Protein AF-A0A2D4QRC3-F1 (afdb_monomer_lite)

Structure (mmCIF, N/CA/C/O backbone):
data_AF-A0A2D4QRC3-F1
#
_entry.id   AF-A0A2D4QRC3-F1
#
loop_
_atom_site.group_PDB
_atom_site.id
_atom_site.type_symbol
_atom_site.label_atom_id
_atom_site.label_alt_id
_atom_site.label_comp_id
_atom_site.label_asym_id
_atom_site.label_entity_id
_atom_site.label_seq_id
_atom_site.pdbx_PDB_ins_code
_atom_site.Cartn_x
_atom_site.Cartn_y
_atom_site.Cartn_z
_atom_site.occupancy
_atom_site.B_iso_or_equiv
_atom_site.auth_seq_id
_atom_site.auth_comp_id
_atom_site.auth_asym_id
_atom_site.auth_atom_id
_atom_site.pdbx_PDB_model_num
ATOM 1 N N . THR A 1 1 ? -24.408 -11.557 38.560 1.00 82.06 1 THR A N 1
ATOM 2 C CA . THR A 1 1 ? -23.493 -11.572 39.735 1.00 82.06 1 THR A CA 1
ATOM 3 C C . THR A 1 1 ? -24.307 -11.398 41.009 1.00 82.06 1 THR A C 1
ATOM 5 O O . THR A 1 1 ? -25.454 -10.997 40.903 1.00 82.06 1 THR A O 1
ATOM 8 N N . LEU A 1 2 ? -23.762 -11.658 42.211 1.00 90.31 2 LEU A N 1
ATOM 9 C CA . LEU A 1 2 ? -24.516 -11.451 43.468 1.00 90.31 2 LEU A CA 1
ATOM 10 C C . LEU A 1 2 ? -25.067 -10.020 43.606 1.00 90.31 2 LEU A C 1
ATOM 12 O O . LEU A 1 2 ? -26.189 -9.840 44.062 1.00 90.31 2 LEU A O 1
ATOM 16 N N . ALA A 1 3 ? -24.301 -9.019 43.158 1.00 89.50 3 ALA A N 1
ATOM 17 C CA . ALA A 1 3 ? -24.746 -7.628 43.133 1.00 89.50 3 ALA A CA 1
ATOM 18 C C . ALA A 1 3 ? -25.965 -7.424 42.215 1.00 89.50 3 ALA A C 1
ATOM 20 O O . ALA A 1 3 ? -26.923 -6.781 42.623 1.00 89.50 3 ALA A O 1
ATOM 21 N N . GLN A 1 4 ? -25.960 -8.020 41.016 1.00 88.00 4 GLN A N 1
ATOM 22 C CA . GLN A 1 4 ? -27.102 -7.956 40.095 1.00 88.00 4 GLN A CA 1
ATOM 23 C C . GLN A 1 4 ? -28.341 -8.657 40.666 1.00 88.00 4 GLN A C 1
ATOM 25 O O . GLN A 1 4 ? -29.421 -8.077 40.650 1.00 88.00 4 GLN A O 1
ATOM 30 N N . ASN A 1 5 ? -28.184 -9.848 41.249 1.00 91.75 5 ASN A N 1
ATOM 31 C CA . ASN A 1 5 ? -29.305 -10.566 41.862 1.00 91.75 5 ASN A CA 1
ATOM 32 C C . ASN A 1 5 ? -29.944 -9.736 42.993 1.00 91.75 5 ASN A C 1
ATOM 34 O O . ASN A 1 5 ? -31.160 -9.622 43.071 1.00 91.75 5 ASN A O 1
ATOM 38 N N . ALA A 1 6 ? -29.130 -9.089 43.835 1.00 92.12 6 ALA A N 1
ATOM 39 C CA . ALA A 1 6 ? -29.637 -8.211 44.888 1.00 92.12 6 ALA A CA 1
ATOM 40 C C . ALA A 1 6 ? -30.373 -6.979 44.326 1.00 92.12 6 ALA A C 1
ATOM 42 O O . ALA A 1 6 ? -31.399 -6.578 44.876 1.00 92.12 6 ALA A O 1
ATOM 43 N N . THR A 1 7 ? -29.900 -6.393 43.220 1.00 92.12 7 THR A N 1
ATOM 44 C CA . THR A 1 7 ? -30.638 -5.306 42.552 1.00 92.12 7 THR A CA 1
ATOM 45 C C . THR A 1 7 ? -31.946 -5.773 41.918 1.00 92.12 7 THR A C 1
ATOM 47 O O . THR A 1 7 ? -32.926 -5.035 41.951 1.00 92.12 7 THR A O 1
ATOM 50 N N . GLU A 1 8 ? -32.010 -7.005 41.402 1.00 91.19 8 GLU A N 1
ATOM 51 C CA . GLU A 1 8 ? -33.255 -7.606 40.895 1.00 91.19 8 GLU A CA 1
ATOM 52 C C . GLU A 1 8 ? -34.289 -7.809 42.016 1.00 91.19 8 GLU A C 1
ATOM 54 O O . GLU A 1 8 ? -35.492 -7.710 41.780 1.00 91.19 8 GLU A O 1
ATOM 59 N N . GLU A 1 9 ? -33.827 -8.004 43.252 1.00 93.81 9 GLU A N 1
ATOM 60 C CA . GLU A 1 9 ? -34.652 -8.035 44.466 1.00 93.81 9 GLU A CA 1
ATOM 61 C C . GLU A 1 9 ? -34.968 -6.629 45.029 1.00 93.81 9 GLU A C 1
ATOM 63 O O . GLU A 1 9 ? -35.600 -6.501 46.079 1.00 93.81 9 GLU A O 1
ATOM 68 N N . GLY A 1 10 ? -34.567 -5.557 44.333 1.00 92.31 10 GLY A N 1
ATOM 69 C CA . GLY A 1 10 ? -34.860 -4.164 44.688 1.00 92.31 10 GLY A CA 1
ATOM 70 C C . GLY A 1 10 ? -33.887 -3.527 45.686 1.00 92.31 10 GLY A C 1
ATOM 71 O O . GLY A 1 10 ? -34.174 -2.450 46.214 1.00 92.31 10 GLY A O 1
ATOM 72 N N . ALA A 1 11 ? -32.749 -4.164 45.972 1.00 93.44 11 ALA A N 1
ATOM 73 C CA . ALA A 1 11 ? -31.734 -3.602 46.857 1.00 93.44 11 ALA A CA 1
ATOM 74 C C . ALA A 1 11 ? -30.843 -2.574 46.139 1.00 93.44 11 ALA A C 1
ATOM 76 O O . ALA A 1 11 ? -30.505 -2.729 44.969 1.00 93.44 11 ALA A O 1
ATOM 77 N N . ILE A 1 12 ? -30.380 -1.565 46.883 1.00 94.38 12 ILE A N 1
ATOM 78 C CA . ILE A 1 12 ? -29.281 -0.687 46.461 1.00 94.38 12 ILE A CA 1
ATOM 79 C C . ILE A 1 12 ? -27.981 -1.292 46.985 1.00 94.38 12 ILE A C 1
ATOM 81 O O . ILE A 1 12 ? -27.823 -1.497 48.192 1.00 94.38 12 ILE A O 1
ATOM 85 N N . VAL A 1 13 ? -27.041 -1.573 46.090 1.00 96.50 13 VAL A N 1
ATOM 86 C CA . VAL A 1 13 ? -25.821 -2.319 46.405 1.00 96.50 13 VAL A CA 1
ATOM 87 C C . VAL A 1 13 ? -24.617 -1.384 46.454 1.00 96.50 13 VAL A C 1
ATOM 89 O O . VAL A 1 13 ? -24.397 -0.560 45.569 1.00 96.50 13 VAL A O 1
ATOM 92 N N . THR A 1 14 ? -23.792 -1.544 47.489 1.00 96.94 14 THR A N 1
ATOM 93 C CA . THR A 1 14 ? -22.448 -0.954 47.547 1.00 96.94 14 THR A CA 1
ATOM 94 C C . THR A 1 14 ? -21.409 -2.067 47.558 1.00 96.94 14 THR A C 1
ATOM 96 O O . THR A 1 14 ? -21.344 -2.853 48.501 1.00 96.94 14 THR A O 1
ATOM 99 N N . ILE A 1 15 ? -20.590 -2.130 46.513 1.00 96.62 15 ILE A N 1
ATOM 100 C CA . ILE A 1 15 ? -19.453 -3.046 46.414 1.00 96.62 15 ILE A CA 1
ATOM 101 C C . ILE A 1 15 ? -18.271 -2.414 47.148 1.00 96.62 15 ILE A C 1
ATOM 103 O O . ILE A 1 15 ? -17.801 -1.351 46.758 1.00 96.62 15 ILE A O 1
ATOM 107 N N . PHE A 1 16 ? -17.777 -3.056 48.202 1.00 96.19 16 PHE A N 1
ATOM 108 C CA . PHE A 1 16 ? -16.643 -2.558 48.980 1.00 96.19 16 PHE A CA 1
ATOM 109 C C . PHE A 1 16 ? -15.345 -3.203 48.480 1.00 96.19 16 PHE A C 1
ATOM 111 O O . PHE A 1 16 ? -15.048 -4.345 48.827 1.00 96.19 16 PHE A O 1
ATOM 118 N N . SER A 1 17 ? -14.603 -2.514 47.612 1.00 94.19 17 SER A N 1
ATOM 119 C CA . SER A 1 17 ? -13.386 -3.042 46.982 1.00 94.19 17 SER A CA 1
ATOM 120 C C . SER A 1 17 ? -12.561 -1.923 46.350 1.00 94.19 17 SER A C 1
ATOM 122 O O . SER A 1 17 ? -13.106 -0.894 45.973 1.00 94.19 17 SER A O 1
ATOM 124 N N . SER A 1 18 ? -11.255 -2.128 46.190 1.00 90.56 18 SER A N 1
ATOM 125 C CA . SER A 1 18 ? -10.376 -1.281 45.365 1.00 90.56 18 SER A CA 1
ATOM 126 C C . SER A 1 18 ? -10.106 -1.872 43.974 1.00 90.56 18 SER A C 1
ATOM 128 O O . SER A 1 18 ? -9.388 -1.269 43.176 1.00 90.56 18 SER A O 1
ATOM 130 N N . ASP A 1 19 ? -10.649 -3.057 43.688 1.00 90.12 19 ASP A N 1
ATOM 131 C CA . ASP A 1 19 ? -10.479 -3.764 42.421 1.00 90.12 19 ASP A CA 1
ATOM 132 C C . ASP A 1 19 ? -11.225 -3.047 41.289 1.00 90.12 19 ASP A C 1
ATOM 134 O O . ASP A 1 19 ? -12.453 -2.926 41.290 1.00 90.12 19 ASP A O 1
ATOM 1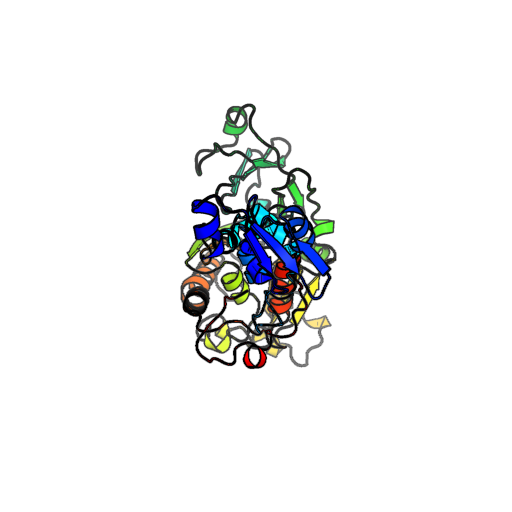38 N N . LYS A 1 20 ? -10.463 -2.555 40.311 1.00 88.56 20 LYS A N 1
ATOM 139 C CA . LYS A 1 20 ? -11.005 -1.776 39.198 1.00 88.56 20 LYS A CA 1
ATOM 140 C C . LYS A 1 20 ? -11.875 -2.607 38.259 1.00 88.56 20 LYS A C 1
ATOM 142 O O . LYS A 1 20 ? -12.683 -2.001 37.561 1.00 88.56 20 LYS A O 1
ATOM 147 N N . ASP A 1 21 ? -11.751 -3.926 38.249 1.00 88.88 21 ASP A N 1
ATOM 148 C CA . ASP A 1 21 ? -12.518 -4.779 37.343 1.00 88.88 21 ASP A CA 1
ATOM 149 C C . ASP A 1 21 ? -13.980 -4.831 37.764 1.00 88.88 21 ASP A C 1
ATOM 151 O O . ASP A 1 21 ? -14.879 -4.899 36.927 1.00 88.88 21 ASP A O 1
ATOM 155 N N . LEU A 1 22 ? -14.254 -4.658 39.059 1.00 93.25 22 LEU A N 1
ATOM 156 C CA . LEU A 1 22 ? -15.615 -4.549 39.581 1.00 93.25 22 LEU A CA 1
ATOM 157 C C . LEU A 1 22 ? -16.316 -3.254 39.149 1.00 93.25 22 LEU A C 1
ATOM 159 O O . LEU A 1 22 ? -17.540 -3.162 39.263 1.00 93.25 22 LEU A O 1
ATOM 163 N N . MET A 1 23 ? -15.589 -2.279 38.588 1.00 94.62 23 MET A N 1
ATOM 164 C CA . MET A 1 23 ? -16.190 -1.063 38.030 1.00 94.62 23 MET A CA 1
ATOM 165 C C . MET A 1 23 ? -17.125 -1.363 36.851 1.00 94.62 23 MET A C 1
ATOM 167 O O . MET A 1 23 ? -18.023 -0.567 36.594 1.00 94.62 23 MET A O 1
ATOM 171 N N . GLN A 1 24 ? -16.980 -2.516 36.184 1.00 93.81 24 GLN A N 1
ATOM 172 C CA . GLN A 1 24 ? -17.910 -2.966 35.139 1.00 93.81 24 GLN A CA 1
ATOM 173 C C . GLN A 1 24 ? -19.326 -3.262 35.669 1.00 93.81 24 GLN A C 1
ATOM 175 O O . GLN A 1 24 ? -20.292 -3.250 34.912 1.00 93.81 24 GLN A O 1
ATOM 180 N N . LEU A 1 25 ? -19.457 -3.533 36.975 1.00 94.44 25 LEU A N 1
ATOM 181 C CA . LEU A 1 25 ? -20.734 -3.837 37.629 1.00 94.44 25 LEU A CA 1
ATOM 182 C C . LEU A 1 25 ? -21.471 -2.583 38.109 1.00 94.44 25 LEU A C 1
ATOM 184 O O . LEU A 1 25 ? -22.623 -2.682 38.532 1.00 94.44 25 LEU A O 1
ATOM 188 N N . VAL A 1 26 ? -20.816 -1.418 38.079 1.00 95.94 26 VAL A N 1
ATOM 189 C CA . VAL A 1 26 ? -21.421 -0.149 38.490 1.00 95.94 26 VAL A CA 1
ATOM 190 C C . VAL A 1 26 ? -22.614 0.157 37.588 1.00 95.94 26 VAL A C 1
ATOM 192 O O . VAL A 1 26 ? -22.542 0.064 36.365 1.00 95.94 26 VAL A O 1
ATOM 195 N N . SER A 1 27 ? -23.726 0.538 38.200 1.00 94.25 27 SER A N 1
ATOM 196 C CA . SER A 1 27 ? -24.966 0.887 37.512 1.00 94.25 27 SER A CA 1
ATOM 197 C C . SER A 1 27 ? -25.709 1.958 38.314 1.00 94.25 27 SER A C 1
ATOM 199 O O . SER A 1 27 ? -25.132 2.583 39.202 1.00 94.25 27 SER A O 1
ATOM 201 N N . HIS A 1 28 ? -26.979 2.213 37.998 1.00 92.56 28 HIS A N 1
ATOM 202 C CA . HIS A 1 28 ? -27.791 3.146 38.779 1.00 92.56 28 HIS A CA 1
ATOM 203 C C . HIS A 1 28 ? -27.936 2.689 40.244 1.00 92.56 28 HIS A C 1
ATOM 205 O O . HIS A 1 28 ? -27.783 3.499 41.159 1.00 92.56 28 HIS A O 1
ATOM 211 N N . ASP A 1 29 ? -28.151 1.386 40.458 1.00 94.88 29 ASP A N 1
ATOM 212 C CA . ASP A 1 29 ? -28.428 0.800 41.777 1.00 94.88 29 ASP A CA 1
ATOM 213 C C . ASP A 1 29 ? -27.199 0.129 42.412 1.00 94.88 29 ASP A C 1
ATOM 215 O O . ASP A 1 29 ? -27.264 -0.350 43.545 1.00 94.88 29 ASP A O 1
ATOM 219 N N . ILE A 1 30 ? -26.062 0.112 41.707 1.00 96.44 30 ILE A N 1
ATOM 220 C CA . ILE A 1 30 ? -24.798 -0.465 42.178 1.00 96.44 30 ILE A CA 1
ATOM 221 C C . ILE A 1 30 ? -23.720 0.615 42.163 1.00 96.44 30 ILE A C 1
ATOM 223 O O . ILE A 1 30 ? -23.312 1.077 41.098 1.00 96.44 30 ILE A O 1
ATOM 227 N N . LYS A 1 31 ? -23.198 0.964 43.340 1.00 95.88 31 LYS A N 1
ATOM 228 C CA . LYS A 1 31 ? -22.000 1.804 43.486 1.00 95.88 31 LYS A CA 1
ATOM 229 C C . LYS A 1 31 ? -20.845 0.994 44.046 1.00 95.88 31 LYS A C 1
ATOM 231 O O . LYS A 1 31 ? -21.047 -0.021 44.708 1.00 95.88 31 LYS A O 1
ATOM 236 N N . MET A 1 32 ? -19.628 1.461 43.819 1.00 97.31 32 MET A N 1
ATOM 237 C CA . MET A 1 32 ? -18.431 0.874 44.409 1.00 97.31 32 MET A CA 1
ATOM 238 C C . MET A 1 32 ? -17.803 1.859 45.397 1.00 97.31 32 MET A C 1
ATOM 240 O O . MET A 1 32 ? -17.803 3.064 45.164 1.00 97.31 32 MET A O 1
ATOM 244 N N . TYR A 1 33 ? -17.293 1.363 46.517 1.00 97.31 33 TYR A N 1
ATOM 245 C CA . TYR A 1 33 ? -16.528 2.129 47.490 1.00 97.31 33 TYR A CA 1
ATOM 246 C C . TYR A 1 33 ? -15.105 1.586 47.539 1.00 97.31 33 TYR A C 1
ATOM 248 O O . TYR A 1 33 ? -14.913 0.422 47.891 1.00 97.31 33 TYR A O 1
ATOM 256 N N . ASP A 1 34 ? -14.133 2.432 47.200 1.00 96.12 34 ASP A N 1
ATOM 257 C CA . ASP A 1 34 ? -12.706 2.123 47.287 1.00 96.12 34 ASP A CA 1
ATOM 258 C C . ASP A 1 34 ? -12.197 2.506 48.686 1.00 96.12 34 ASP A C 1
ATOM 260 O O . ASP A 1 34 ? -12.033 3.700 48.965 1.00 96.12 34 ASP A O 1
ATOM 264 N N . PRO A 1 35 ? -11.936 1.534 49.582 1.00 94.19 35 PRO A N 1
ATOM 265 C CA . PRO A 1 35 ? -11.507 1.827 50.946 1.00 94.19 35 PRO A CA 1
ATOM 266 C C . PRO A 1 35 ? -10.071 2.332 51.044 1.00 94.19 35 PRO A C 1
ATOM 268 O O . PRO A 1 35 ? -9.713 2.922 52.059 1.00 94.19 35 PRO A O 1
ATOM 271 N N . ILE A 1 36 ? -9.248 2.113 50.014 1.00 93.44 36 ILE A N 1
ATOM 272 C CA . ILE A 1 36 ? -7.858 2.578 49.986 1.00 93.44 36 ILE A CA 1
ATOM 273 C C . ILE A 1 36 ? -7.837 4.073 49.682 1.00 93.44 36 ILE A C 1
ATOM 275 O O . ILE A 1 36 ? -7.104 4.835 50.310 1.00 93.44 36 ILE A O 1
ATOM 279 N N . ARG A 1 37 ? -8.655 4.502 48.717 1.00 91.81 37 ARG A N 1
ATOM 280 C CA . ARG A 1 37 ? -8.758 5.912 48.310 1.00 91.81 37 ARG A CA 1
ATOM 281 C C . ARG A 1 37 ? -9.823 6.688 49.074 1.00 91.81 37 ARG A C 1
ATOM 283 O O . ARG A 1 37 ? -9.841 7.912 48.983 1.00 91.81 37 ARG A O 1
ATOM 290 N N . ASN A 1 38 ? -10.674 5.994 49.827 1.00 95.12 38 ASN A N 1
ATOM 291 C CA . ASN A 1 38 ? -11.775 6.559 50.601 1.00 95.12 38 ASN A CA 1
ATOM 292 C C . ASN A 1 38 ? -12.752 7.362 49.716 1.00 95.12 38 ASN A C 1
ATOM 294 O O . ASN A 1 38 ? -13.122 8.492 50.045 1.00 95.12 38 ASN A O 1
ATOM 298 N N . ILE A 1 39 ? -13.131 6.788 48.566 1.00 95.69 39 ILE A N 1
ATOM 299 C CA . ILE A 1 39 ? -14.025 7.409 47.574 1.00 95.69 39 ILE A CA 1
ATOM 300 C C . ILE A 1 39 ? -15.145 6.461 47.138 1.00 95.69 39 ILE A C 1
ATOM 302 O O .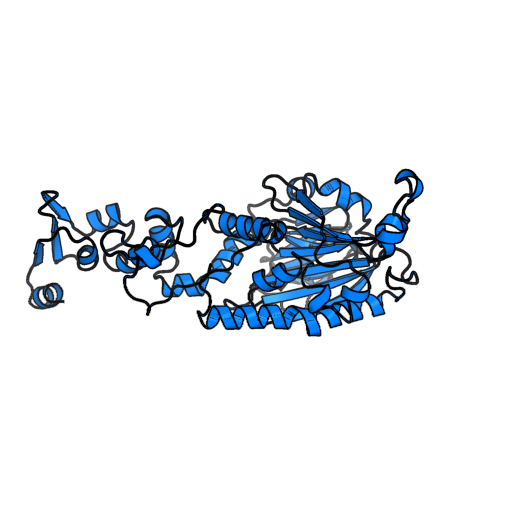 ILE A 1 39 ? -14.949 5.251 47.030 1.00 95.69 39 ILE A O 1
ATOM 306 N N . PHE A 1 40 ? -16.302 7.039 46.811 1.00 96.44 40 PHE A N 1
ATOM 307 C CA . PHE A 1 40 ? -17.344 6.352 46.051 1.00 96.44 40 PHE A CA 1
ATOM 308 C C . PHE A 1 40 ? -17.088 6.485 44.549 1.00 96.44 40 PHE A C 1
ATOM 310 O O . PHE A 1 40 ? -16.646 7.527 44.063 1.00 96.44 40 PHE A O 1
ATOM 317 N N . ILE A 1 41 ? -17.390 5.415 43.829 1.00 97.19 41 ILE A N 1
ATOM 318 C CA . ILE A 1 41 ? -17.240 5.267 42.390 1.00 97.19 41 ILE A CA 1
ATOM 319 C C . ILE A 1 41 ? -18.621 4.923 41.838 1.00 97.19 41 ILE A C 1
ATOM 321 O O . ILE A 1 41 ? -19.164 3.842 42.075 1.00 97.19 41 ILE A O 1
ATOM 325 N N . ASP A 1 42 ? -19.195 5.891 41.139 1.00 96.25 42 ASP A N 1
ATOM 326 C CA . ASP A 1 42 ? -20.418 5.778 40.358 1.00 96.25 42 ASP A CA 1
ATOM 327 C C . ASP A 1 42 ? -20.095 5.827 38.855 1.00 96.25 42 ASP A C 1
ATOM 329 O O . ASP A 1 42 ? -18.930 5.836 38.449 1.00 96.25 42 ASP A O 1
ATOM 333 N N . ILE A 1 43 ? -21.131 5.830 38.014 1.00 96.50 43 ILE A N 1
ATOM 334 C CA . ILE A 1 43 ? -20.995 5.808 36.551 1.00 96.50 43 ILE A CA 1
ATOM 335 C C . ILE A 1 43 ? -20.113 6.960 36.043 1.00 96.50 43 ILE A C 1
ATOM 337 O O . ILE A 1 43 ? -19.308 6.758 35.132 1.00 96.50 43 ILE A O 1
ATOM 341 N N . ASP A 1 44 ? -20.226 8.153 36.627 1.00 96.62 44 ASP A N 1
ATOM 342 C CA . ASP A 1 44 ? -19.455 9.317 36.188 1.00 96.62 44 ASP A CA 1
ATOM 343 C C . ASP A 1 44 ? -17.975 9.166 36.540 1.00 96.62 44 ASP A C 1
ATOM 345 O O . ASP A 1 44 ? -17.111 9.461 35.710 1.00 96.62 44 ASP A O 1
ATOM 349 N N . LYS A 1 45 ? -17.658 8.597 37.709 1.00 96.12 45 LYS A N 1
ATOM 350 C CA . LYS A 1 45 ? -16.274 8.234 38.044 1.00 96.12 45 LYS A CA 1
ATOM 351 C C . LYS A 1 45 ? -15.706 7.121 37.170 1.00 96.12 45 LYS A C 1
ATOM 353 O O . LYS A 1 45 ? -14.514 7.159 36.855 1.00 96.12 45 LYS A O 1
ATOM 358 N N . VAL A 1 46 ? -16.528 6.171 36.723 1.00 95.88 46 VAL A N 1
ATOM 359 C CA . VAL A 1 46 ? -16.103 5.177 35.722 1.00 95.88 46 VAL A CA 1
ATOM 360 C C . VAL A 1 46 ? -15.762 5.862 34.395 1.00 95.88 46 VAL A C 1
ATOM 362 O O . VAL A 1 46 ? -14.687 5.613 33.845 1.00 95.88 46 VAL A O 1
ATOM 365 N N . ARG A 1 47 ? -16.606 6.788 33.924 1.00 94.88 47 ARG A N 1
ATOM 366 C CA . ARG A 1 47 ? -16.359 7.567 32.696 1.00 94.88 47 ARG A CA 1
ATOM 367 C C . ARG A 1 47 ? -15.117 8.442 32.786 1.00 94.88 47 ARG A C 1
ATOM 369 O O . ARG A 1 47 ? -14.350 8.488 31.833 1.00 94.88 47 ARG A O 1
ATOM 376 N N . GLU A 1 48 ? -14.891 9.103 33.916 1.00 94.38 48 GLU A N 1
ATOM 377 C CA . GLU A 1 48 ? -13.685 9.910 34.145 1.00 94.38 48 GLU A CA 1
ATOM 378 C C . GLU A 1 48 ? -12.416 9.054 34.038 1.00 94.38 48 GLU A C 1
ATOM 380 O O . GLU A 1 48 ? -11.425 9.472 33.441 1.00 94.38 48 GLU A O 1
ATOM 385 N N . LYS A 1 49 ? -12.458 7.833 34.584 1.00 93.12 49 LYS A N 1
ATOM 386 C CA . LYS A 1 49 ? -11.305 6.933 34.622 1.00 93.12 49 LYS A CA 1
ATOM 387 C C . LYS A 1 49 ? -11.039 6.227 33.295 1.00 93.12 49 LYS A C 1
ATOM 389 O O . LYS A 1 49 ? -9.882 6.136 32.898 1.00 93.12 49 LYS A O 1
ATOM 394 N N . PHE A 1 50 ? -12.072 5.692 32.645 1.00 92.62 50 PHE A N 1
ATOM 395 C CA . PHE A 1 50 ? -11.930 4.830 31.464 1.00 92.62 50 PHE A CA 1
ATOM 396 C C . PHE A 1 50 ? -12.380 5.482 30.154 1.00 92.62 50 PHE A C 1
ATOM 398 O O . PHE A 1 50 ? -12.165 4.911 29.092 1.00 92.62 50 PHE A O 1
ATOM 405 N N . GLY A 1 51 ? -13.008 6.657 30.194 1.00 92.06 51 GLY A N 1
ATOM 406 C CA . GLY A 1 51 ? -13.569 7.323 29.013 1.00 92.06 51 GLY A CA 1
ATOM 407 C C . GLY A 1 51 ? -14.817 6.651 28.431 1.00 92.06 51 GLY A C 1
ATOM 408 O O . GLY A 1 51 ? -15.293 7.082 27.385 1.00 92.06 51 GLY A O 1
ATOM 409 N N . VAL A 1 52 ? -15.348 5.611 29.081 1.00 92.75 52 VAL A N 1
ATOM 410 C CA . VAL A 1 52 ? -16.510 4.827 28.635 1.00 92.75 52 VAL A CA 1
ATOM 411 C C . VAL A 1 52 ? -17.444 4.513 29.806 1.00 92.75 52 VAL A C 1
ATOM 413 O O . VAL A 1 52 ? -17.110 4.750 30.966 1.00 92.75 52 VAL A O 1
ATOM 416 N N . THR A 1 53 ? -18.638 4.004 29.513 1.00 94.94 53 THR A N 1
ATOM 417 C CA . THR A 1 53 ? -19.593 3.516 30.517 1.00 94.94 53 THR A CA 1
ATOM 418 C C . THR A 1 53 ? -19.171 2.158 31.111 1.00 94.94 53 THR A C 1
ATOM 420 O O . THR A 1 53 ? -18.362 1.459 30.498 1.00 94.94 53 THR A O 1
ATOM 423 N N . PRO A 1 54 ? -19.703 1.764 32.290 1.00 95.12 54 PRO A N 1
ATOM 424 C CA . PRO A 1 54 ? -19.382 0.492 32.954 1.00 95.12 54 PRO A CA 1
ATOM 425 C C . PRO A 1 54 ? -19.455 -0.752 32.058 1.00 95.12 54 PRO A C 1
ATOM 427 O O . PRO A 1 54 ? -18.552 -1.583 32.094 1.00 95.12 54 PRO A O 1
ATOM 430 N N . ASP A 1 55 ? -20.452 -0.834 31.175 1.00 92.75 55 ASP A N 1
ATOM 431 C CA . ASP A 1 55 ? -20.657 -1.948 30.237 1.00 92.75 55 ASP A CA 1
ATOM 432 C C . ASP A 1 55 ? -19.541 -2.104 29.186 1.00 92.75 55 ASP A C 1
ATOM 434 O O . ASP A 1 55 ? -19.485 -3.119 28.497 1.00 92.75 55 ASP A O 1
ATOM 438 N N . LYS A 1 56 ? -18.650 -1.113 29.068 1.00 93.19 56 LYS A N 1
ATOM 439 C CA . LYS A 1 56 ? -17.520 -1.071 28.126 1.00 93.19 56 LYS A CA 1
ATOM 440 C C . LYS A 1 56 ? -16.154 -1.082 28.797 1.00 93.19 56 LYS A C 1
ATOM 442 O O . LYS A 1 56 ? -15.135 -1.004 28.112 1.00 93.19 56 LYS A O 1
ATOM 447 N N . VAL A 1 57 ? -16.108 -1.178 30.126 1.00 93.25 57 VAL A N 1
ATOM 448 C CA . VAL A 1 57 ? -14.842 -1.210 30.873 1.00 93.25 57 VAL A CA 1
ATOM 449 C C . VAL A 1 57 ? -13.995 -2.405 30.445 1.00 93.25 57 VAL A C 1
ATOM 451 O O . VAL A 1 57 ? -12.804 -2.227 30.207 1.00 93.25 57 VAL A O 1
ATOM 454 N N . ILE A 1 58 ? -14.611 -3.577 30.257 1.00 90.94 58 ILE A N 1
ATOM 455 C CA . ILE A 1 58 ? -13.902 -4.797 29.852 1.00 90.94 58 ILE A CA 1
ATOM 456 C C . ILE A 1 58 ? -13.269 -4.670 28.462 1.00 90.94 58 ILE A C 1
ATOM 458 O O . ILE A 1 58 ? -12.116 -5.043 28.279 1.00 90.94 58 ILE A O 1
ATOM 462 N N . ASP A 1 59 ? -13.971 -4.053 27.510 1.00 88.44 59 ASP A N 1
ATOM 463 C CA . ASP A 1 59 ? -13.459 -3.798 26.163 1.00 88.44 59 ASP A CA 1
ATOM 464 C C . ASP A 1 59 ? -12.245 -2.852 26.189 1.00 88.44 59 ASP A C 1
ATOM 466 O O . ASP A 1 59 ? -11.251 -3.061 25.495 1.00 88.44 59 ASP A O 1
ATOM 470 N N . VAL A 1 60 ? -12.298 -1.801 27.015 1.00 90.00 60 VAL A N 1
ATOM 471 C CA . VAL A 1 60 ? -11.173 -0.868 27.183 1.00 90.00 60 VAL A CA 1
ATOM 472 C C . VAL A 1 60 ? -9.999 -1.550 27.882 1.00 90.00 60 VAL A C 1
ATOM 474 O O . VAL A 1 60 ? -8.856 -1.367 27.464 1.00 90.00 60 VAL A O 1
ATOM 477 N N . GLN A 1 61 ? -10.265 -2.345 28.918 1.00 89.06 61 GLN A N 1
ATOM 478 C CA . GLN A 1 61 ? -9.248 -3.112 29.639 1.00 89.06 61 GLN A CA 1
ATOM 479 C C . GLN A 1 61 ? -8.565 -4.147 28.746 1.00 89.06 61 GLN A C 1
ATOM 481 O O . GLN A 1 61 ? -7.343 -4.251 28.786 1.00 89.06 61 GLN A O 1
ATOM 486 N N . ALA A 1 62 ? -9.313 -4.828 27.878 1.00 84.06 62 ALA A N 1
ATOM 487 C CA . ALA A 1 62 ? -8.763 -5.766 26.904 1.00 84.06 62 ALA A CA 1
ATOM 488 C C . ALA A 1 62 ? -7.754 -5.104 25.948 1.00 84.06 62 ALA A C 1
ATOM 490 O O . ALA A 1 62 ? -6.814 -5.753 25.499 1.00 84.06 62 ALA A O 1
ATOM 491 N N . LEU A 1 63 ? -7.913 -3.806 25.660 1.00 76.19 63 LEU A N 1
ATOM 492 C CA . LEU A 1 63 ? -6.980 -3.056 24.819 1.00 76.19 63 LEU A CA 1
ATOM 493 C C . LEU A 1 63 ? -5.776 -2.498 25.581 1.00 76.19 63 LEU A C 1
ATOM 495 O O . LEU A 1 63 ? -4.685 -2.469 25.026 1.00 76.19 63 LEU A O 1
ATOM 499 N N . ILE A 1 64 ? -5.944 -2.030 26.819 1.00 84.88 64 ILE A N 1
ATOM 500 C CA . ILE A 1 64 ? -4.846 -1.398 27.582 1.00 84.88 64 ILE A CA 1
ATOM 501 C C . ILE A 1 64 ? -4.065 -2.385 28.461 1.00 84.88 64 ILE A C 1
ATOM 503 O O . ILE A 1 64 ? -2.974 -2.051 28.924 1.00 84.88 64 ILE A O 1
ATOM 507 N N . GLY A 1 65 ? -4.618 -3.575 28.701 1.00 81.94 65 GLY A N 1
ATOM 508 C CA . GLY A 1 65 ? -4.089 -4.578 29.620 1.00 81.94 65 GLY A CA 1
ATOM 509 C C . GLY A 1 65 ? -4.316 -4.267 31.103 1.00 81.94 65 GLY A C 1
ATOM 510 O O . GLY A 1 65 ? -4.852 -3.229 31.505 1.00 81.94 65 GLY A O 1
ATOM 511 N N . ASP A 1 66 ? -3.843 -5.175 31.946 1.00 81.06 66 ASP A N 1
ATOM 512 C CA . ASP A 1 66 ? -3.747 -5.027 33.385 1.00 81.06 66 ASP A CA 1
ATOM 513 C C . ASP A 1 66 ? -2.401 -5.496 33.946 1.00 81.06 66 ASP A C 1
ATOM 515 O O . ASP A 1 66 ? -2.143 -6.681 34.106 1.00 81.06 66 ASP A O 1
ATOM 519 N N . ARG A 1 67 ? -1.563 -4.549 34.365 1.00 73.00 67 ARG A N 1
ATOM 520 C CA . ARG A 1 67 ? -0.282 -4.867 35.001 1.00 73.00 67 ARG A CA 1
ATOM 521 C C . ARG A 1 67 ? -0.425 -5.606 36.340 1.00 73.00 67 ARG A C 1
ATOM 523 O O . ARG A 1 67 ? 0.505 -6.310 36.714 1.00 73.00 67 ARG A O 1
ATOM 530 N N . VAL A 1 68 ? -1.516 -5.407 37.087 1.00 76.50 68 VAL A N 1
ATOM 531 C CA . VAL A 1 68 ? -1.703 -6.053 38.403 1.00 76.50 68 VAL A CA 1
ATOM 532 C C . VAL A 1 68 ? -1.976 -7.543 38.226 1.00 76.50 68 VAL A C 1
ATOM 534 O O . VAL A 1 68 ? -1.329 -8.354 38.883 1.00 76.50 68 VAL A O 1
ATOM 537 N N . ASP A 1 69 ? -2.851 -7.881 37.279 1.00 74.62 69 ASP A N 1
ATOM 538 C CA . ASP A 1 69 ? -3.227 -9.261 36.946 1.00 74.62 69 ASP A CA 1
ATOM 539 C C . ASP A 1 69 ? -2.380 -9.862 35.829 1.00 74.6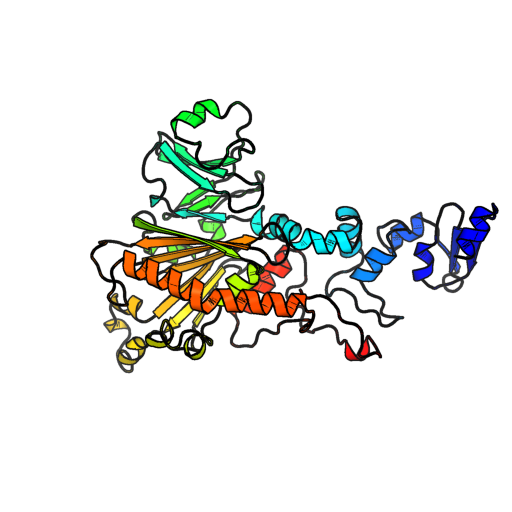2 69 ASP A C 1
ATOM 541 O O . ASP A 1 69 ? -2.719 -10.898 35.258 1.00 74.62 69 ASP A O 1
ATOM 545 N N . ASN A 1 70 ? -1.258 -9.213 35.519 1.00 73.19 70 ASN A N 1
ATOM 546 C CA . ASN A 1 70 ? -0.330 -9.653 34.492 1.00 73.19 70 ASN A CA 1
ATOM 547 C C . ASN A 1 70 ? -0.948 -9.702 33.081 1.00 73.19 70 ASN A C 1
ATOM 549 O O . ASN A 1 70 ? -0.360 -10.244 32.161 1.00 73.19 70 ASN A O 1
ATOM 553 N N . ILE A 1 71 ? -2.121 -9.112 32.860 1.00 68.94 71 ILE A N 1
ATOM 554 C CA . ILE A 1 71 ? -2.768 -9.081 31.555 1.00 68.94 71 ILE A CA 1
ATOM 555 C C . ILE A 1 71 ? -2.045 -8.051 30.671 1.00 68.94 71 ILE A C 1
ATOM 557 O O . ILE A 1 71 ? -1.993 -6.862 30.979 1.00 68.94 71 ILE A O 1
ATOM 561 N N . PRO A 1 72 ? -1.486 -8.454 29.536 1.00 52.28 72 PRO A N 1
ATOM 562 C CA . PRO A 1 72 ? -0.844 -7.539 28.600 1.00 52.28 72 PRO A CA 1
ATOM 563 C C . PRO A 1 72 ? -1.868 -6.756 27.782 1.00 52.28 72 PRO A C 1
ATOM 565 O O . PRO A 1 72 ? -2.897 -7.281 27.362 1.00 52.28 72 PRO A O 1
ATOM 568 N N . GLY A 1 73 ? -1.539 -5.493 27.524 1.00 64.62 73 GLY A N 1
ATOM 569 C CA . GLY A 1 73 ? -2.291 -4.620 26.629 1.00 64.62 73 GLY A CA 1
ATOM 570 C C . GLY A 1 73 ? -1.702 -4.566 25.227 1.00 64.62 73 GLY A C 1
ATOM 571 O O . GLY A 1 73 ? -0.590 -5.036 24.979 1.00 64.62 73 GLY A O 1
ATOM 572 N N . VAL A 1 74 ? -2.430 -3.925 24.316 1.00 57.81 74 VAL A N 1
ATOM 573 C CA . VAL A 1 74 ? -1.938 -3.567 22.985 1.00 57.81 74 VAL A CA 1
ATOM 574 C C . VAL A 1 74 ? -0.879 -2.460 23.135 1.00 57.81 74 VAL A C 1
ATOM 576 O O . VAL A 1 74 ? -1.181 -1.390 23.676 1.00 57.81 74 VAL A O 1
ATOM 579 N N . PRO A 1 75 ? 0.368 -2.670 22.671 1.00 50.06 75 PRO A N 1
ATOM 580 C CA . PRO A 1 75 ? 1.430 -1.672 22.792 1.00 50.06 75 PRO A CA 1
ATOM 581 C C . PRO A 1 75 ? 1.040 -0.313 22.191 1.00 50.06 75 PRO A C 1
ATOM 583 O O . PRO A 1 75 ? 0.448 -0.234 21.117 1.00 50.06 75 PRO A O 1
ATOM 586 N N . GLY A 1 76 ? 1.356 0.777 22.896 1.00 52.12 76 GLY A N 1
ATOM 587 C CA . GLY A 1 76 ? 1.010 2.143 22.475 1.00 52.12 76 GLY A CA 1
ATOM 588 C C . GLY A 1 76 ? -0.468 2.529 22.656 1.00 52.12 76 GLY A C 1
ATOM 589 O O . GLY A 1 76 ? -0.818 3.701 22.491 1.00 52.12 76 GLY A O 1
ATOM 590 N N . VAL A 1 77 ? -1.342 1.598 23.054 1.00 63.88 77 VAL A N 1
ATOM 591 C CA . VAL A 1 77 ? -2.765 1.872 23.285 1.00 63.88 77 VAL A CA 1
ATOM 592 C C . VAL A 1 77 ? -3.007 2.190 24.760 1.00 63.88 77 VAL A C 1
ATOM 594 O O . VAL A 1 77 ? -3.129 1.318 25.612 1.00 63.88 77 VAL A O 1
ATOM 597 N N . GLY A 1 78 ? -3.096 3.485 25.068 1.00 79.62 78 GLY A N 1
ATOM 598 C CA . GLY A 1 78 ? -3.539 3.969 26.378 1.00 79.62 78 GLY A CA 1
ATOM 599 C C . GLY A 1 78 ? -5.063 4.103 26.483 1.00 79.62 78 GLY A C 1
ATOM 600 O O . GLY A 1 78 ? -5.777 4.032 25.483 1.00 79.62 78 GLY A O 1
ATOM 601 N N . ILE A 1 79 ? -5.561 4.406 27.690 1.00 88.38 79 ILE A N 1
ATOM 602 C CA . ILE A 1 79 ? -7.002 4.553 27.999 1.00 88.38 79 ILE A CA 1
ATOM 603 C C . ILE A 1 79 ? -7.735 5.458 27.002 1.00 88.38 79 ILE A C 1
ATOM 605 O O . ILE A 1 79 ? -8.833 5.128 26.572 1.00 88.38 79 ILE A O 1
ATOM 609 N N . LYS A 1 80 ? -7.135 6.587 26.605 1.00 81.25 80 LYS A N 1
ATOM 610 C CA . LYS A 1 80 ? -7.751 7.534 25.660 1.00 81.25 80 LYS A CA 1
ATOM 611 C C . LYS A 1 80 ? -7.916 6.941 24.258 1.00 81.25 80 LYS A C 1
ATOM 613 O O . LYS A 1 80 ? -8.920 7.185 23.598 1.00 81.25 80 LYS A O 1
ATOM 618 N N . THR A 1 81 ? -6.918 6.199 23.787 1.00 74.00 81 THR A N 1
ATOM 619 C CA . THR A 1 81 ? -6.972 5.545 22.476 1.00 74.00 81 THR A CA 1
ATOM 620 C C . THR A 1 81 ? -7.979 4.402 22.519 1.00 74.00 81 THR A C 1
ATOM 622 O O . THR A 1 81 ? -8.869 4.352 21.675 1.00 74.00 81 THR A O 1
ATOM 625 N N . ALA A 1 82 ? -7.909 3.556 23.550 1.00 79.69 82 ALA A N 1
ATOM 626 C CA . ALA A 1 82 ? -8.842 2.455 23.757 1.00 79.69 82 ALA A CA 1
ATOM 627 C C . ALA A 1 82 ? -10.300 2.934 23.841 1.00 79.69 82 ALA A C 1
ATOM 629 O O . ALA A 1 82 ? -11.150 2.437 23.111 1.00 79.69 82 ALA A O 1
ATOM 630 N N . SER A 1 83 ? -10.600 3.951 24.652 1.00 87.69 83 SER A N 1
ATOM 631 C CA . SER A 1 83 ? -11.967 4.465 24.810 1.00 87.69 83 SER A CA 1
ATOM 632 C C . SER A 1 83 ? -12.542 5.059 23.526 1.00 87.69 83 SER A C 1
ATOM 634 O O . SER A 1 83 ? -13.713 4.826 23.217 1.00 87.69 83 SER A O 1
ATOM 636 N N . ASN A 1 84 ? -11.725 5.760 22.735 1.00 79.19 84 ASN A N 1
ATOM 637 C CA . ASN A 1 84 ? -12.124 6.254 21.418 1.00 79.19 84 ASN A CA 1
ATOM 638 C C . ASN A 1 84 ? -12.449 5.104 20.454 1.00 79.19 84 ASN A C 1
ATOM 640 O O . ASN A 1 84 ? -13.465 5.160 19.756 1.00 79.19 84 ASN A O 1
ATOM 644 N N . LEU A 1 85 ? -11.615 4.058 20.430 1.00 74.81 85 LEU A N 1
ATOM 645 C CA . LEU A 1 85 ? -11.833 2.879 19.591 1.00 74.81 85 LEU A CA 1
ATOM 646 C C . LEU A 1 85 ? -13.115 2.143 20.001 1.00 74.81 85 LEU A C 1
ATOM 648 O O . LEU A 1 85 ? -13.977 1.912 19.156 1.00 74.81 85 LEU A O 1
ATOM 652 N N . ILE A 1 86 ? -13.309 1.865 21.290 1.00 87.56 86 ILE A N 1
ATOM 653 C CA . ILE A 1 86 ? -14.509 1.173 21.784 1.00 87.56 86 ILE A CA 1
ATOM 654 C C . ILE A 1 86 ? -15.773 2.016 21.603 1.00 87.56 86 ILE A C 1
ATOM 656 O O . ILE A 1 86 ? -16.817 1.489 21.229 1.00 87.56 86 ILE A O 1
ATOM 660 N N . SER A 1 87 ? -15.706 3.336 21.766 1.00 84.00 87 SER A N 1
ATOM 661 C CA . SER A 1 87 ? -16.862 4.206 21.504 1.00 84.00 87 SER A CA 1
ATOM 662 C C . SER A 1 87 ? -17.289 4.168 20.030 1.00 84.00 87 SER A C 1
ATOM 664 O O . SER A 1 87 ? -18.492 4.152 19.725 1.00 84.00 87 SER A O 1
ATOM 666 N N . LYS A 1 88 ? -16.305 4.123 19.119 1.00 77.25 88 LYS A N 1
ATOM 667 C CA . LYS A 1 88 ? -16.518 4.048 17.669 1.00 77.25 88 LYS A CA 1
ATOM 668 C C . LYS A 1 88 ? -17.049 2.677 17.247 1.00 77.25 88 LYS A C 1
ATOM 670 O O . LYS A 1 88 ? -18.104 2.607 16.623 1.00 77.25 88 LYS A O 1
ATOM 675 N N . PHE A 1 89 ? -16.358 1.605 17.625 1.00 78.00 89 PHE A N 1
ATOM 676 C CA . PHE A 1 89 ? -16.629 0.245 17.146 1.00 78.00 89 PHE A CA 1
ATOM 677 C C . PHE A 1 89 ? -17.563 -0.562 18.055 1.00 78.00 89 PHE A C 1
ATOM 679 O O . PHE A 1 89 ? -18.017 -1.636 17.684 1.00 78.00 89 PHE A O 1
ATOM 686 N N . LYS A 1 90 ? -17.955 -0.008 19.203 1.00 81.50 90 LYS A N 1
ATOM 687 C CA . LYS A 1 90 ? -18.841 -0.588 20.227 1.00 81.50 90 LYS A CA 1
ATOM 688 C C . LYS A 1 90 ? -18.209 -1.662 21.106 1.00 81.50 90 LYS A C 1
ATOM 690 O O . LYS A 1 90 ? -18.550 -1.682 22.283 1.00 81.50 90 LYS A O 1
ATOM 695 N N . ASN A 1 91 ? -17.352 -2.531 20.586 1.00 82.06 91 ASN A N 1
ATOM 696 C CA . ASN A 1 91 ? -16.634 -3.558 21.353 1.00 82.06 91 ASN A CA 1
ATOM 697 C C . ASN A 1 91 ? -15.341 -3.973 20.630 1.00 82.06 91 ASN A C 1
ATOM 699 O O . ASN A 1 91 ? -15.075 -3.517 19.509 1.00 82.06 91 ASN A O 1
ATOM 703 N N . VAL A 1 92 ? -14.529 -4.806 21.283 1.00 77.25 92 VAL A N 1
ATOM 704 C CA . VAL A 1 92 ? -13.262 -5.296 20.718 1.00 77.25 92 VAL A CA 1
ATOM 705 C C . VAL A 1 92 ? -13.495 -6.184 19.495 1.00 77.25 92 VAL A C 1
ATOM 707 O O . VAL A 1 92 ? -12.750 -6.069 18.523 1.00 77.25 92 VAL A O 1
ATOM 710 N N . GLU A 1 93 ? -14.536 -7.018 19.477 1.00 73.44 93 GLU A N 1
ATOM 711 C CA . GLU A 1 93 ? -14.814 -7.904 18.338 1.00 73.44 93 GLU A CA 1
ATOM 712 C C . GLU A 1 93 ? -15.083 -7.113 17.055 1.00 73.44 93 GLU A C 1
ATOM 714 O O . GLU A 1 93 ? -14.509 -7.400 16.004 1.00 73.44 93 GLU A O 1
ATOM 719 N N . ASN A 1 94 ? -15.912 -6.074 17.141 1.00 70.56 94 ASN A N 1
ATOM 720 C CA . ASN A 1 94 ? -16.203 -5.196 16.015 1.00 70.56 94 ASN A CA 1
ATOM 721 C C . ASN A 1 94 ? -14.975 -4.381 15.607 1.00 70.56 94 ASN A C 1
ATOM 723 O O . ASN A 1 94 ? -14.781 -4.149 14.416 1.00 70.56 94 ASN A O 1
ATOM 727 N N . LEU A 1 95 ? -14.149 -3.943 16.564 1.00 71.75 95 LEU A N 1
ATOM 728 C CA . LEU A 1 95 ? -12.888 -3.261 16.269 1.00 71.75 95 LEU A CA 1
ATOM 729 C C . LEU A 1 95 ? -11.968 -4.165 15.438 1.00 71.75 95 LEU A C 1
ATOM 731 O O . LEU A 1 95 ? -11.476 -3.734 14.398 1.00 71.75 95 LEU A O 1
ATOM 735 N N . LEU A 1 96 ? -11.789 -5.421 15.857 1.00 64.44 96 LEU A N 1
ATOM 736 C CA . LEU A 1 96 ? -10.986 -6.411 15.134 1.00 64.44 96 LEU A CA 1
ATOM 737 C C . LEU A 1 96 ? -11.567 -6.714 13.747 1.00 64.44 96 LEU A C 1
ATOM 739 O O . LEU A 1 96 ? -10.822 -6.828 12.776 1.00 64.44 96 LEU A O 1
ATOM 743 N N . ALA A 1 97 ? -12.894 -6.774 13.628 1.00 64.88 97 ALA A N 1
ATOM 744 C CA . ALA A 1 97 ? -13.570 -6.937 12.342 1.00 64.88 97 ALA A CA 1
ATOM 745 C C . ALA A 1 97 ? -13.435 -5.709 11.417 1.00 64.88 97 ALA A C 1
ATOM 747 O O . ALA A 1 97 ? -13.635 -5.836 10.212 1.00 64.88 97 ALA A O 1
ATOM 748 N N . SER A 1 98 ? -13.083 -4.539 11.963 1.00 65.25 98 SER A N 1
ATOM 749 C CA . SER A 1 98 ? -13.027 -3.258 11.245 1.00 65.25 98 SER A CA 1
ATOM 750 C C . SER A 1 98 ? -11.608 -2.805 10.891 1.00 65.25 98 SER A C 1
ATOM 752 O O . SER A 1 98 ? -11.434 -1.666 10.465 1.00 65.25 98 SER A O 1
ATOM 754 N N . TYR A 1 99 ? -10.582 -3.642 11.066 1.00 66.00 99 TYR A N 1
ATOM 755 C CA . TYR A 1 99 ? -9.192 -3.234 10.821 1.00 66.00 99 TYR A CA 1
ATOM 756 C C . TYR A 1 99 ? -8.970 -2.747 9.378 1.00 66.00 99 TYR A C 1
ATOM 758 O O . TYR A 1 99 ? -8.373 -1.695 9.174 1.00 66.00 99 TYR A O 1
ATOM 766 N N . GLU A 1 100 ? -9.540 -3.434 8.380 1.00 66.50 100 GLU A N 1
ATOM 767 C CA . GLU A 1 100 ? -9.476 -2.966 6.984 1.00 66.50 100 GLU A CA 1
ATOM 768 C C . GLU A 1 100 ? -10.216 -1.635 6.781 1.00 66.50 100 GLU A C 1
ATOM 770 O O . GLU A 1 100 ? -9.784 -0.811 5.985 1.00 66.50 100 GLU A O 1
ATOM 775 N N . GLU A 1 101 ? -11.296 -1.369 7.522 1.00 67.56 101 GLU A N 1
ATOM 776 C CA . GLU A 1 101 ? -11.992 -0.074 7.470 1.00 67.56 101 GLU A CA 1
ATOM 777 C C . GLU A 1 101 ? -11.146 1.052 8.080 1.00 67.56 101 GLU A C 1
ATOM 779 O O . GLU A 1 101 ? -11.152 2.180 7.584 1.00 67.56 101 GLU A O 1
ATOM 784 N N . ILE A 1 102 ? -10.374 0.754 9.131 1.00 68.69 102 ILE A N 1
ATOM 785 C CA . ILE A 1 102 ? -9.408 1.698 9.706 1.00 68.69 102 ILE A CA 1
ATOM 786 C C . ILE A 1 102 ? -8.293 1.981 8.703 1.00 68.69 102 ILE A C 1
ATOM 788 O O . ILE A 1 102 ? -7.982 3.154 8.493 1.00 68.69 102 ILE A O 1
ATOM 792 N N . ASP A 1 103 ? -7.728 0.948 8.071 1.00 71.62 103 ASP A N 1
ATOM 793 C CA . ASP A 1 103 ? -6.724 1.104 7.016 1.00 71.62 103 ASP A CA 1
ATOM 794 C C . ASP A 1 103 ? -7.289 1.966 5.879 1.00 71.62 103 ASP A C 1
ATOM 796 O O . ASP A 1 103 ? -6.698 2.994 5.548 1.00 71.62 103 ASP A O 1
ATOM 800 N N . LYS A 1 104 ? -8.476 1.643 5.344 1.00 75.81 104 LYS A N 1
ATOM 801 C CA . LYS A 1 104 ? -9.161 2.450 4.315 1.00 75.81 104 LYS A CA 1
ATOM 802 C C . LYS A 1 104 ? -9.253 3.925 4.734 1.00 75.81 104 LYS A C 1
ATOM 804 O O . LYS A 1 104 ? -8.778 4.802 4.010 1.00 75.81 104 LYS A O 1
ATOM 809 N N . GLU A 1 105 ? -9.777 4.221 5.922 1.00 74.44 105 GLU A N 1
ATOM 810 C CA . GLU A 1 105 ? -9.961 5.602 6.397 1.00 74.44 105 GLU A CA 1
ATOM 811 C C . GLU A 1 105 ? -8.635 6.343 6.665 1.00 74.44 105 GLU A C 1
ATOM 813 O O . GLU A 1 105 ? -8.526 7.547 6.410 1.00 74.44 105 GLU A O 1
ATOM 818 N N . ARG A 1 106 ? -7.630 5.663 7.225 1.00 79.31 106 ARG A N 1
ATOM 819 C CA . ARG A 1 106 ? -6.400 6.293 7.742 1.00 79.31 106 ARG A CA 1
ATOM 820 C C . ARG A 1 106 ? -5.242 6.289 6.755 1.00 79.31 106 ARG A C 1
ATOM 822 O O . ARG A 1 106 ? -4.453 7.228 6.779 1.00 79.31 106 ARG A O 1
ATOM 829 N N . ILE A 1 107 ? -5.140 5.254 5.928 1.00 87.38 107 ILE A N 1
ATOM 830 C CA . ILE A 1 107 ? -4.035 5.028 4.992 1.00 87.38 107 ILE A CA 1
ATOM 831 C C . ILE A 1 107 ? -4.415 5.473 3.575 1.00 87.38 107 ILE A C 1
ATOM 833 O O . ILE A 1 107 ? -3.557 5.983 2.865 1.00 87.38 107 ILE A O 1
ATOM 837 N N . PHE A 1 108 ? -5.679 5.328 3.158 1.00 89.38 108 PHE A N 1
ATOM 838 C CA . PHE A 1 108 ? -6.077 5.613 1.771 1.00 89.38 108 PHE A CA 1
ATOM 839 C C . PHE A 1 108 ? -6.846 6.927 1.616 1.00 89.38 108 PHE A C 1
ATOM 841 O O . PHE A 1 108 ? -6.556 7.698 0.705 1.00 89.38 108 PHE A O 1
ATOM 848 N N . PHE A 1 109 ? -7.820 7.222 2.485 1.00 84.81 109 PHE A N 1
ATOM 849 C CA . PHE A 1 109 ? -8.761 8.321 2.217 1.00 84.81 109 PHE A CA 1
ATOM 850 C C . PHE A 1 109 ? -8.113 9.707 2.188 1.00 84.81 109 PHE A C 1
ATOM 852 O O . PHE A 1 109 ? -8.499 10.548 1.381 1.00 84.81 109 PHE A O 1
ATOM 859 N N . LYS A 1 110 ? -7.146 9.948 3.075 1.00 84.62 110 LYS A N 1
ATOM 860 C CA . LYS A 1 110 ? -6.502 11.261 3.251 1.00 84.62 110 LYS A CA 1
ATOM 861 C C . LYS A 1 110 ? -5.205 11.421 2.471 1.00 84.62 110 LYS A C 1
ATOM 863 O O . LYS A 1 110 ? -4.567 12.468 2.550 1.00 84.62 110 LYS A O 1
ATOM 868 N N . GLU A 1 111 ? -4.794 10.383 1.759 1.00 90.06 111 GLU A N 1
ATOM 869 C CA . GLU A 1 111 ? -3.518 10.358 1.064 1.00 90.06 111 GLU A CA 1
ATOM 870 C C . GLU A 1 111 ? -3.716 10.591 -0.435 1.00 90.06 111 GLU A C 1
ATOM 872 O O . GLU A 1 111 ? -4.759 10.232 -0.988 1.00 90.06 111 GLU A O 1
ATOM 877 N N . PRO A 1 112 ? -2.733 11.200 -1.117 1.00 94.62 112 PRO A N 1
ATOM 878 C CA . PRO A 1 112 ? -2.674 11.159 -2.568 1.00 94.62 112 PRO A CA 1
ATOM 879 C C . PRO A 1 112 ? -2.502 9.713 -3.047 1.00 94.62 112 PRO A C 1
ATOM 881 O O . PRO A 1 112 ? -1.557 9.033 -2.652 1.00 94.62 112 PRO A O 1
ATOM 884 N N . LEU A 1 113 ? -3.398 9.258 -3.918 1.00 95.69 113 LEU A N 1
ATOM 885 C CA . LEU A 1 113 ? -3.376 7.930 -4.525 1.00 95.69 113 LEU A CA 1
ATOM 886 C C . LEU A 1 113 ? -3.023 8.056 -6.005 1.00 95.69 113 LEU A C 1
ATOM 888 O O . LEU A 1 113 ? -3.744 8.722 -6.749 1.00 95.69 113 LEU A O 1
ATOM 892 N N . LEU A 1 114 ? -1.938 7.409 -6.434 1.00 97.00 114 LEU A N 1
ATOM 893 C CA . LEU A 1 114 ? -1.609 7.259 -7.852 1.00 97.00 114 LEU A CA 1
ATOM 894 C C . LEU A 1 114 ? -2.542 6.210 -8.461 1.00 97.00 114 LEU A C 1
ATOM 896 O O . LEU A 1 114 ? -2.477 5.041 -8.088 1.00 97.00 114 LEU A O 1
ATOM 900 N N . VAL A 1 115 ? -3.406 6.622 -9.387 1.00 95.06 115 VAL A N 1
ATOM 901 C CA . VAL A 1 115 ? -4.450 5.749 -9.962 1.00 95.06 115 VAL A CA 1
ATOM 902 C C . VAL A 1 115 ? -4.188 5.341 -11.408 1.00 95.06 115 VAL A C 1
ATOM 904 O O . VAL A 1 115 ? -4.853 4.440 -11.916 1.00 95.06 115 VAL A O 1
ATOM 907 N N . GLY A 1 116 ? -3.219 5.956 -12.078 1.00 95.12 116 GLY A N 1
ATOM 908 C CA . GLY A 1 116 ? -2.903 5.669 -13.475 1.00 95.12 116 GLY A CA 1
ATOM 909 C C . GLY A 1 116 ? -1.889 6.640 -14.056 1.00 95.12 116 GLY A C 1
ATOM 910 O O . GLY A 1 116 ? -1.393 7.540 -13.362 1.00 95.12 116 GLY A O 1
ATOM 911 N N . PHE A 1 117 ? -1.625 6.476 -15.347 1.00 96.75 117 PHE A N 1
ATOM 912 C CA . PHE A 1 117 ? -0.782 7.379 -16.122 1.00 96.75 117 PHE A CA 1
ATOM 913 C C . PHE A 1 117 ? -1.572 8.125 -17.197 1.00 96.75 117 PHE A C 1
ATOM 915 O O . PHE A 1 117 ? -2.614 7.674 -17.668 1.00 96.75 117 PHE A O 1
ATOM 922 N N . SER A 1 118 ? -1.059 9.289 -17.595 1.00 95.81 118 SER A N 1
ATOM 923 C CA . SER A 1 118 ? -1.682 10.174 -18.586 1.00 95.81 118 SER A CA 1
ATOM 924 C C . SER A 1 118 ? -1.995 9.477 -19.912 1.00 95.81 118 SER A C 1
ATOM 926 O O . SER A 1 118 ? -2.996 9.813 -20.541 1.00 95.81 118 SER A O 1
ATOM 928 N N . CYS A 1 119 ? -1.179 8.497 -20.317 1.00 94.25 119 CYS A N 1
ATOM 929 C CA . CYS A 1 119 ? -1.353 7.739 -21.557 1.00 94.25 119 CYS A CA 1
ATOM 930 C C . CYS A 1 119 ? -2.650 6.912 -21.604 1.00 94.25 119 CYS A C 1
ATOM 932 O O . CYS A 1 119 ? -3.143 6.618 -22.690 1.00 94.25 119 CYS A O 1
ATOM 934 N N . GLU A 1 120 ? -3.240 6.579 -20.452 1.00 94.00 120 GLU A N 1
ATOM 935 C CA . GLU A 1 120 ? -4.513 5.846 -20.369 1.00 94.00 120 GLU A CA 1
ATOM 936 C C . GLU A 1 120 ? -5.723 6.729 -20.689 1.00 94.00 120 GLU A C 1
ATOM 938 O O . GLU A 1 120 ? -6.805 6.227 -20.983 1.00 94.00 120 GLU A O 1
ATOM 943 N N . MET A 1 121 ? -5.540 8.049 -20.646 1.00 92.94 121 MET A N 1
ATOM 944 C CA . MET A 1 121 ? -6.515 9.030 -21.102 1.00 92.94 121 MET A CA 1
ATOM 945 C C . MET A 1 121 ? -5.802 10.044 -21.987 1.00 92.94 121 MET A C 1
ATOM 947 O O . MET A 1 121 ? -5.663 11.197 -21.598 1.00 92.94 121 MET A O 1
ATOM 951 N N . ALA A 1 122 ? -5.251 9.632 -23.125 1.00 92.75 122 ALA A N 1
ATOM 952 C CA . ALA A 1 122 ? -4.401 10.509 -23.934 1.00 92.75 122 ALA A CA 1
ATOM 953 C C . ALA A 1 122 ? -5.185 11.654 -24.603 1.00 92.75 122 ALA A C 1
ATOM 955 O O . ALA A 1 122 ? -4.646 12.744 -24.804 1.00 92.75 122 ALA A O 1
ATOM 956 N N . ASN A 1 123 ? -6.458 11.430 -24.928 1.00 93.00 123 ASN A N 1
ATOM 957 C CA . ASN A 1 123 ? -7.277 12.340 -25.721 1.00 93.00 123 ASN A CA 1
ATOM 958 C C . ASN A 1 123 ? -8.416 12.955 -24.896 1.00 93.00 123 ASN A C 1
ATOM 960 O O . ASN A 1 123 ? -8.920 12.333 -23.958 1.00 93.00 123 ASN A O 1
ATOM 964 N N . PRO A 1 124 ? -8.872 14.171 -25.246 1.00 91.62 124 PRO A N 1
ATOM 965 C CA . PRO A 1 124 ? -10.123 14.714 -24.730 1.00 91.62 124 PRO A CA 1
ATOM 966 C C . PRO A 1 124 ? -11.287 13.726 -24.883 1.00 91.62 124 PRO A C 1
ATOM 968 O O . PRO A 1 124 ? -11.532 13.211 -25.973 1.00 91.62 124 PRO A O 1
ATOM 971 N N . GLY A 1 125 ? -12.019 13.491 -23.796 1.00 83.56 125 GLY A N 1
ATOM 972 C CA . GLY A 1 125 ? -13.107 12.517 -23.713 1.00 83.56 125 GLY A CA 1
ATOM 973 C C . GLY A 1 125 ? -12.686 11.123 -23.242 1.00 83.56 125 GLY A C 1
ATOM 974 O O . GLY A 1 125 ? -13.556 10.359 -22.826 1.00 83.56 125 GLY A O 1
ATOM 975 N N . ASP A 1 126 ? -11.394 10.786 -23.242 1.00 89.12 126 ASP A N 1
ATOM 976 C CA . ASP A 1 126 ? -10.947 9.502 -22.700 1.00 89.12 126 ASP A CA 1
ATOM 977 C C . ASP A 1 126 ? -11.233 9.427 -21.192 1.00 89.12 126 ASP A C 1
ATOM 979 O O . ASP A 1 126 ? -11.143 10.422 -20.462 1.00 89.12 126 ASP A O 1
ATOM 983 N N . CYS A 1 127 ? -11.592 8.233 -20.720 1.00 88.56 127 CYS A N 1
ATOM 984 C CA . CYS A 1 127 ? -11.952 7.995 -19.330 1.00 88.56 127 CYS A CA 1
ATOM 985 C C . CYS A 1 127 ? -11.665 6.557 -18.895 1.00 88.56 127 CYS A C 1
ATOM 987 O O . CYS A 1 127 ? -11.732 5.634 -19.708 1.00 88.56 127 CYS A O 1
ATOM 989 N N . PHE A 1 128 ? -11.439 6.357 -17.598 1.00 87.44 128 PHE A N 1
ATOM 990 C CA . PHE A 1 128 ? -11.412 5.030 -16.981 1.00 87.44 128 PHE A CA 1
ATOM 991 C C . PHE A 1 128 ? -12.017 5.056 -15.576 1.00 87.44 128 PHE A C 1
ATOM 993 O O . PHE A 1 128 ? -12.137 6.106 -14.941 1.00 87.44 128 PHE A O 1
ATOM 1000 N N . MET A 1 129 ? -12.402 3.880 -15.086 1.00 82.56 129 MET A N 1
ATOM 1001 C CA . MET A 1 129 ? -12.973 3.712 -13.754 1.00 82.56 129 MET A CA 1
ATOM 1002 C C . MET A 1 129 ? -11.925 3.188 -12.774 1.00 82.56 129 MET A C 1
ATOM 1004 O O . MET A 1 129 ? -11.275 2.177 -13.026 1.00 82.56 129 MET A O 1
ATOM 1008 N N . PHE A 1 130 ? -11.815 3.849 -11.628 1.00 83.06 130 PHE A N 1
ATOM 1009 C CA . PHE A 1 130 ? -11.128 3.360 -10.441 1.00 83.06 130 PHE A CA 1
ATOM 1010 C C . PHE A 1 130 ? -12.164 2.783 -9.462 1.00 83.06 130 PHE A C 1
ATOM 1012 O O . PHE A 1 130 ? -13.052 3.512 -9.016 1.00 83.06 130 PHE A O 1
ATOM 1019 N N . GLN A 1 131 ? -12.082 1.477 -9.169 1.00 78.19 131 GLN A N 1
ATOM 1020 C CA . GLN A 1 131 ? -13.104 0.735 -8.398 1.00 78.19 131 GLN A CA 1
ATOM 1021 C C . GLN A 1 131 ? -12.515 -0.287 -7.412 1.00 78.19 131 GLN A C 1
ATOM 1023 O O . GLN A 1 131 ? -13.211 -1.187 -6.946 1.00 78.19 131 GLN A O 1
ATOM 1028 N N . ASP A 1 132 ? -11.220 -0.187 -7.116 1.00 77.75 132 ASP A N 1
ATOM 1029 C CA . ASP A 1 132 ? -10.509 -1.217 -6.349 1.00 77.75 132 ASP A CA 1
ATOM 1030 C C . ASP A 1 132 ? -10.640 -1.058 -4.831 1.00 77.75 132 ASP A C 1
ATOM 1032 O O . ASP A 1 132 ? -10.316 -1.971 -4.075 1.00 77.75 132 ASP A O 1
ATOM 1036 N N . LEU A 1 133 ? -11.147 0.090 -4.372 1.00 77.31 133 LEU A N 1
ATOM 1037 C CA . LEU A 1 133 ? -11.557 0.287 -2.987 1.00 77.31 133 LEU A CA 1
ATOM 1038 C C . LEU A 1 133 ? -13.059 0.042 -2.873 1.00 77.31 133 LEU A C 1
ATOM 1040 O O . LEU A 1 133 ? -13.863 0.674 -3.554 1.00 77.31 133 LEU A O 1
ATOM 1044 N N . GLU A 1 134 ? -13.434 -0.886 -1.996 1.00 72.44 134 GLU A N 1
ATOM 1045 C CA . GLU A 1 134 ? -14.820 -1.322 -1.836 1.00 72.44 134 GLU A CA 1
ATOM 1046 C C . GLU A 1 134 ? -15.796 -0.143 -1.665 1.00 72.44 134 GLU A C 1
ATOM 1048 O O . GLU A 1 134 ? -15.610 0.711 -0.800 1.00 72.44 134 GLU A O 1
ATOM 1053 N N . ASN A 1 135 ? -16.865 -0.138 -2.470 1.00 67.56 135 ASN A N 1
ATOM 1054 C CA . ASN A 1 135 ? -17.909 0.896 -2.512 1.00 67.56 135 ASN A CA 1
ATOM 1055 C C . ASN A 1 135 ? -17.430 2.295 -2.947 1.00 67.56 135 ASN A C 1
ATOM 1057 O O . ASN A 1 135 ? -18.171 3.269 -2.790 1.00 67.56 135 ASN A O 1
ATOM 1061 N N . ILE A 1 136 ? -16.230 2.411 -3.519 1.00 76.25 136 ILE A N 1
ATOM 1062 C CA . ILE A 1 136 ? -15.689 3.665 -4.042 1.00 76.25 136 ILE A CA 1
ATOM 1063 C C . ILE A 1 136 ? -15.493 3.530 -5.547 1.00 76.25 136 ILE A C 1
ATOM 1065 O O . ILE A 1 136 ? -14.569 2.873 -6.011 1.00 76.25 136 ILE A O 1
ATOM 1069 N N . ASN A 1 137 ? -16.352 4.209 -6.303 1.00 76.25 137 ASN A N 1
ATOM 1070 C CA . ASN A 1 137 ? -16.261 4.294 -7.754 1.00 76.25 137 ASN A CA 1
ATOM 1071 C C . ASN A 1 137 ? -15.868 5.720 -8.144 1.00 76.25 137 ASN A C 1
ATOM 1073 O O . ASN A 1 137 ? -16.659 6.656 -7.981 1.00 76.25 137 ASN A O 1
ATOM 1077 N N . VAL A 1 138 ? -14.649 5.883 -8.656 1.00 83.69 138 VAL A N 1
ATOM 1078 C CA . VAL A 1 138 ? -14.153 7.161 -9.175 1.00 83.69 138 VAL A CA 1
ATOM 1079 C C . VAL A 1 138 ? -13.994 7.056 -10.682 1.00 83.69 138 VAL A C 1
ATOM 1081 O O . VAL A 1 138 ? -13.244 6.222 -11.181 1.00 83.69 138 VAL A O 1
ATOM 1084 N N . LEU A 1 139 ? -14.687 7.922 -11.408 1.00 85.81 139 LEU A N 1
ATOM 1085 C CA . LEU A 1 139 ? -14.481 8.120 -12.833 1.00 85.81 139 LEU A CA 1
ATOM 1086 C C . LEU A 1 139 ? -13.348 9.125 -13.028 1.00 85.81 139 LEU A C 1
ATOM 1088 O O . LEU A 1 139 ? -13.467 10.287 -12.629 1.00 85.81 139 LEU A O 1
ATOM 1092 N N . MET A 1 140 ? -12.274 8.678 -13.665 1.00 91.06 140 MET A N 1
ATOM 1093 C CA . MET A 1 140 ? -11.242 9.549 -14.209 1.00 91.06 140 MET A CA 1
ATOM 1094 C C . MET A 1 140 ? -11.630 9.919 -15.635 1.00 91.06 140 MET A C 1
ATOM 1096 O O . MET A 1 140 ? -11.998 9.039 -16.412 1.00 91.06 140 MET A O 1
ATOM 1100 N N . ILE A 1 141 ? -11.573 11.204 -15.982 1.00 90.19 141 ILE A N 1
ATOM 1101 C CA . ILE A 1 141 ? -11.921 11.679 -17.327 1.00 90.19 141 ILE A CA 1
ATOM 1102 C C . ILE A 1 141 ? -11.070 12.871 -17.748 1.00 90.19 141 ILE A C 1
ATOM 1104 O O . ILE A 1 141 ? -10.761 13.738 -16.927 1.00 90.19 141 ILE A O 1
ATOM 1108 N N . ARG A 1 142 ? -10.735 12.949 -19.038 1.00 91.56 142 ARG A N 1
ATOM 1109 C CA . ARG A 1 142 ? -10.157 14.146 -19.653 1.00 91.56 142 ARG A CA 1
ATOM 1110 C C . ARG A 1 142 ? -11.244 14.986 -20.316 1.00 91.56 142 ARG A C 1
ATOM 1112 O O . ARG A 1 142 ? -11.982 14.492 -21.165 1.00 91.56 142 ARG A O 1
ATOM 1119 N N . ASP A 1 143 ? -11.350 16.256 -19.945 1.00 87.75 143 ASP A N 1
ATOM 1120 C CA . ASP A 1 143 ? -12.324 17.169 -20.548 1.00 87.75 143 ASP A CA 1
ATOM 1121 C C . ASP A 1 143 ? -11.918 17.633 -21.961 1.00 87.75 143 ASP A C 1
ATOM 1123 O O . ASP A 1 143 ? -10.852 17.294 -22.480 1.00 87.75 143 ASP A O 1
ATOM 1127 N N . SER A 1 144 ? -12.784 18.431 -22.592 1.00 87.19 144 SER A N 1
ATOM 1128 C CA . SER A 1 144 ? -12.556 18.998 -23.927 1.00 87.19 144 SER A CA 1
ATOM 1129 C C . SER A 1 144 ? -11.364 19.957 -24.013 1.00 87.19 144 SER A C 1
ATOM 1131 O O . SER A 1 144 ? -10.870 20.201 -25.111 1.00 87.19 144 SER A O 1
ATOM 1133 N N . GLU A 1 145 ? -10.918 20.517 -22.886 1.00 90.50 145 GLU A N 1
ATOM 1134 C CA . GLU A 1 145 ? -9.741 21.391 -22.796 1.00 90.50 145 GLU A CA 1
ATOM 1135 C C . GLU A 1 145 ? -8.454 20.596 -22.519 1.00 90.50 145 GLU A C 1
ATOM 1137 O O . GLU A 1 145 ? -7.365 21.166 -22.459 1.00 90.50 145 GLU A O 1
ATOM 1142 N N . GLY A 1 146 ? -8.560 19.272 -22.381 1.00 88.94 146 GLY A N 1
ATOM 1143 C CA . GLY A 1 146 ? -7.438 18.385 -22.119 1.00 88.94 146 GLY A CA 1
ATOM 1144 C C . GLY A 1 146 ? -7.088 18.247 -20.638 1.00 88.94 146 GLY A C 1
ATOM 1145 O O . GLY A 1 146 ? -6.042 17.680 -20.331 1.00 88.94 146 GLY A O 1
ATOM 1146 N N . LYS A 1 147 ? -7.921 18.721 -19.708 1.00 93.69 147 LYS A N 1
ATOM 1147 C CA . LYS A 1 147 ? -7.672 18.635 -18.262 1.00 93.69 147 LYS A CA 1
ATOM 1148 C C . LYS A 1 147 ? -8.287 17.369 -17.661 1.00 93.69 147 LYS A C 1
ATOM 1150 O O . LYS A 1 147 ? -9.436 17.036 -17.941 1.00 93.69 147 LYS A O 1
ATOM 1155 N N . ALA A 1 148 ? -7.529 16.680 -16.806 1.00 94.12 148 ALA A N 1
ATOM 1156 C CA . ALA A 1 148 ? -8.013 15.522 -16.058 1.00 94.12 148 ALA A CA 1
ATOM 1157 C C . ALA A 1 148 ? -8.905 15.926 -14.867 1.00 94.12 148 ALA A C 1
ATOM 1159 O O . ALA A 1 148 ? -8.596 16.873 -14.136 1.00 94.12 148 ALA A O 1
ATOM 1160 N N . HIS A 1 149 ? -9.975 15.164 -14.642 1.00 91.81 149 HIS A N 1
ATOM 1161 C CA . HIS A 1 149 ? -10.901 15.293 -13.516 1.00 91.81 149 HIS A CA 1
ATOM 1162 C C . HIS A 1 149 ? -11.149 13.935 -12.862 1.00 91.81 149 HIS A C 1
ATOM 1164 O O . HIS A 1 149 ? -11.172 12.910 -13.542 1.00 91.81 149 HIS A O 1
ATOM 1170 N N . ALA A 1 150 ? -11.388 13.951 -11.550 1.00 91.38 150 ALA A N 1
ATOM 1171 C CA . ALA A 1 150 ? -11.792 12.791 -10.765 1.00 91.38 150 ALA A CA 1
ATOM 1172 C C . ALA A 1 150 ? -13.198 13.008 -10.197 1.00 91.38 150 ALA A C 1
ATOM 1174 O O . ALA A 1 150 ? -13.444 13.975 -9.469 1.00 91.38 150 ALA A O 1
ATOM 1175 N N . LEU A 1 151 ? -14.125 12.116 -10.531 1.00 85.50 151 LEU A N 1
ATOM 1176 C CA . LEU A 1 151 ? -15.539 12.241 -10.197 1.00 85.50 151 LEU A CA 1
ATOM 1177 C C . LEU A 1 151 ? -15.988 11.029 -9.381 1.00 85.50 151 LEU A C 1
ATOM 1179 O O . LEU A 1 151 ? -16.002 9.907 -9.879 1.00 85.50 151 LEU A O 1
ATOM 1183 N N . LEU A 1 152 ? -16.377 11.249 -8.128 1.00 78.06 152 LEU A N 1
ATOM 1184 C CA . LEU A 1 152 ? -16.975 10.223 -7.281 1.00 78.06 152 LEU A CA 1
ATOM 1185 C C . LEU A 1 152 ? -18.465 10.101 -7.614 1.00 78.06 152 LEU A C 1
ATOM 1187 O O . LEU A 1 152 ? -19.213 11.078 -7.490 1.00 78.06 152 LEU A O 1
ATOM 1191 N N . ASN A 1 153 ? -18.903 8.901 -7.999 1.00 64.81 153 ASN A N 1
ATOM 1192 C CA . ASN A 1 153 ? -20.318 8.615 -8.216 1.00 64.81 153 ASN A CA 1
ATOM 1193 C C . ASN A 1 153 ? -20.694 7.224 -7.684 1.00 64.81 153 ASN A C 1
ATOM 1195 O O . ASN A 1 153 ? -20.285 6.204 -8.231 1.00 64.81 153 ASN A O 1
ATOM 1199 N N . SER A 1 154 ? -21.536 7.183 -6.649 1.00 55.28 154 SER A N 1
ATOM 1200 C CA . SER A 1 154 ? -22.044 5.940 -6.052 1.00 55.28 154 SER A CA 1
ATOM 1201 C C . SER A 1 154 ? -23.041 5.178 -6.934 1.00 55.28 154 SER A C 1
ATOM 1203 O O . SER A 1 154 ? -23.408 4.059 -6.593 1.00 55.28 154 SER A O 1
ATOM 1205 N N . SER A 1 155 ? -23.494 5.773 -8.043 1.00 52.53 155 SER A N 1
ATOM 1206 C CA . SER A 1 155 ? -24.507 5.202 -8.944 1.00 52.53 155 SER A CA 1
ATOM 1207 C C . SER A 1 155 ? -23.968 4.697 -10.289 1.00 52.53 155 SER A C 1
ATOM 1209 O O . SER A 1 155 ? -24.740 4.153 -11.072 1.00 52.53 155 SER A O 1
ATOM 1211 N N . LEU A 1 156 ? -22.664 4.839 -10.564 1.00 55.41 156 LEU A N 1
ATOM 1212 C CA . LEU A 1 156 ? -22.040 4.284 -11.772 1.00 55.41 156 LEU A CA 1
ATOM 1213 C C . LEU A 1 156 ? -21.552 2.854 -11.514 1.00 55.41 156 LEU A C 1
ATOM 1215 O O . LEU A 1 156 ? -20.757 2.626 -10.601 1.00 55.41 156 LEU A O 1
ATOM 1219 N N . GLU A 1 157 ? -22.008 1.907 -12.335 1.00 51.62 157 GLU A N 1
ATOM 1220 C CA . GLU A 1 157 ? -21.476 0.541 -12.396 1.00 51.62 157 GLU A CA 1
ATOM 1221 C C . GLU A 1 157 ? -20.340 0.433 -13.430 1.00 51.62 157 GLU A C 1
ATOM 1223 O O . GLU A 1 157 ? -20.259 1.209 -14.389 1.00 51.62 157 GLU A O 1
ATOM 1228 N N . ALA A 1 158 ? -19.451 -0.547 -13.233 1.00 45.03 158 ALA A N 1
ATOM 1229 C CA . ALA A 1 158 ? -18.357 -0.841 -14.157 1.00 45.03 158 ALA A CA 1
ATOM 1230 C C . ALA A 1 158 ? -18.904 -1.122 -15.572 1.00 45.03 158 ALA A C 1
ATOM 1232 O O . ALA A 1 158 ? -19.749 -1.998 -15.747 1.00 45.03 158 ALA A O 1
ATOM 1233 N N . GLY A 1 159 ? -18.416 -0.400 -16.587 1.00 48.22 159 GLY A N 1
ATOM 1234 C CA . GLY A 1 159 ? -18.736 -0.669 -17.998 1.00 48.22 159 GLY A CA 1
ATOM 1235 C C . GLY A 1 159 ? -19.884 0.139 -18.623 1.00 48.22 159 GLY A C 1
ATOM 1236 O O . GLY A 1 159 ? -20.238 -0.137 -19.767 1.00 48.22 159 GLY A O 1
ATOM 1237 N N . GLN A 1 160 ? -20.449 1.140 -17.934 1.00 49.44 160 GLN A N 1
ATOM 1238 C CA . GLN A 1 160 ? -21.524 2.000 -18.472 1.00 49.44 160 GLN A CA 1
ATOM 1239 C C . GLN A 1 160 ? -21.119 3.453 -18.777 1.00 49.44 160 GLN A C 1
ATOM 1241 O O . GLN A 1 160 ? -21.991 4.272 -19.057 1.00 49.44 160 GLN A O 1
ATOM 1246 N N . VAL A 1 161 ? -19.830 3.799 -18.720 1.00 53.25 161 VAL A N 1
ATOM 1247 C CA . VAL A 1 161 ? -19.399 5.203 -18.784 1.00 53.25 161 VAL A CA 1
ATOM 1248 C C . VAL A 1 161 ? -18.600 5.491 -20.050 1.00 53.25 161 VAL A C 1
ATOM 1250 O O . VAL A 1 161 ? -17.543 4.913 -20.278 1.00 53.25 161 VAL A O 1
ATOM 1253 N N . SER A 1 162 ? -19.114 6.412 -20.857 1.00 54.69 162 SER A N 1
ATOM 1254 C CA . SER A 1 162 ? -18.440 7.075 -21.973 1.00 54.69 162 SER A CA 1
ATOM 1255 C C . SER A 1 162 ? -18.368 8.586 -21.722 1.00 54.69 162 SER A C 1
ATOM 1257 O O . SER A 1 162 ? -19.117 9.123 -20.904 1.00 54.69 162 SER A O 1
ATOM 1259 N N . ALA A 1 163 ? -17.530 9.312 -22.471 1.00 50.62 163 ALA A N 1
ATOM 1260 C CA . ALA A 1 163 ? -17.447 10.779 -22.416 1.00 50.62 163 ALA A CA 1
ATOM 1261 C C . ALA A 1 163 ? -18.818 11.483 -22.516 1.00 50.62 163 ALA A C 1
ATOM 1263 O O . ALA A 1 163 ? -19.047 12.526 -21.903 1.00 50.62 163 ALA A O 1
ATOM 1264 N N . GLY A 1 164 ? -19.752 10.896 -23.277 1.00 51.19 164 GLY A N 1
ATOM 1265 C CA . GLY A 1 164 ? -21.113 11.409 -23.456 1.00 51.19 164 GLY A CA 1
ATOM 1266 C C . GLY A 1 164 ? -22.023 11.243 -22.233 1.00 51.19 164 GLY A C 1
ATOM 1267 O O . GLY A 1 164 ? -23.078 11.879 -22.170 1.00 51.19 164 GLY A O 1
ATOM 1268 N N . ASP A 1 165 ? -21.626 10.432 -21.252 1.00 52.56 165 ASP A N 1
ATOM 1269 C CA . ASP A 1 165 ? -22.387 10.174 -20.027 1.00 52.56 165 ASP A CA 1
ATOM 1270 C C . ASP A 1 165 ? -22.100 11.195 -18.919 1.00 52.56 165 ASP A C 1
ATOM 1272 O O . ASP A 1 165 ? -22.864 11.273 -17.959 1.00 52.56 165 ASP A O 1
ATOM 1276 N N . LEU A 1 166 ? -21.098 12.071 -19.080 1.00 52.41 166 LEU A N 1
ATOM 1277 C CA . LEU A 1 166 ? -20.887 13.215 -18.179 1.00 52.41 166 LEU A CA 1
ATOM 1278 C C . LEU A 1 166 ? -22.135 14.099 -18.054 1.00 52.41 166 LEU A C 1
ATOM 1280 O O . LEU A 1 166 ? -22.468 14.544 -16.959 1.00 52.41 166 LEU A O 1
ATOM 1284 N N . ASN A 1 167 ? -22.875 14.276 -19.152 1.00 50.03 167 ASN A N 1
ATOM 1285 C CA . ASN A 1 167 ? -24.140 15.016 -19.163 1.00 50.03 167 ASN A CA 1
ATOM 1286 C C . ASN A 1 167 ? -25.304 14.235 -18.523 1.00 50.03 167 ASN A C 1
ATOM 1288 O O . ASN A 1 167 ? -26.331 14.825 -18.196 1.00 50.03 167 ASN A O 1
ATOM 1292 N N . LYS A 1 168 ? -25.170 12.910 -18.361 1.00 46.50 168 LYS A N 1
ATOM 1293 C CA . LYS A 1 168 ? -26.182 12.030 -17.749 1.00 46.50 168 LYS A CA 1
ATOM 1294 C C . LYS A 1 168 ? -25.966 11.820 -16.255 1.00 46.50 168 LYS A C 1
ATOM 1296 O O . LYS A 1 168 ? -26.890 11.393 -15.570 1.00 46.50 168 LYS A O 1
ATOM 1301 N N . CYS A 1 169 ? -24.777 12.128 -15.745 1.00 50.84 169 CYS A N 1
ATOM 1302 C CA . CYS A 1 169 ? -24.413 11.879 -14.356 1.00 50.84 169 CYS A CA 1
ATOM 1303 C C . CYS A 1 169 ? -25.136 12.787 -13.324 1.00 50.84 169 CYS A C 1
ATOM 1305 O O . CYS A 1 169 ? -24.957 12.596 -12.123 1.00 50.84 169 CYS A O 1
ATOM 1307 N N . GLY A 1 170 ? -26.031 13.685 -13.759 1.00 49.56 170 GLY A N 1
ATOM 1308 C CA . GLY A 1 170 ? -27.004 14.376 -12.900 1.00 49.56 170 GLY A CA 1
ATOM 1309 C C . GLY A 1 170 ? -26.399 15.324 -11.851 1.00 49.56 170 GLY A C 1
ATOM 1310 O O . GLY A 1 170 ? -25.198 15.567 -11.817 1.00 49.56 170 GLY A O 1
ATOM 1311 N N . GLU A 1 171 ? -27.242 15.867 -10.967 1.00 51.66 171 GLU A N 1
ATOM 1312 C CA . GLU A 1 171 ? -26.856 16.851 -9.931 1.00 51.66 171 GLU A CA 1
ATOM 1313 C C . GLU A 1 171 ? -26.014 16.269 -8.768 1.00 51.66 171 GLU A C 1
ATOM 1315 O O . GLU A 1 171 ? -25.599 17.010 -7.881 1.00 51.66 171 GLU A O 1
ATOM 1320 N N . ASN A 1 172 ? -25.730 14.958 -8.757 1.00 56.16 172 ASN A N 1
ATOM 1321 C CA . ASN A 1 172 ? -25.090 14.256 -7.630 1.00 56.16 172 ASN A CA 1
ATOM 1322 C C . ASN A 1 172 ? -23.601 13.909 -7.836 1.00 56.16 172 ASN A C 1
ATOM 1324 O O . ASN A 1 172 ? -23.024 13.208 -7.000 1.00 56.16 172 ASN A O 1
ATOM 1328 N N . ILE A 1 173 ? -22.962 14.383 -8.910 1.00 67.81 173 ILE A N 1
ATOM 1329 C CA . ILE A 1 173 ? -21.527 14.158 -9.145 1.00 67.81 173 ILE A CA 1
ATOM 1330 C C . ILE A 1 173 ? -20.701 14.942 -8.135 1.00 67.81 173 ILE A C 1
ATOM 1332 O O . ILE A 1 173 ? -20.857 16.153 -7.976 1.00 67.81 173 ILE A O 1
ATOM 1336 N N . GLN A 1 174 ? -19.768 14.259 -7.482 1.00 75.94 174 GLN A N 1
ATOM 1337 C CA . GLN A 1 174 ? -18.883 14.881 -6.511 1.00 75.94 174 GLN A CA 1
ATOM 1338 C C . GLN A 1 174 ? -17.463 14.936 -7.072 1.00 75.94 174 GLN A C 1
ATOM 1340 O O . GLN A 1 174 ? -16.841 13.901 -7.290 1.00 75.94 174 GLN A O 1
ATOM 1345 N N . HIS A 1 175 ? -16.931 16.141 -7.274 1.00 85.62 175 HIS A N 1
ATOM 1346 C CA . HIS A 1 175 ? -15.534 16.309 -7.667 1.00 85.62 175 HIS A CA 1
ATOM 1347 C C . HIS A 1 175 ? -14.607 15.929 -6.511 1.00 85.62 175 HIS A C 1
ATOM 1349 O O . HIS A 1 175 ? -14.794 16.384 -5.375 1.00 85.62 175 HIS A O 1
ATOM 1355 N N . LEU A 1 176 ? -13.606 15.110 -6.818 1.00 90.00 176 LEU A N 1
ATOM 1356 C CA . LEU A 1 176 ? -12.497 14.813 -5.927 1.00 90.00 176 LEU A CA 1
ATOM 1357 C C . LEU A 1 176 ? -11.281 15.674 -6.295 1.00 90.00 176 LEU A C 1
ATOM 1359 O O . LEU A 1 176 ? -11.081 15.986 -7.472 1.00 90.00 176 LEU A O 1
ATOM 1363 N N . PRO A 1 177 ? -10.447 16.047 -5.313 1.00 95.19 177 PRO A N 1
ATOM 1364 C CA . PRO A 1 177 ? -9.134 16.613 -5.579 1.00 95.19 177 PRO A CA 1
ATOM 1365 C C . PRO A 1 177 ? -8.317 15.672 -6.471 1.00 95.19 177 PRO A C 1
ATOM 1367 O O . PRO A 1 177 ? -8.151 14.495 -6.148 1.00 95.19 177 PRO A O 1
ATOM 1370 N N . CYS A 1 178 ? -7.783 16.191 -7.575 1.00 96.56 178 CYS A N 1
ATOM 1371 C CA . CYS A 1 178 ? -6.889 15.458 -8.462 1.00 96.56 178 CYS A CA 1
ATOM 1372 C C . CYS A 1 178 ? -5.809 16.369 -9.050 1.00 96.56 178 CYS A C 1
ATOM 1374 O O . CYS A 1 178 ? -6.009 17.577 -9.193 1.00 96.56 178 CYS A O 1
ATOM 1376 N N . GLU A 1 179 ? -4.671 15.785 -9.415 1.00 97.88 179 GLU A N 1
ATOM 1377 C CA . GLU A 1 179 ? -3.614 16.460 -10.167 1.00 97.88 179 GLU A CA 1
ATOM 1378 C C . GLU A 1 179 ? -3.020 15.497 -11.195 1.00 97.88 179 GLU A C 1
ATOM 1380 O O . GLU A 1 179 ? -2.822 14.313 -10.922 1.00 97.88 179 GLU A O 1
ATOM 1385 N N . GLU A 1 180 ? -2.722 16.030 -12.375 1.00 97.56 180 GLU A N 1
ATOM 1386 C CA . GLU A 1 180 ? -1.962 15.353 -13.414 1.00 97.56 180 GLU A CA 1
ATOM 1387 C C . GLU A 1 180 ? -0.599 16.030 -13.554 1.00 97.56 180 GLU A C 1
ATOM 1389 O O . GLU A 1 180 ? -0.523 17.236 -13.809 1.00 97.56 180 GLU A O 1
ATOM 1394 N N . LYS A 1 181 ? 0.487 15.271 -13.383 1.00 96.44 181 LYS A N 1
ATOM 1395 C CA . LYS A 1 181 ? 1.844 15.811 -13.527 1.00 96.44 181 LYS A CA 1
ATOM 1396 C C . LYS A 1 181 ? 2.874 14.726 -13.802 1.00 96.44 181 LYS A C 1
ATOM 1398 O O . LYS A 1 181 ? 2.814 13.654 -13.215 1.00 96.44 181 LYS A O 1
ATOM 1403 N N . TYR A 1 182 ? 3.853 15.024 -14.659 1.00 95.62 182 TYR A N 1
ATOM 1404 C CA . TYR A 1 182 ? 4.928 14.093 -15.048 1.00 95.62 182 TYR A CA 1
ATOM 1405 C C . TYR A 1 182 ? 4.409 12.747 -15.582 1.00 95.62 182 TYR A C 1
ATOM 1407 O O . TYR A 1 182 ? 5.029 11.713 -15.360 1.00 95.62 182 TYR A O 1
ATOM 1415 N N . GLY A 1 183 ? 3.246 12.757 -16.240 1.00 95.56 183 GLY A N 1
ATOM 1416 C CA . GLY A 1 183 ? 2.580 11.548 -16.718 1.00 95.56 183 GLY A CA 1
ATOM 1417 C C . GLY A 1 183 ? 1.809 10.766 -15.656 1.00 95.56 183 GLY A C 1
ATOM 1418 O O . GLY A 1 183 ? 1.274 9.718 -15.982 1.00 95.56 183 GLY A O 1
ATOM 1419 N N . MET A 1 184 ? 1.751 11.232 -14.404 1.00 97.25 184 MET A N 1
ATOM 1420 C CA . MET A 1 184 ? 1.057 10.575 -13.293 1.00 97.25 184 MET A CA 1
ATOM 1421 C C . MET A 1 184 ? -0.284 11.236 -12.989 1.00 97.25 184 MET A C 1
ATOM 1423 O O . MET A 1 184 ? -0.369 12.464 -12.937 1.00 97.25 184 MET A O 1
ATOM 1427 N N . LEU A 1 185 ? -1.296 10.416 -12.707 1.00 97.25 185 LEU A N 1
ATOM 1428 C CA . LEU A 1 185 ? -2.632 10.843 -12.298 1.00 97.25 185 LEU A CA 1
ATOM 1429 C C . LEU A 1 185 ? -2.853 10.514 -10.820 1.00 97.25 185 LEU A C 1
ATOM 1431 O O . LEU A 1 185 ? -2.964 9.344 -10.450 1.00 97.25 185 LEU A O 1
ATOM 1435 N N . TYR A 1 186 ? -2.935 11.546 -9.982 1.00 97.62 186 TYR A N 1
ATOM 1436 C CA . TYR A 1 186 ? -3.219 11.402 -8.555 1.00 97.62 186 TYR A CA 1
ATOM 1437 C C . TYR A 1 186 ? -4.618 11.894 -8.200 1.00 97.62 186 TYR A C 1
ATOM 1439 O O . TYR A 1 186 ? -5.068 12.920 -8.714 1.00 97.62 186 TYR A O 1
ATOM 1447 N N . ILE A 1 187 ? -5.256 11.214 -7.248 1.00 95.44 187 ILE A N 1
ATOM 1448 C CA . ILE A 1 187 ? -6.508 11.645 -6.609 1.00 95.44 187 ILE A CA 1
ATOM 1449 C C . ILE A 1 187 ? -6.371 11.678 -5.086 1.00 95.44 187 ILE A C 1
ATOM 1451 O O . ILE A 1 187 ? -5.451 11.084 -4.530 1.00 95.44 187 ILE A O 1
ATOM 1455 N N . CYS A 1 188 ? -7.310 12.325 -4.400 1.00 92.88 188 CYS A N 1
ATOM 1456 C CA . CYS A 1 188 ? -7.538 12.134 -2.969 1.00 92.88 188 CYS A CA 1
ATOM 1457 C C . CYS A 1 188 ? -9.030 11.912 -2.712 1.00 92.88 188 CYS A C 1
ATOM 1459 O O . CYS A 1 188 ? -9.869 12.613 -3.278 1.00 92.88 188 CYS A O 1
ATOM 1461 N N . LEU A 1 189 ? -9.372 10.932 -1.875 1.00 86.94 189 LEU A N 1
ATOM 1462 C CA . LEU A 1 189 ? -10.774 10.600 -1.591 1.00 86.94 189 LEU A CA 1
ATOM 1463 C C . LEU A 1 189 ? -11.397 11.569 -0.576 1.00 86.94 189 LEU A C 1
ATOM 1465 O O . LEU A 1 189 ? -12.604 11.813 -0.605 1.00 86.94 189 LEU A O 1
ATOM 1469 N N . ASP A 1 190 ? -10.582 12.155 0.301 1.00 83.75 190 ASP A N 1
ATOM 1470 C CA . ASP A 1 190 ? -10.987 13.246 1.176 1.00 83.75 190 ASP A CA 1
ATOM 1471 C C . ASP A 1 190 ? -11.048 14.566 0.400 1.00 83.75 190 ASP A C 1
ATOM 1473 O O . ASP A 1 190 ? -10.036 15.170 0.048 1.00 83.75 190 ASP A O 1
ATOM 1477 N N . LYS A 1 191 ? -12.265 15.064 0.191 1.00 81.69 191 LYS A N 1
ATOM 1478 C CA . LYS A 1 191 ? -12.517 16.321 -0.524 1.00 81.69 191 LYS A CA 1
ATOM 1479 C C . LYS A 1 191 ? -11.936 17.557 0.148 1.00 81.69 191 LYS A C 1
ATOM 1481 O O . LYS A 1 191 ? -11.770 18.577 -0.514 1.00 81.69 191 LYS A O 1
ATOM 1486 N N . ALA A 1 192 ? -11.717 17.503 1.460 1.00 83.62 192 ALA A N 1
ATOM 1487 C CA . ALA A 1 192 ? -11.116 18.612 2.189 1.00 83.62 192 ALA A CA 1
ATOM 1488 C C . ALA A 1 192 ? -9.592 18.663 1.998 1.00 83.62 192 ALA A C 1
ATOM 1490 O O . ALA A 1 192 ? -8.968 19.685 2.291 1.00 83.62 192 ALA A O 1
ATOM 1491 N N . SER A 1 193 ? -8.997 17.572 1.513 1.00 86.00 193 SER A N 1
ATOM 1492 C CA . SER A 1 193 ? -7.569 17.465 1.258 1.00 86.00 193 SER A CA 1
ATOM 1493 C C . SER A 1 193 ? -7.202 18.025 -0.120 1.00 86.00 193 SER A C 1
ATOM 1495 O O . SER A 1 193 ? -8.038 18.193 -1.003 1.00 86.00 193 SER A O 1
ATOM 1497 N N . ALA A 1 194 ? -5.925 18.354 -0.308 1.00 89.25 194 ALA A N 1
ATOM 1498 C CA . ALA A 1 194 ? -5.391 18.827 -1.582 1.00 89.25 194 ALA A CA 1
ATOM 1499 C C . ALA A 1 194 ? -4.389 17.813 -2.134 1.00 89.25 194 ALA A C 1
ATOM 1501 O O . ALA A 1 194 ? -3.565 17.285 -1.385 1.00 89.25 194 ALA A O 1
ATOM 1502 N N . VAL A 1 195 ? -4.412 17.602 -3.449 1.00 94.38 195 VAL A N 1
ATOM 1503 C CA . VAL A 1 195 ? -3.380 16.834 -4.152 1.00 94.38 195 VAL A CA 1
ATOM 1504 C C . VAL A 1 195 ? -2.318 17.804 -4.658 1.00 94.38 195 VAL A C 1
ATOM 1506 O O . VAL A 1 195 ? -2.632 18.796 -5.312 1.00 94.38 195 VAL A O 1
ATOM 1509 N N . ASN A 1 196 ? -1.064 17.535 -4.298 1.00 95.44 196 ASN A N 1
ATOM 1510 C CA . ASN A 1 196 ? 0.101 18.228 -4.832 1.00 95.44 196 ASN A CA 1
ATOM 1511 C C . ASN A 1 196 ? 1.244 17.218 -5.014 1.00 95.44 196 ASN A C 1
ATOM 1513 O O . ASN A 1 196 ? 1.863 16.804 -4.031 1.00 95.44 196 ASN A O 1
ATOM 1517 N N . ILE A 1 197 ? 1.511 16.818 -6.254 1.00 95.44 197 ILE A N 1
ATOM 1518 C CA . ILE A 1 197 ? 2.451 15.764 -6.641 1.00 95.44 197 ILE A CA 1
ATOM 1519 C C . ILE A 1 197 ? 3.883 16.141 -6.256 1.00 95.44 197 ILE A C 1
ATOM 1521 O O . ILE A 1 197 ? 4.590 15.308 -5.697 1.00 95.44 197 ILE A O 1
ATOM 1525 N N . ASP A 1 198 ? 4.306 17.392 -6.467 1.00 95.12 198 ASP A N 1
ATOM 1526 C CA . ASP A 1 198 ? 5.660 17.833 -6.087 1.00 95.12 198 ASP A CA 1
ATOM 1527 C C . ASP A 1 198 ? 5.875 17.757 -4.571 1.00 95.12 198 ASP A C 1
ATOM 1529 O O . ASP A 1 198 ? 6.935 17.340 -4.107 1.00 95.12 198 ASP A O 1
ATOM 1533 N N . LYS A 1 199 ? 4.871 18.158 -3.783 1.00 93.94 199 LYS A N 1
ATOM 1534 C CA . LYS A 1 199 ? 4.919 18.087 -2.319 1.00 93.94 199 LYS A CA 1
ATOM 1535 C C . LYS A 1 199 ? 4.863 16.642 -1.829 1.00 93.94 199 LYS A C 1
ATOM 1537 O O . LYS A 1 199 ? 5.554 16.318 -0.869 1.00 93.94 199 LYS A O 1
ATOM 1542 N N . HIS A 1 200 ? 4.036 15.808 -2.457 1.00 93.88 200 HIS A N 1
ATOM 1543 C CA . HIS A 1 200 ? 3.877 14.403 -2.098 1.00 93.88 200 HIS A CA 1
ATOM 1544 C C . HIS A 1 200 ? 5.162 13.614 -2.377 1.00 93.88 200 HIS A C 1
ATOM 1546 O O . HIS A 1 200 ? 5.720 13.018 -1.463 1.00 93.88 200 HIS A O 1
ATOM 1552 N N . LEU A 1 201 ? 5.688 13.692 -3.604 1.00 93.38 201 LEU A N 1
ATOM 1553 C CA . LEU A 1 201 ? 6.907 12.986 -4.003 1.00 93.38 201 LEU A CA 1
ATOM 1554 C C . LEU A 1 201 ? 8.183 13.638 -3.455 1.00 93.38 201 LEU A C 1
ATOM 1556 O O . LEU A 1 201 ? 9.195 12.959 -3.292 1.00 93.38 201 LEU A O 1
ATOM 1560 N N . ALA A 1 202 ? 8.162 14.940 -3.158 1.00 92.81 202 ALA A N 1
ATOM 1561 C CA . ALA A 1 202 ? 9.277 15.683 -2.574 1.00 92.81 202 ALA A CA 1
ATOM 1562 C C . ALA A 1 202 ? 10.599 15.471 -3.344 1.00 92.81 202 ALA A C 1
ATOM 1564 O O . ALA A 1 202 ? 10.670 15.735 -4.546 1.00 92.81 202 ALA A O 1
ATOM 1565 N N . ASP A 1 203 ? 11.651 14.985 -2.682 1.00 94.25 203 ASP A N 1
ATOM 1566 C CA . ASP A 1 203 ? 12.970 14.707 -3.262 1.00 94.25 203 ASP A CA 1
ATOM 1567 C C . ASP A 1 203 ? 13.000 13.485 -4.200 1.00 94.25 203 ASP A C 1
ATOM 1569 O O . ASP A 1 203 ? 14.019 13.226 -4.847 1.00 94.25 203 ASP A O 1
ATOM 1573 N N . LEU A 1 204 ? 11.879 12.774 -4.347 1.00 92.50 204 LEU A N 1
ATOM 1574 C CA . LEU A 1 204 ? 11.681 11.762 -5.382 1.00 92.50 204 LEU A CA 1
ATOM 1575 C C . LEU A 1 204 ? 11.266 12.375 -6.733 1.00 92.50 204 LEU A C 1
ATOM 1577 O O . LEU A 1 204 ? 11.493 11.772 -7.780 1.00 92.50 204 LEU A O 1
ATOM 1581 N N . THR A 1 205 ? 10.733 13.602 -6.734 1.00 93.12 205 THR A N 1
ATOM 1582 C CA . THR A 1 205 ? 10.227 14.293 -7.934 1.00 93.12 205 THR A CA 1
ATOM 1583 C C . THR A 1 205 ? 11.220 14.334 -9.106 1.00 93.12 205 THR A C 1
ATOM 1585 O O . THR A 1 205 ? 10.816 14.011 -10.225 1.00 93.12 205 THR A O 1
ATOM 1588 N N . PRO A 1 206 ? 12.511 14.697 -8.924 1.00 90.94 206 PRO A N 1
ATOM 1589 C CA . PRO A 1 206 ? 13.452 14.763 -10.045 1.00 90.94 206 PRO A CA 1
ATOM 1590 C C . PRO A 1 206 ? 13.639 13.416 -10.752 1.00 90.94 206 PRO A C 1
ATOM 1592 O O . PRO A 1 206 ? 13.833 13.390 -11.962 1.00 90.94 206 PRO A O 1
ATOM 1595 N N . TRP A 1 207 ? 13.522 12.307 -10.014 1.00 87.00 207 TRP A N 1
ATOM 1596 C CA . TRP A 1 207 ? 13.635 10.958 -10.566 1.00 87.00 207 TRP A CA 1
ATOM 1597 C C . TRP A 1 207 ? 12.436 10.587 -11.430 1.00 87.00 207 TRP A C 1
ATOM 1599 O O . TRP A 1 207 ? 12.605 9.868 -12.400 1.00 87.00 207 TRP A O 1
ATOM 1609 N N . PHE A 1 208 ? 11.241 11.092 -11.124 1.00 89.88 208 PHE A N 1
ATOM 1610 C CA . PHE A 1 208 ? 10.052 10.827 -11.937 1.00 89.88 208 PHE A CA 1
ATOM 1611 C C . PHE A 1 208 ? 9.968 11.686 -13.196 1.00 89.88 208 PHE A C 1
ATOM 1613 O O . PHE A 1 208 ? 9.447 11.229 -14.210 1.00 89.88 208 PHE A O 1
ATOM 1620 N N . LYS A 1 209 ? 10.550 12.890 -13.175 1.00 89.69 209 LYS A N 1
ATOM 1621 C CA . LYS A 1 209 ? 10.616 13.771 -14.353 1.00 89.69 209 LYS A CA 1
ATOM 1622 C C . LYS A 1 209 ? 11.351 13.153 -15.543 1.00 89.69 209 LYS A C 1
ATOM 1624 O O . LYS A 1 209 ? 11.005 13.462 -16.669 1.00 89.69 209 LYS A O 1
ATOM 1629 N N . GLN A 1 210 ? 12.362 12.326 -15.287 1.00 86.88 210 GLN A N 1
ATOM 1630 C CA . GLN A 1 210 ? 13.225 11.727 -16.316 1.00 86.88 210 GLN A CA 1
ATOM 1631 C C . GLN A 1 210 ? 12.675 10.422 -16.913 1.00 86.88 210 GLN A C 1
ATOM 1633 O O . GLN A 1 210 ? 13.314 9.834 -17.782 1.00 86.88 210 GLN A O 1
ATOM 1638 N N . TRP A 1 211 ? 11.554 9.907 -16.397 1.00 87.81 211 TRP A N 1
ATOM 1639 C CA . TRP A 1 211 ? 11.003 8.633 -16.861 1.00 87.81 211 TRP A CA 1
ATOM 1640 C C . TRP A 1 211 ? 9.997 8.785 -18.005 1.00 87.81 211 TRP A C 1
ATOM 1642 O O . TRP A 1 211 ? 9.610 7.771 -18.580 1.00 87.81 211 TRP A O 1
ATOM 1652 N N . ASP A 1 212 ? 9.617 10.014 -18.367 1.00 88.75 212 ASP A N 1
ATOM 1653 C CA . ASP A 1 212 ? 8.726 10.312 -19.499 1.00 88.75 212 ASP A CA 1
ATOM 1654 C C . ASP A 1 212 ? 7.430 9.479 -19.471 1.00 88.75 212 ASP A C 1
ATOM 1656 O O . ASP A 1 212 ? 6.979 8.945 -20.481 1.00 88.75 212 ASP A O 1
ATOM 1660 N N . LEU A 1 213 ? 6.826 9.327 -18.282 1.00 93.44 213 LEU A N 1
ATOM 1661 C CA . LEU A 1 213 ? 5.687 8.420 -18.070 1.00 93.44 213 LEU A CA 1
ATOM 1662 C C . LEU A 1 213 ? 4.461 8.774 -18.927 1.00 93.44 213 LEU A C 1
ATOM 1664 O O . LEU A 1 213 ? 3.646 7.902 -19.221 1.00 93.44 213 LEU A O 1
ATOM 1668 N N . ALA A 1 214 ? 4.346 10.037 -19.346 1.00 92.06 214 ALA A N 1
ATOM 1669 C CA . ALA A 1 214 ? 3.264 10.511 -20.203 1.00 92.06 214 ALA A CA 1
ATOM 1670 C C . ALA A 1 214 ? 3.293 9.875 -21.603 1.00 92.06 214 ALA A C 1
ATOM 1672 O O . ALA A 1 214 ? 2.233 9.678 -22.190 1.00 92.06 214 ALA A O 1
ATOM 1673 N N . ASP A 1 215 ? 4.481 9.514 -22.097 1.00 90.69 215 ASP A N 1
ATOM 1674 C CA . ASP A 1 215 ? 4.704 9.001 -23.455 1.00 90.69 215 ASP A CA 1
ATOM 1675 C C . ASP A 1 215 ? 4.769 7.463 -23.502 1.00 90.69 215 ASP A C 1
ATOM 1677 O O . ASP A 1 215 ? 5.228 6.863 -24.477 1.00 90.69 215 ASP A O 1
ATOM 1681 N N . THR A 1 216 ? 4.345 6.802 -22.424 1.00 94.25 216 THR A N 1
ATOM 1682 C CA . THR A 1 216 ? 4.311 5.340 -22.348 1.00 94.25 216 THR A CA 1
ATOM 1683 C C . THR A 1 216 ? 3.110 4.748 -23.077 1.00 94.25 216 THR A C 1
ATOM 1685 O O . THR A 1 216 ? 2.104 5.414 -23.307 1.00 94.25 216 THR A O 1
ATOM 1688 N N . GLN A 1 217 ? 3.199 3.465 -23.421 1.00 93.81 217 GLN A N 1
ATOM 1689 C CA . GLN A 1 217 ? 2.111 2.710 -24.043 1.00 93.81 217 GLN A CA 1
ATOM 1690 C C . GLN A 1 217 ? 1.647 1.601 -23.101 1.00 93.81 217 GLN A C 1
ATOM 1692 O O . GLN A 1 217 ? 2.462 0.770 -22.705 1.00 93.81 217 GLN A O 1
ATOM 1697 N N . LEU A 1 218 ? 0.358 1.568 -22.749 1.00 95.06 218 LEU A N 1
ATOM 1698 C CA . LEU A 1 218 ? -0.215 0.473 -21.961 1.00 95.06 218 LEU A CA 1
ATOM 1699 C C . LEU A 1 218 ? -0.169 -0.832 -22.771 1.00 95.06 218 LEU A C 1
ATOM 1701 O O . LEU A 1 218 ? -0.712 -0.907 -23.871 1.00 95.06 218 LEU A O 1
ATOM 1705 N N . ILE A 1 219 ? 0.465 -1.858 -22.210 1.00 96.00 219 ILE A N 1
ATOM 1706 C CA . ILE A 1 219 ? 0.619 -3.180 -22.832 1.00 96.00 219 ILE A CA 1
ATOM 1707 C C . ILE A 1 219 ? -0.490 -4.129 -22.404 1.00 96.00 219 ILE A C 1
ATOM 1709 O O . ILE A 1 219 ? -1.026 -4.879 -23.220 1.00 96.00 219 ILE A O 1
ATOM 1713 N N . GLY A 1 220 ? -0.829 -4.109 -21.120 1.00 95.19 220 GLY A N 1
ATOM 1714 C CA . GLY A 1 220 ? -1.809 -5.018 -20.559 1.00 95.19 220 GLY A CA 1
ATOM 1715 C C . GLY A 1 220 ? -2.102 -4.716 -19.102 1.00 95.19 220 GLY A C 1
ATOM 1716 O O . GLY A 1 220 ? -1.325 -4.054 -18.411 1.00 95.19 220 GLY A O 1
ATOM 1717 N N . GLU A 1 221 ? -3.238 -5.239 -18.658 1.00 96.50 221 GLU A N 1
ATOM 1718 C CA . GLU A 1 221 ? -3.679 -5.209 -17.274 1.00 96.50 221 GLU A CA 1
ATOM 1719 C C . GLU A 1 221 ? -3.957 -6.635 -16.791 1.00 96.50 221 GLU A C 1
ATOM 1721 O O . GLU A 1 221 ? -4.498 -7.464 -17.528 1.00 96.50 221 GLU A O 1
ATOM 1726 N N . HIS A 1 222 ? -3.607 -6.907 -15.538 1.00 96.88 222 HIS A N 1
ATOM 1727 C CA . HIS A 1 222 ? -3.997 -8.110 -14.822 1.00 96.88 222 HIS A CA 1
ATOM 1728 C C . HIS A 1 222 ? -4.469 -7.747 -13.411 1.00 96.88 222 HIS A C 1
ATOM 1730 O O . HIS A 1 222 ? -3.919 -6.846 -12.775 1.00 96.88 222 HIS A O 1
ATOM 1736 N N . VAL A 1 223 ? -5.487 -8.449 -12.912 1.00 95.38 223 VAL A N 1
ATOM 1737 C CA . VAL A 1 223 ? -6.047 -8.221 -11.576 1.00 95.38 223 VAL A CA 1
ATOM 1738 C C . VAL A 1 223 ? -6.050 -9.533 -10.806 1.00 95.38 223 VAL A C 1
ATOM 1740 O O . VAL A 1 223 ? -6.658 -10.509 -11.246 1.00 95.38 223 VAL A O 1
ATOM 1743 N N . TRP A 1 224 ? -5.409 -9.537 -9.640 1.00 94.75 224 TRP A N 1
ATOM 1744 C CA . TRP A 1 224 ? -5.472 -10.638 -8.683 1.00 94.75 224 TRP A CA 1
ATOM 1745 C C . TRP A 1 224 ? -6.440 -10.292 -7.550 1.00 94.75 224 TRP A C 1
ATOM 1747 O O . TRP A 1 224 ? -6.296 -9.247 -6.924 1.00 94.75 224 TRP A O 1
ATOM 1757 N N . ASP A 1 225 ? -7.391 -11.184 -7.263 1.00 93.19 225 ASP A N 1
ATOM 1758 C CA . ASP A 1 225 ? -8.254 -11.160 -6.070 1.00 93.19 225 ASP A CA 1
ATOM 1759 C C . ASP A 1 225 ? -7.876 -12.356 -5.189 1.00 93.19 225 ASP A C 1
ATOM 1761 O O . ASP A 1 225 ? -8.066 -13.518 -5.569 1.00 93.19 225 ASP A O 1
ATOM 1765 N N . LEU A 1 226 ? -7.256 -12.080 -4.040 1.00 91.06 226 LEU A N 1
ATOM 1766 C CA . LEU A 1 226 ? -6.543 -13.087 -3.261 1.00 91.06 226 LEU A CA 1
ATOM 1767 C C . LEU A 1 226 ? -6.911 -13.081 -1.785 1.00 91.06 226 LEU A C 1
ATOM 1769 O O . LEU A 1 226 ? -7.174 -12.055 -1.164 1.00 91.06 226 LEU A O 1
ATOM 1773 N N . LYS A 1 227 ? -6.824 -14.272 -1.184 1.00 92.19 227 LYS A N 1
ATOM 1774 C CA . LYS A 1 227 ? -6.994 -14.502 0.258 1.00 92.19 227 LYS A CA 1
ATOM 1775 C C . LYS A 1 227 ? -5.676 -14.293 1.014 1.00 92.19 227 LYS A C 1
ATOM 1777 O O . LYS A 1 227 ? -5.134 -15.224 1.611 1.00 92.19 227 LYS A O 1
ATOM 1782 N N . SER A 1 228 ? -5.155 -13.072 0.931 1.00 92.38 228 SER A N 1
ATOM 1783 C CA . SER A 1 228 ? -4.037 -12.564 1.734 1.00 92.38 228 SER A CA 1
ATOM 1784 C C . SER A 1 228 ? -4.263 -11.092 2.072 1.00 92.38 228 SER A C 1
ATOM 1786 O O . SER A 1 228 ? -4.878 -10.388 1.276 1.00 92.38 228 SER A O 1
ATOM 1788 N N . ASN A 1 229 ? -3.749 -10.599 3.203 1.00 92.19 229 ASN A N 1
ATOM 1789 C CA . ASN A 1 229 ? -3.722 -9.161 3.474 1.00 92.19 229 ASN A CA 1
ATOM 1790 C C . ASN A 1 229 ? -2.855 -8.438 2.426 1.00 92.19 229 ASN A C 1
ATOM 1792 O O . ASN A 1 229 ? -1.789 -8.937 2.056 1.00 92.19 229 ASN A O 1
ATOM 1796 N N . TRP A 1 230 ? -3.287 -7.255 1.987 1.00 93.75 230 TRP A N 1
ATOM 1797 C CA . TRP A 1 230 ? -2.592 -6.443 0.981 1.00 93.75 230 TRP A CA 1
ATOM 1798 C C . TRP A 1 230 ? -1.173 -6.047 1.413 1.00 93.75 230 TRP A C 1
ATOM 1800 O O . TRP A 1 230 ? -0.273 -5.985 0.580 1.00 93.75 230 TRP A O 1
ATOM 1810 N N . LYS A 1 231 ? -0.940 -5.860 2.721 1.00 93.31 231 LYS A N 1
ATOM 1811 C CA . LYS A 1 231 ? 0.390 -5.558 3.273 1.00 93.31 231 LYS A CA 1
ATOM 1812 C C . LYS A 1 231 ? 1.368 -6.718 3.067 1.00 93.31 231 LYS A C 1
ATOM 1814 O O . LYS A 1 231 ? 2.501 -6.484 2.679 1.00 93.31 231 LYS A O 1
ATOM 1819 N N . LEU A 1 232 ? 0.910 -7.966 3.215 1.00 93.00 232 LEU A N 1
ATOM 1820 C CA . LEU A 1 232 ? 1.738 -9.155 2.961 1.00 93.00 232 LEU A CA 1
ATOM 1821 C C . LEU A 1 232 ? 2.068 -9.337 1.477 1.00 93.00 232 LEU A C 1
ATOM 1823 O O . LEU A 1 232 ? 3.087 -9.928 1.142 1.00 93.00 232 LEU A O 1
ATOM 1827 N N . ALA A 1 233 ? 1.190 -8.876 0.586 1.00 93.62 233 ALA A N 1
ATOM 1828 C CA . ALA A 1 233 ? 1.469 -8.860 -0.844 1.00 93.62 233 ALA A CA 1
ATOM 1829 C C . ALA A 1 233 ? 2.413 -7.708 -1.227 1.00 93.62 233 ALA A C 1
ATOM 1831 O O . ALA A 1 233 ? 3.215 -7.868 -2.135 1.00 93.62 233 ALA A O 1
ATOM 1832 N N . LEU A 1 234 ? 2.370 -6.571 -0.522 1.00 94.62 234 LEU A N 1
ATOM 1833 C CA . LEU A 1 234 ? 3.380 -5.518 -0.661 1.00 94.62 234 LEU A CA 1
ATOM 1834 C C . LEU A 1 234 ? 4.758 -5.971 -0.166 1.00 94.62 234 LEU A C 1
ATOM 1836 O O . LEU A 1 234 ? 5.762 -5.616 -0.780 1.00 94.62 234 LEU A O 1
ATOM 1840 N N . ASP A 1 235 ? 4.803 -6.762 0.910 1.00 94.19 235 ASP A N 1
ATOM 1841 C CA . ASP A 1 235 ? 6.052 -7.241 1.508 1.00 94.19 235 ASP A CA 1
ATOM 1842 C C . ASP A 1 235 ? 6.955 -7.956 0.491 1.00 94.19 235 ASP A C 1
ATOM 1844 O O . ASP A 1 235 ? 8.173 -7.781 0.538 1.00 94.19 235 ASP A O 1
ATOM 1848 N N . THR A 1 236 ? 6.375 -8.684 -0.472 1.00 91.19 236 THR A N 1
ATOM 1849 C CA . THR A 1 236 ? 7.130 -9.434 -1.494 1.00 91.19 236 THR A CA 1
ATOM 1850 C C . THR A 1 236 ? 7.923 -8.530 -2.443 1.00 91.19 236 THR A C 1
ATOM 1852 O O . THR A 1 236 ? 8.881 -8.979 -3.058 1.00 91.19 236 THR A O 1
ATOM 1855 N N . PHE A 1 237 ? 7.587 -7.238 -2.537 1.00 92.31 237 PHE A N 1
ATOM 1856 C CA . PHE A 1 237 ? 8.340 -6.259 -3.332 1.00 92.31 237 PHE A CA 1
ATOM 1857 C C . PHE A 1 237 ? 9.433 -5.540 -2.528 1.00 92.31 237 PHE A C 1
ATOM 1859 O O . PHE A 1 237 ? 10.192 -4.740 -3.084 1.00 92.31 237 PHE A O 1
ATOM 1866 N N . CYS A 1 238 ? 9.493 -5.765 -1.214 1.00 92.19 238 CYS A N 1
ATOM 1867 C CA . CYS A 1 238 ? 10.328 -5.005 -0.293 1.00 92.19 238 CYS A CA 1
ATOM 1868 C C . CYS A 1 238 ? 11.598 -5.749 0.142 1.00 92.19 238 CYS A C 1
ATOM 1870 O O . CYS A 1 238 ? 12.288 -5.273 1.040 1.00 92.19 238 CYS A O 1
ATOM 1872 N N . GLU A 1 239 ? 11.961 -6.868 -0.470 1.00 92.06 239 GLU A N 1
ATOM 1873 C CA . GLU A 1 239 ? 13.261 -7.515 -0.281 1.00 92.06 239 GLU A CA 1
ATOM 1874 C C . GLU A 1 239 ? 13.621 -8.381 -1.495 1.00 92.06 239 GLU A C 1
ATOM 1876 O O . GLU A 1 239 ? 12.795 -8.592 -2.374 1.00 92.06 239 GLU A O 1
ATOM 1881 N N . GLY A 1 240 ? 14.887 -8.797 -1.585 1.00 89.38 240 GLY A N 1
ATOM 1882 C CA . GLY A 1 240 ? 15.387 -9.604 -2.704 1.00 89.38 240 GLY A CA 1
ATOM 1883 C C . GLY A 1 240 ? 16.215 -10.806 -2.264 1.00 89.38 240 GLY A C 1
ATOM 1884 O O . GLY A 1 240 ? 17.003 -11.332 -3.048 1.00 89.38 240 GLY A O 1
ATOM 1885 N N . TYR A 1 241 ? 16.124 -11.229 -0.998 1.00 89.25 241 TYR A N 1
ATOM 1886 C CA . TYR A 1 241 ? 16.844 -12.427 -0.550 1.00 89.25 241 TYR A CA 1
ATOM 1887 C C . TYR A 1 241 ? 16.133 -13.708 -0.990 1.00 89.25 241 TYR A C 1
ATOM 1889 O O . TYR A 1 241 ? 16.787 -14.744 -1.114 1.00 89.25 241 TYR A O 1
ATOM 1897 N N . HIS A 1 242 ? 14.822 -13.659 -1.251 1.00 90.62 242 HIS A N 1
ATOM 1898 C CA . HIS A 1 242 ? 14.091 -14.819 -1.758 1.00 90.62 242 HIS A CA 1
ATOM 1899 C C . HIS A 1 242 ? 14.374 -15.109 -3.238 1.00 90.62 242 HIS A C 1
ATOM 1901 O O . HIS A 1 242 ? 14.079 -16.217 -3.677 1.00 90.62 242 HIS A O 1
ATOM 1907 N N . PHE A 1 243 ? 14.969 -14.178 -3.996 1.00 90.88 243 PHE A N 1
ATOM 1908 C CA . PHE A 1 243 ? 15.170 -14.320 -5.445 1.00 90.88 243 PHE A CA 1
ATOM 1909 C C . PHE A 1 243 ? 15.920 -15.609 -5.813 1.00 90.88 243 PHE A C 1
ATOM 1911 O O . PHE A 1 243 ? 15.478 -16.351 -6.684 1.00 90.88 243 PHE A O 1
ATOM 1918 N N . ASP A 1 244 ? 16.993 -15.942 -5.091 1.00 88.06 244 ASP A N 1
ATOM 1919 C CA . ASP A 1 244 ? 17.816 -17.125 -5.389 1.00 88.06 244 ASP A CA 1
ATOM 1920 C C . ASP A 1 244 ? 17.129 -18.461 -5.040 1.00 88.06 244 ASP A C 1
ATOM 1922 O O . ASP A 1 244 ? 17.584 -19.525 -5.461 1.00 88.06 244 ASP A O 1
ATOM 1926 N N . ILE A 1 245 ? 16.065 -18.432 -4.230 1.00 89.75 245 ILE A N 1
ATOM 1927 C CA . ILE A 1 245 ? 15.408 -19.633 -3.692 1.00 89.75 245 ILE A CA 1
ATOM 1928 C C . ILE A 1 245 ? 14.019 -19.811 -4.303 1.00 89.75 245 ILE A C 1
ATOM 1930 O O . ILE A 1 245 ? 13.712 -20.876 -4.838 1.00 89.75 245 ILE A O 1
ATOM 1934 N N . LEU A 1 246 ? 13.177 -18.784 -4.188 1.00 90.31 246 LEU A N 1
ATOM 1935 C CA . LEU A 1 246 ? 11.793 -18.782 -4.648 1.00 90.31 246 LEU A CA 1
ATOM 1936 C C . LEU A 1 246 ? 11.715 -18.587 -6.165 1.00 90.31 246 LEU A C 1
ATOM 1938 O O . LEU A 1 246 ? 10.995 -19.325 -6.827 1.00 90.31 246 LEU A O 1
ATOM 1942 N N . HIS A 1 247 ? 12.528 -17.675 -6.704 1.00 90.31 247 HIS A N 1
ATOM 1943 C CA . HIS A 1 247 ? 12.585 -17.341 -8.131 1.00 90.31 247 HIS A CA 1
ATOM 1944 C C . HIS A 1 247 ? 13.774 -17.976 -8.851 1.00 90.31 247 HIS A C 1
ATOM 1946 O O . HIS A 1 247 ? 14.304 -17.426 -9.818 1.00 90.31 247 HIS A O 1
ATOM 1952 N N . LYS A 1 248 ? 14.240 -19.129 -8.364 1.00 89.50 248 LYS A N 1
ATOM 1953 C CA . LYS A 1 248 ? 15.474 -19.770 -8.838 1.00 89.50 248 LYS A CA 1
ATOM 1954 C C . LYS A 1 248 ? 15.501 -20.053 -10.350 1.00 89.50 248 LYS A C 1
ATOM 1956 O O . LYS A 1 248 ? 16.583 -20.084 -10.913 1.00 89.50 248 LYS A O 1
ATOM 1961 N N . ASP A 1 249 ? 14.332 -20.256 -10.967 1.00 88.06 249 ASP A N 1
ATOM 1962 C CA . ASP A 1 249 ? 14.163 -20.593 -12.389 1.00 88.06 249 ASP A CA 1
ATOM 1963 C C . ASP A 1 249 ? 13.560 -19.402 -13.181 1.00 88.06 249 ASP A C 1
ATOM 1965 O O . ASP A 1 249 ? 13.004 -19.580 -14.267 1.00 88.06 249 ASP A O 1
ATOM 1969 N N . SER A 1 250 ? 13.586 -18.193 -12.602 1.00 89.62 250 SER A N 1
ATOM 1970 C CA . SER A 1 250 ? 12.976 -16.975 -13.151 1.00 89.62 250 SER A CA 1
ATOM 1971 C C . SER A 1 250 ? 13.818 -15.728 -12.811 1.00 89.62 250 SER A C 1
ATOM 1973 O O . SER A 1 250 ? 14.813 -15.452 -13.478 1.00 89.62 250 SER A O 1
ATOM 1975 N N . VAL A 1 251 ? 13.471 -14.960 -11.772 1.00 86.88 251 VAL A N 1
ATOM 1976 C CA . VAL A 1 251 ? 14.168 -13.732 -11.350 1.00 86.88 251 VAL A CA 1
ATOM 1977 C C . VAL A 1 251 ? 15.608 -14.000 -10.912 1.00 86.88 251 VAL A C 1
ATOM 1979 O O . VAL A 1 251 ? 16.520 -13.236 -11.241 1.00 86.88 251 VAL A O 1
ATOM 1982 N N . GLY A 1 252 ? 15.839 -15.120 -10.232 1.00 87.62 252 GLY A N 1
ATOM 1983 C CA . GLY A 1 252 ? 17.160 -15.563 -9.789 1.00 87.62 252 GLY A CA 1
ATOM 1984 C C . GLY A 1 252 ? 18.127 -15.888 -10.935 1.00 87.62 252 GLY A C 1
ATOM 1985 O O . GLY A 1 252 ? 19.344 -15.900 -10.726 1.00 87.62 252 GLY A O 1
ATOM 1986 N N . ASP A 1 253 ? 17.646 -16.086 -12.168 1.00 88.00 253 ASP A N 1
ATOM 1987 C CA . ASP A 1 253 ? 18.523 -16.335 -13.319 1.00 88.00 253 ASP A CA 1
ATOM 1988 C C . ASP A 1 253 ? 19.310 -15.096 -13.743 1.00 88.00 253 ASP A C 1
ATOM 1990 O O . ASP A 1 253 ? 20.432 -15.228 -14.241 1.00 88.00 253 ASP A O 1
ATOM 1994 N N . PHE A 1 254 ? 18.801 -13.897 -13.467 1.00 86.19 254 PHE A N 1
ATOM 1995 C CA . PHE A 1 254 ? 19.426 -12.645 -13.893 1.00 86.19 254 PHE A CA 1
ATOM 1996 C C . PHE A 1 254 ? 19.691 -11.659 -12.757 1.00 86.19 254 PHE A C 1
ATOM 1998 O O . PHE A 1 254 ? 20.568 -10.812 -12.915 1.00 86.19 254 PHE A O 1
ATOM 2005 N N . SER A 1 255 ? 18.989 -11.750 -11.628 1.00 89.75 255 SER A N 1
ATOM 2006 C CA . SER A 1 255 ? 19.225 -10.898 -10.461 1.00 89.75 255 SER A CA 1
ATOM 2007 C C . SER A 1 255 ? 20.314 -11.489 -9.560 1.00 89.75 255 SER A C 1
ATOM 2009 O O . SER A 1 255 ? 20.572 -12.694 -9.575 1.00 89.75 255 SER A O 1
ATOM 2011 N N . LEU A 1 256 ? 20.999 -10.642 -8.796 1.00 89.75 256 LEU A N 1
ATOM 2012 C CA . LEU A 1 256 ? 21.875 -11.058 -7.703 1.00 89.75 256 LEU A CA 1
ATOM 2013 C C . LEU A 1 256 ? 21.079 -10.964 -6.397 1.00 89.75 256 LEU A C 1
ATOM 2015 O O . LEU A 1 256 ? 20.845 -9.865 -5.887 1.00 89.75 256 LEU A O 1
ATOM 2019 N N . GLY A 1 257 ? 20.670 -12.114 -5.858 1.00 87.94 257 GLY A N 1
ATOM 2020 C CA . GLY A 1 257 ? 19.898 -12.178 -4.625 1.00 87.94 257 GLY A CA 1
ATOM 2021 C C . GLY A 1 257 ? 20.660 -11.684 -3.393 1.00 87.94 257 GLY A C 1
ATOM 2022 O O . GLY A 1 257 ? 21.890 -11.594 -3.356 1.00 87.94 257 GLY A O 1
ATOM 2023 N N . ASN A 1 258 ? 19.894 -11.348 -2.352 1.00 88.69 258 ASN A N 1
ATOM 2024 C CA . ASN A 1 258 ? 20.390 -10.951 -1.028 1.00 88.69 258 ASN A CA 1
ATOM 2025 C C . ASN A 1 258 ? 21.349 -9.735 -1.024 1.00 88.69 258 ASN A C 1
ATOM 2027 O O . ASN A 1 258 ? 22.114 -9.530 -0.080 1.00 88.69 258 ASN A O 1
ATOM 2031 N N . ILE A 1 259 ? 21.303 -8.909 -2.072 1.00 89.75 259 ILE A N 1
ATOM 2032 C CA . ILE A 1 259 ? 22.045 -7.653 -2.187 1.00 89.75 259 ILE A CA 1
ATOM 2033 C C . ILE A 1 259 ? 21.070 -6.583 -2.666 1.00 89.75 259 ILE A C 1
ATOM 2035 O O . ILE A 1 259 ? 20.429 -6.728 -3.702 1.00 89.75 259 ILE A O 1
ATOM 2039 N N . SER A 1 260 ? 20.959 -5.480 -1.928 1.00 92.44 260 SER A N 1
ATOM 2040 C CA . SER A 1 260 ? 20.163 -4.338 -2.371 1.00 92.44 260 SER A CA 1
ATOM 2041 C C . SER A 1 260 ? 20.719 -3.020 -1.848 1.00 92.44 260 SER A C 1
ATOM 2043 O O . SER A 1 260 ? 21.345 -2.955 -0.786 1.00 92.44 260 SER A O 1
ATOM 2045 N N . GLN A 1 261 ? 20.486 -1.950 -2.603 1.00 93.44 261 GLN A N 1
ATOM 2046 C CA . GLN A 1 261 ? 20.613 -0.590 -2.093 1.00 93.44 261 GLN A CA 1
ATOM 2047 C C . GLN A 1 261 ? 19.235 -0.091 -1.662 1.00 93.44 261 GLN A C 1
ATOM 2049 O O . GLN A 1 261 ? 18.249 -0.320 -2.355 1.00 93.44 261 GLN A O 1
ATOM 2054 N N . TYR A 1 262 ? 19.178 0.652 -0.560 1.00 95.19 262 TYR A N 1
ATOM 2055 C CA . TYR A 1 262 ? 17.945 1.211 -0.023 1.00 95.19 262 TYR A CA 1
ATOM 2056 C C . TYR A 1 262 ? 18.058 2.724 0.180 1.00 95.19 262 TYR A C 1
ATOM 2058 O O . TYR A 1 262 ? 19.054 3.216 0.719 1.00 95.19 262 TYR A O 1
ATOM 2066 N N . LYS A 1 263 ? 17.026 3.472 -0.224 1.00 95.12 263 LYS A N 1
ATOM 2067 C CA . LYS A 1 263 ? 16.922 4.918 0.018 1.00 95.12 263 LYS A CA 1
ATOM 2068 C C . LYS A 1 263 ? 15.478 5.328 0.299 1.00 95.12 263 LYS A C 1
ATOM 2070 O O . LYS A 1 263 ? 14.565 4.848 -0.361 1.00 95.12 263 LYS A O 1
ATOM 2075 N N . ARG A 1 264 ? 15.285 6.253 1.242 1.00 95.50 264 ARG A N 1
ATOM 2076 C CA . ARG A 1 264 ? 13.985 6.866 1.559 1.00 95.50 264 ARG A CA 1
ATOM 2077 C C . ARG A 1 264 ? 13.859 8.267 0.979 1.00 95.50 264 ARG A C 1
ATOM 2079 O O . ARG A 1 264 ? 14.876 8.929 0.777 1.00 95.50 264 ARG A O 1
ATOM 2086 N N . PHE A 1 265 ? 12.618 8.699 0.782 1.00 94.69 265 PHE A N 1
ATOM 2087 C CA . PHE A 1 265 ? 12.261 9.996 0.213 1.00 94.69 265 PHE A CA 1
ATOM 2088 C C . PHE A 1 265 ? 11.035 10.582 0.923 1.00 94.69 265 PHE A C 1
ATOM 2090 O O . PHE A 1 265 ? 10.212 9.848 1.481 1.00 94.69 265 PHE A O 1
ATOM 2097 N N . GLY A 1 266 ? 10.902 11.903 0.874 1.00 89.25 266 GLY A N 1
ATOM 2098 C CA . GLY A 1 266 ? 9.803 12.651 1.473 1.00 89.25 266 GLY A CA 1
ATOM 2099 C C . GLY A 1 266 ? 10.052 13.130 2.899 1.00 89.25 266 GLY A C 1
ATOM 2100 O O . GLY A 1 266 ? 11.003 12.741 3.578 1.00 89.25 266 GLY A O 1
ATOM 2101 N N . SER A 1 267 ? 9.149 13.994 3.362 1.00 81.88 267 SER A N 1
ATOM 2102 C CA . SER A 1 267 ? 9.026 14.385 4.766 1.00 81.88 267 SER A CA 1
ATOM 2103 C C . SER A 1 267 ? 7.541 14.364 5.160 1.00 81.88 267 SER A C 1
ATOM 2105 O O . SER A 1 267 ? 6.796 15.236 4.705 1.00 81.88 267 SER A O 1
ATOM 2107 N N . PRO A 1 268 ? 7.084 13.383 5.965 1.00 85.25 268 PRO A N 1
ATOM 2108 C CA . PRO A 1 268 ? 7.857 12.258 6.504 1.00 85.25 268 PRO A CA 1
ATOM 2109 C C . PRO A 1 268 ? 8.350 11.291 5.408 1.00 85.25 268 PRO A C 1
ATOM 2111 O O . PRO A 1 268 ? 7.782 11.230 4.321 1.00 85.25 268 PRO A O 1
ATOM 2114 N N . GLN A 1 269 ? 9.422 10.544 5.697 1.00 88.12 269 GLN A N 1
ATOM 2115 C CA . GLN A 1 269 ? 10.131 9.642 4.769 1.00 88.12 269 GLN A CA 1
ATOM 2116 C C . GLN A 1 269 ? 9.336 8.356 4.439 1.00 88.12 269 GLN A C 1
ATOM 2118 O O . GLN A 1 269 ? 9.754 7.241 4.765 1.00 88.12 269 GLN A O 1
ATOM 2123 N N . ARG A 1 270 ? 8.150 8.508 3.841 1.00 93.06 270 ARG A N 1
ATOM 2124 C CA . ARG A 1 270 ? 7.194 7.412 3.596 1.00 93.06 270 ARG A CA 1
ATOM 2125 C C . ARG A 1 270 ? 7.472 6.638 2.315 1.00 93.06 270 ARG A C 1
ATOM 2127 O O . ARG A 1 270 ? 7.200 5.443 2.256 1.00 93.06 270 ARG A O 1
ATOM 2134 N N . HIS A 1 271 ? 8.048 7.301 1.321 1.00 96.25 271 HIS A N 1
ATOM 2135 C CA . HIS A 1 271 ? 8.432 6.681 0.059 1.00 96.25 271 HIS A CA 1
ATOM 2136 C C . HIS A 1 271 ? 9.816 6.052 0.191 1.00 96.25 271 HIS A C 1
ATOM 2138 O O . HIS A 1 271 ? 10.675 6.556 0.926 1.00 96.25 271 HIS A O 1
ATOM 2144 N N . HIS A 1 272 ? 10.066 4.978 -0.546 1.00 96.62 272 HIS A N 1
ATOM 2145 C CA . HIS A 1 272 ? 11.403 4.409 -0.629 1.00 96.62 272 HIS A CA 1
ATOM 2146 C C . HIS A 1 272 ? 11.682 3.785 -1.993 1.00 96.62 272 HIS A C 1
ATOM 2148 O O . HIS A 1 272 ? 10.774 3.499 -2.767 1.00 96.62 272 HIS A O 1
ATOM 2154 N N . ARG A 1 273 ? 12.965 3.586 -2.283 1.00 95.75 273 ARG A N 1
ATOM 2155 C CA . ARG A 1 273 ? 13.449 2.870 -3.458 1.00 95.75 273 ARG A CA 1
ATOM 2156 C C . ARG A 1 273 ? 14.415 1.785 -3.026 1.00 95.75 273 ARG A C 1
ATOM 2158 O O . ARG A 1 273 ? 15.327 2.054 -2.236 1.00 95.75 273 ARG A O 1
ATOM 2165 N N . MET A 1 274 ? 14.229 0.607 -3.596 1.00 95.00 274 MET A N 1
ATOM 2166 C CA . MET A 1 274 ? 15.197 -0.474 -3.588 1.00 95.00 274 MET A CA 1
ATOM 2167 C C . MET A 1 274 ? 15.838 -0.598 -4.964 1.00 95.00 274 MET A C 1
ATOM 2169 O O . MET A 1 274 ? 15.168 -0.461 -5.988 1.00 95.00 274 MET A O 1
ATOM 2173 N N . THR A 1 275 ? 17.142 -0.839 -4.975 1.00 93.44 275 THR A N 1
ATOM 2174 C CA . THR A 1 275 ? 17.890 -1.159 -6.188 1.00 93.44 275 THR A CA 1
ATOM 2175 C C . THR A 1 275 ? 18.462 -2.560 -6.041 1.00 93.44 275 THR A C 1
ATOM 2177 O O . THR A 1 275 ? 19.261 -2.785 -5.128 1.00 93.44 275 THR A O 1
ATOM 2180 N N . PHE A 1 276 ? 18.081 -3.471 -6.932 1.00 92.69 276 PHE A N 1
ATOM 2181 C CA . PHE A 1 276 ? 18.596 -4.841 -6.972 1.00 92.69 276 PHE A CA 1
ATOM 2182 C C . PHE A 1 276 ? 19.569 -4.985 -8.142 1.00 92.69 276 PHE A C 1
ATOM 2184 O O . PHE A 1 276 ? 19.202 -4.640 -9.265 1.00 92.69 276 PHE A O 1
ATOM 2191 N N . PRO A 1 277 ? 20.815 -5.421 -7.918 1.00 92.56 277 PRO A N 1
ATOM 2192 C CA . PRO A 1 277 ? 21.777 -5.558 -8.997 1.00 92.56 277 PRO A CA 1
ATOM 2193 C C . PRO A 1 277 ? 21.477 -6.802 -9.839 1.00 92.56 277 PRO A C 1
ATOM 2195 O O . PRO A 1 277 ? 21.202 -7.871 -9.307 1.00 92.56 277 PRO A O 1
ATOM 2198 N N . ASN A 1 278 ? 21.591 -6.677 -11.157 1.00 91.00 278 ASN A N 1
ATOM 2199 C CA . ASN A 1 278 ? 21.547 -7.807 -12.079 1.00 91.00 278 ASN A CA 1
ATOM 2200 C C . ASN A 1 278 ? 22.958 -8.396 -12.247 1.00 91.00 278 ASN A C 1
ATOM 2202 O O . ASN A 1 278 ? 23.962 -7.700 -12.087 1.00 91.00 278 ASN A O 1
ATOM 2206 N N . LYS A 1 279 ? 23.059 -9.670 -12.629 1.00 90.69 279 LYS A N 1
ATOM 2207 C CA . LYS A 1 279 ? 24.328 -10.379 -12.874 1.00 90.69 279 LYS A CA 1
ATOM 2208 C C . LYS A 1 279 ? 25.265 -9.659 -13.860 1.00 90.69 279 LYS A C 1
ATOM 2210 O O . LYS A 1 279 ? 26.458 -9.624 -13.556 1.00 90.69 279 LYS A O 1
ATOM 2215 N N . PRO A 1 280 ? 24.793 -9.012 -14.950 1.00 89.50 280 PRO A N 1
ATOM 2216 C CA . PRO A 1 280 ? 25.658 -8.207 -15.820 1.00 89.50 280 PRO A CA 1
ATOM 2217 C C . PRO A 1 280 ? 26.412 -7.081 -15.098 1.00 89.50 280 PRO A C 1
ATOM 2219 O O . PRO A 1 280 ? 27.460 -6.648 -15.562 1.00 89.50 280 PRO A O 1
ATOM 2222 N N . MET A 1 281 ? 25.959 -6.627 -13.920 1.00 90.94 281 MET A N 1
ATOM 2223 C CA . MET A 1 281 ? 26.697 -5.645 -13.111 1.00 90.94 281 MET A CA 1
ATOM 2224 C C . MET A 1 281 ? 28.112 -6.115 -12.739 1.00 90.94 281 MET A C 1
ATOM 2226 O O . MET A 1 281 ? 28.987 -5.289 -12.479 1.00 90.94 281 MET A O 1
ATOM 2230 N N . LEU A 1 282 ? 28.366 -7.426 -12.744 1.00 90.81 282 LEU A N 1
ATOM 2231 C CA . LEU A 1 282 ? 29.692 -7.993 -12.504 1.00 90.81 282 LEU A CA 1
ATOM 2232 C C . LEU A 1 282 ? 30.696 -7.658 -13.618 1.00 90.81 282 LEU A C 1
ATOM 2234 O O . LEU A 1 282 ? 31.889 -7.557 -13.325 1.00 90.81 282 LEU A O 1
ATOM 2238 N N . ASP A 1 283 ? 30.231 -7.419 -14.846 1.00 89.69 283 ASP A N 1
ATOM 2239 C CA . ASP A 1 283 ? 31.083 -7.086 -15.997 1.00 89.69 283 ASP A CA 1
ATOM 2240 C C . ASP A 1 283 ? 31.697 -5.684 -15.871 1.00 89.69 283 ASP A C 1
ATOM 2242 O O . ASP A 1 283 ? 32.746 -5.393 -16.443 1.00 89.69 283 ASP A O 1
ATOM 2246 N N . LEU A 1 284 ? 31.092 -4.824 -15.048 1.00 90.50 284 LEU A N 1
ATOM 2247 C CA . LEU A 1 284 ? 31.579 -3.472 -14.770 1.00 90.50 284 LEU A CA 1
ATOM 2248 C C . LEU A 1 284 ? 32.717 -3.452 -13.743 1.00 90.50 284 LEU A C 1
ATOM 2250 O O . LEU A 1 284 ? 33.308 -2.400 -13.477 1.00 90.50 284 LEU A O 1
ATOM 2254 N N . ARG A 1 285 ? 33.048 -4.591 -13.129 1.00 90.69 285 ARG A N 1
ATOM 2255 C CA . ARG A 1 285 ? 34.062 -4.653 -12.076 1.00 90.69 285 ARG A CA 1
ATOM 2256 C C . ARG A 1 285 ? 35.430 -4.215 -12.606 1.00 90.69 285 ARG A C 1
ATOM 2258 O O . ARG A 1 285 ? 36.023 -4.865 -13.457 1.00 90.69 285 ARG A O 1
ATOM 2265 N N . GLY A 1 286 ? 35.972 -3.150 -12.015 1.00 92.00 286 GLY A N 1
ATOM 2266 C CA . GLY A 1 286 ? 37.277 -2.598 -12.393 1.00 92.00 286 GLY A CA 1
ATOM 2267 C C . GLY A 1 286 ? 37.234 -1.609 -13.563 1.00 92.00 286 GLY A C 1
ATOM 2268 O O . GLY A 1 286 ? 38.293 -1.149 -13.983 1.00 92.00 286 GLY A O 1
ATOM 2269 N N . THR A 1 287 ? 36.043 -1.268 -14.060 1.00 92.88 287 THR A N 1
ATOM 2270 C CA . THR A 1 287 ? 35.824 -0.161 -15.006 1.00 92.88 287 THR A CA 1
ATOM 2271 C C . THR A 1 287 ? 35.527 1.148 -14.256 1.00 92.88 287 THR A C 1
ATOM 2273 O O . THR A 1 287 ? 35.192 1.117 -13.070 1.00 92.88 287 THR A O 1
ATOM 2276 N N . ASP A 1 288 ? 35.695 2.294 -14.919 1.00 91.12 288 ASP A N 1
ATOM 2277 C CA . ASP A 1 288 ? 35.428 3.631 -14.364 1.00 91.12 288 ASP A CA 1
ATOM 2278 C C . ASP A 1 288 ? 33.957 4.018 -14.618 1.00 91.12 288 ASP A C 1
ATOM 2280 O O . ASP A 1 288 ? 33.429 3.766 -15.703 1.00 91.12 288 ASP A O 1
ATOM 2284 N N . ASP A 1 289 ? 33.279 4.607 -13.629 1.00 89.00 289 ASP A N 1
ATOM 2285 C CA . ASP A 1 289 ? 31.836 4.883 -13.695 1.00 89.00 289 ASP A CA 1
ATOM 2286 C C . ASP A 1 289 ? 31.467 5.927 -14.754 1.00 89.00 289 ASP A C 1
ATOM 2288 O O . ASP A 1 289 ? 30.370 5.887 -15.322 1.00 89.00 289 ASP A O 1
ATOM 2292 N N . LYS A 1 290 ? 32.413 6.802 -15.106 1.00 90.44 290 LYS A N 1
ATOM 2293 C CA . LYS A 1 290 ? 32.267 7.754 -16.215 1.00 90.44 290 LYS A CA 1
ATOM 2294 C C . LYS A 1 290 ? 32.094 7.073 -17.581 1.00 90.44 290 LYS A C 1
ATOM 2296 O O . LYS A 1 290 ? 31.575 7.703 -18.501 1.00 90.44 290 LYS A O 1
ATOM 2301 N N . ASP A 1 291 ? 32.521 5.814 -17.713 1.00 88.44 291 ASP A N 1
ATOM 2302 C CA . ASP A 1 291 ? 32.535 5.069 -18.975 1.00 88.44 291 ASP A CA 1
ATOM 2303 C C . ASP A 1 291 ? 31.285 4.182 -19.155 1.00 88.44 291 ASP A C 1
ATOM 2305 O O . ASP A 1 291 ? 31.090 3.598 -20.220 1.00 88.44 291 ASP A O 1
ATOM 2309 N N . TRP A 1 292 ? 30.405 4.082 -18.149 1.00 88.31 292 TRP A N 1
ATOM 2310 C CA . TRP A 1 292 ? 29.258 3.157 -18.169 1.00 88.31 292 TRP A CA 1
ATOM 2311 C C . TRP A 1 292 ? 28.122 3.566 -19.116 1.00 88.31 292 TRP A C 1
ATOM 2313 O O . TRP A 1 292 ? 27.313 2.728 -19.521 1.00 88.31 292 TRP A O 1
ATOM 2323 N N . GLY A 1 293 ? 28.046 4.846 -19.485 1.00 83.88 293 GLY A N 1
ATOM 2324 C CA . GLY A 1 293 ? 26.994 5.366 -20.359 1.00 83.88 293 GLY A CA 1
ATOM 2325 C C . GLY A 1 293 ? 25.575 5.146 -19.813 1.00 83.88 293 GLY A C 1
ATOM 2326 O O . GLY A 1 293 ? 25.363 4.939 -18.622 1.00 83.88 293 GLY A O 1
ATOM 2327 N N . MET A 1 294 ? 24.574 5.212 -20.696 1.00 78.00 294 MET A N 1
ATOM 2328 C CA . MET A 1 294 ? 23.156 5.062 -20.323 1.00 78.00 294 MET A CA 1
ATOM 2329 C C . MET A 1 294 ? 22.713 3.604 -20.144 1.00 78.00 294 MET A C 1
ATOM 2331 O O . MET A 1 294 ? 21.748 3.342 -19.424 1.00 78.00 294 MET A O 1
ATOM 2335 N N . GLU A 1 295 ? 23.431 2.655 -20.751 1.00 76.69 295 GLU A N 1
ATOM 2336 C CA . GLU A 1 295 ? 23.120 1.220 -20.677 1.00 76.69 295 GLU A CA 1
ATOM 2337 C C . GLU A 1 295 ? 23.276 0.651 -19.262 1.00 76.69 295 GLU A C 1
ATOM 2339 O O . GLU A 1 295 ? 22.713 -0.398 -18.945 1.00 76.69 295 GLU A O 1
ATOM 2344 N N . ILE A 1 296 ? 23.946 1.381 -18.367 1.00 84.94 296 ILE A N 1
ATOM 2345 C CA . ILE A 1 296 ? 24.042 1.060 -16.941 1.00 84.94 296 ILE A CA 1
ATOM 2346 C C . ILE A 1 296 ? 22.680 0.786 -16.290 1.00 84.94 296 ILE A C 1
ATOM 2348 O O . ILE A 1 296 ? 22.575 -0.041 -15.390 1.00 84.94 296 ILE A O 1
ATOM 2352 N N . GLN A 1 297 ? 21.610 1.417 -16.778 1.00 80.88 297 GLN A N 1
ATOM 2353 C CA . GLN A 1 297 ? 20.257 1.239 -16.248 1.00 80.88 297 GLN A CA 1
ATOM 2354 C C . GLN A 1 297 ? 19.677 -0.167 -16.484 1.00 80.88 297 GLN A C 1
ATOM 2356 O O . GLN A 1 297 ? 18.667 -0.510 -15.881 1.00 80.88 297 GLN A O 1
ATOM 2361 N N . THR A 1 298 ? 20.294 -0.985 -17.342 1.00 80.88 298 THR A N 1
ATOM 2362 C CA . THR A 1 298 ? 19.929 -2.402 -17.536 1.00 80.88 298 THR A CA 1
ATOM 2363 C C . THR A 1 298 ? 20.597 -3.333 -16.514 1.00 80.88 298 THR A C 1
ATOM 2365 O O . THR A 1 298 ? 20.204 -4.491 -16.366 1.00 80.88 298 THR A O 1
ATOM 2368 N N . HIS A 1 299 ? 21.585 -2.833 -15.762 1.00 88.62 299 HIS A N 1
ATOM 2369 C CA . HIS A 1 299 ? 22.389 -3.623 -14.825 1.00 88.62 299 HIS A CA 1
ATOM 2370 C C . HIS A 1 299 ? 21.767 -3.708 -13.427 1.00 88.62 299 HIS A C 1
ATOM 2372 O O . HIS A 1 299 ? 22.325 -4.362 -12.549 1.00 88.62 299 HIS A O 1
ATOM 2378 N N . PHE A 1 300 ? 20.624 -3.067 -13.196 1.00 89.44 300 PHE A N 1
ATOM 2379 C CA . PHE A 1 300 ? 19.893 -3.152 -11.939 1.00 89.44 300 PHE A CA 1
ATOM 2380 C C . PHE A 1 300 ? 18.392 -2.954 -12.149 1.00 89.44 300 PHE A C 1
ATOM 2382 O O . PHE A 1 300 ? 17.955 -2.310 -13.100 1.00 89.44 300 PHE A O 1
ATOM 2389 N N . GLN A 1 301 ? 17.602 -3.471 -11.217 1.00 88.75 301 GLN A N 1
ATOM 2390 C CA . GLN A 1 301 ? 16.167 -3.240 -11.118 1.00 88.75 301 GLN A CA 1
ATOM 2391 C C . GLN A 1 301 ? 15.903 -2.138 -10.093 1.00 88.75 301 GLN A C 1
ATOM 2393 O O . GLN A 1 301 ? 16.475 -2.151 -9.001 1.00 88.75 301 GLN A O 1
ATOM 2398 N N . LEU A 1 302 ? 15.032 -1.188 -10.432 1.00 92.00 302 LEU A N 1
ATOM 2399 C CA . LEU A 1 302 ? 14.602 -0.125 -9.525 1.00 92.00 302 LEU A CA 1
ATOM 2400 C C . LEU A 1 302 ? 13.159 -0.369 -9.105 1.00 92.00 302 LEU A C 1
ATOM 2402 O O . LEU A 1 302 ? 12.254 -0.218 -9.923 1.00 92.00 302 LEU A O 1
ATOM 2406 N N . VAL A 1 303 ? 12.951 -0.679 -7.829 1.00 95.12 303 VAL A N 1
ATOM 2407 C CA . VAL A 1 303 ? 11.624 -0.873 -7.238 1.00 95.12 303 VAL A CA 1
ATOM 2408 C C . VAL A 1 303 ? 11.319 0.317 -6.342 1.00 95.12 303 VAL A C 1
ATOM 2410 O O . VAL A 1 303 ? 12.044 0.587 -5.383 1.00 95.12 303 VAL A O 1
ATOM 2413 N N . HIS A 1 304 ? 10.272 1.068 -6.667 1.00 96.69 304 HIS A N 1
ATOM 2414 C CA . HIS A 1 304 ? 9.833 2.220 -5.890 1.00 96.69 304 HIS A CA 1
ATOM 2415 C C . HIS A 1 304 ? 8.565 1.863 -5.132 1.00 96.69 304 HIS A C 1
ATOM 2417 O O . HIS A 1 304 ? 7.551 1.537 -5.741 1.00 96.69 304 HIS A O 1
ATOM 2423 N N . PHE A 1 305 ? 8.599 2.002 -3.813 1.00 97.56 305 PHE A N 1
ATOM 2424 C CA . PHE A 1 305 ? 7.387 2.035 -3.017 1.00 97.56 305 PHE A CA 1
ATOM 2425 C C . PHE A 1 305 ? 6.909 3.479 -2.902 1.00 97.56 305 PHE A C 1
ATOM 2427 O O . PHE A 1 305 ? 7.575 4.327 -2.285 1.00 97.56 305 PHE A O 1
ATOM 2434 N N . ILE A 1 306 ? 5.747 3.757 -3.486 1.00 97.00 306 ILE A N 1
ATOM 2435 C CA . ILE A 1 306 ? 5.065 5.036 -3.334 1.00 97.00 306 ILE A CA 1
ATOM 2436 C C . ILE A 1 306 ? 3.911 4.829 -2.357 1.00 97.00 306 ILE A C 1
ATOM 2438 O O . ILE A 1 306 ? 2.920 4.169 -2.661 1.00 97.00 306 ILE A O 1
ATOM 2442 N N . TYR A 1 307 ? 4.080 5.376 -1.152 1.00 96.00 307 TYR A N 1
ATOM 2443 C CA . TYR A 1 307 ? 3.070 5.313 -0.105 1.00 96.00 307 TYR A CA 1
ATOM 2444 C C . TYR A 1 307 ? 1.721 5.871 -0.602 1.00 96.00 307 TYR A C 1
ATOM 2446 O O . TYR A 1 307 ? 1.726 6.949 -1.199 1.00 96.00 307 TYR A O 1
ATOM 2454 N N . PRO A 1 308 ? 0.589 5.206 -0.307 1.00 95.00 308 PRO A N 1
ATOM 2455 C CA . PRO A 1 308 ? 0.483 4.076 0.621 1.00 95.00 308 PRO A CA 1
ATOM 2456 C C . PRO A 1 308 ? 0.660 2.685 0.009 1.00 95.00 308 PRO A C 1
ATOM 2458 O O . PRO A 1 308 ? 0.943 1.749 0.752 1.00 95.00 308 PRO A O 1
ATOM 2461 N N . ASN A 1 309 ? 0.456 2.518 -1.294 1.00 96.25 309 ASN A N 1
ATOM 2462 C CA . ASN A 1 309 ? 0.043 1.214 -1.812 1.00 96.25 309 ASN A CA 1
ATOM 2463 C C . ASN A 1 309 ? 0.553 0.864 -3.214 1.00 96.25 309 ASN A C 1
ATOM 2465 O O . ASN A 1 309 ? 0.026 -0.052 -3.849 1.00 96.25 309 ASN A O 1
ATOM 2469 N N . VAL A 1 310 ? 1.556 1.589 -3.702 1.00 97.62 310 VAL A N 1
ATOM 2470 C CA . VAL A 1 310 ? 2.121 1.376 -5.032 1.00 97.62 310 VAL A CA 1
ATOM 2471 C C . VAL A 1 310 ? 3.500 0.748 -4.926 1.00 97.62 310 VAL A C 1
ATOM 2473 O O . VAL A 1 310 ? 4.380 1.299 -4.263 1.00 97.62 310 VAL A O 1
ATOM 2476 N N . SER A 1 311 ? 3.699 -0.346 -5.659 1.00 97.81 311 SER A N 1
ATOM 2477 C CA . SER A 1 311 ? 5.023 -0.831 -6.045 1.00 97.81 311 SER A CA 1
ATOM 2478 C C . SER A 1 311 ? 5.221 -0.553 -7.533 1.00 97.81 311 SER A C 1
ATOM 2480 O O . SER A 1 311 ? 4.440 -0.997 -8.374 1.00 97.81 311 SER A O 1
ATOM 2482 N N . LEU A 1 312 ? 6.232 0.245 -7.859 1.00 96.62 312 LEU A N 1
ATOM 2483 C CA . LEU A 1 312 ? 6.496 0.711 -9.212 1.00 96.62 312 LEU A CA 1
ATOM 2484 C C . LEU A 1 312 ? 7.915 0.338 -9.627 1.00 96.62 312 LEU A C 1
ATOM 2486 O O . LEU A 1 312 ? 8.897 0.925 -9.150 1.00 96.62 312 LEU A O 1
ATOM 2490 N N . LEU A 1 313 ? 8.018 -0.630 -10.531 1.00 94.75 313 LEU A N 1
ATOM 2491 C CA . LEU A 1 313 ? 9.290 -1.053 -11.093 1.00 94.75 313 LEU A CA 1
ATOM 2492 C C . LEU A 1 313 ? 9.527 -0.268 -12.374 1.00 94.75 313 LEU A C 1
ATOM 2494 O O . LEU A 1 313 ? 8.685 -0.266 -13.268 1.00 94.75 313 LEU A O 1
ATOM 2498 N N . ILE A 1 314 ? 10.663 0.419 -12.461 1.00 90.25 314 ILE A N 1
ATOM 2499 C CA . ILE A 1 314 ? 10.984 1.241 -13.630 1.00 90.25 314 ILE A CA 1
ATOM 2500 C C . ILE A 1 314 ? 12.311 0.798 -14.219 1.00 90.25 314 ILE A C 1
ATOM 2502 O O . ILE A 1 314 ? 13.323 0.712 -13.522 1.00 90.25 314 ILE A O 1
ATOM 2506 N N . SER A 1 315 ? 12.295 0.560 -15.524 1.00 86.62 315 SER A N 1
ATOM 2507 C CA . SER A 1 315 ? 13.459 0.234 -16.335 1.00 86.62 315 SER A CA 1
ATOM 2508 C C . SER A 1 315 ? 13.545 1.173 -17.550 1.00 86.62 315 SER A C 1
ATOM 2510 O O . SER A 1 315 ? 12.634 1.974 -17.807 1.00 86.62 315 SER A O 1
ATOM 2512 N N . PRO A 1 316 ? 14.626 1.103 -18.344 1.00 83.69 316 PRO A N 1
ATOM 2513 C CA . PRO 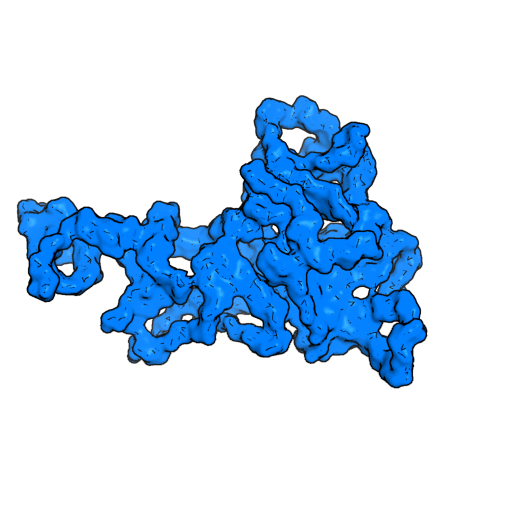A 1 316 ? 14.720 1.859 -19.590 1.00 83.69 316 PRO A CA 1
ATOM 2514 C C . PRO A 1 316 ? 13.596 1.573 -20.591 1.00 83.69 316 PRO A C 1
ATOM 2516 O O . PRO A 1 316 ? 13.272 2.456 -21.379 1.00 83.69 316 PRO A O 1
ATOM 2519 N N . THR A 1 317 ? 13.013 0.371 -20.568 1.00 86.94 317 THR A N 1
ATOM 2520 C CA . THR A 1 317 ? 12.042 -0.086 -21.577 1.00 86.94 317 THR A CA 1
ATOM 2521 C C . THR A 1 317 ? 10.636 -0.289 -21.035 1.00 86.94 317 THR A C 1
ATOM 2523 O O . THR A 1 317 ? 9.689 -0.189 -21.801 1.00 86.94 317 THR A O 1
ATOM 2526 N N . ALA A 1 318 ? 10.479 -0.559 -19.741 1.00 91.38 318 ALA A N 1
ATOM 2527 C CA . ALA A 1 318 ? 9.195 -0.925 -19.153 1.00 91.38 318 ALA A CA 1
ATOM 2528 C C . ALA A 1 318 ? 8.952 -0.261 -17.793 1.00 91.38 318 ALA A C 1
ATOM 2530 O O . ALA A 1 318 ? 9.895 0.008 -17.037 1.00 91.38 318 ALA A O 1
ATOM 2531 N N . VAL A 1 319 ? 7.677 -0.032 -17.497 1.00 94.81 319 VAL A N 1
ATOM 2532 C CA . VAL A 1 319 ? 7.148 0.424 -16.213 1.00 94.81 319 VAL A CA 1
ATOM 2533 C C . VAL A 1 319 ? 6.130 -0.609 -15.745 1.00 94.81 319 VAL A C 1
ATOM 2535 O O . VAL A 1 319 ? 5.074 -0.753 -16.358 1.00 94.81 319 VAL A O 1
ATOM 2538 N N . GLU A 1 320 ? 6.434 -1.305 -14.654 1.00 96.94 320 GLU A N 1
ATOM 2539 C CA . GLU A 1 320 ? 5.515 -2.255 -14.028 1.00 96.94 320 GLU A CA 1
ATOM 2540 C C . GLU A 1 320 ? 4.840 -1.581 -12.842 1.00 96.94 320 GLU A C 1
ATOM 2542 O O . GLU A 1 320 ? 5.490 -1.250 -11.846 1.00 96.94 320 GLU A O 1
ATOM 2547 N N . PHE A 1 321 ? 3.540 -1.345 -12.967 1.00 97.88 321 PHE A N 1
ATOM 2548 C CA . PHE A 1 321 ? 2.759 -0.591 -12.004 1.00 97.88 321 PHE A CA 1
ATOM 2549 C C . PHE A 1 321 ? 1.818 -1.515 -11.243 1.00 97.88 321 PHE A C 1
ATOM 2551 O O . PHE A 1 321 ? 0.790 -1.940 -11.771 1.00 97.88 321 PHE A O 1
ATOM 2558 N N . PHE A 1 322 ? 2.172 -1.804 -9.995 1.00 98.06 322 PHE A N 1
ATOM 2559 C CA . PHE A 1 322 ? 1.350 -2.568 -9.069 1.00 98.06 322 PHE A CA 1
ATOM 2560 C C . PHE A 1 322 ? 0.681 -1.632 -8.081 1.00 98.06 322 PHE A C 1
ATOM 2562 O O . PHE A 1 322 ? 1.346 -0.825 -7.424 1.00 98.06 322 PHE A O 1
ATOM 2569 N N . VAL A 1 323 ? -0.628 -1.787 -7.933 1.00 96.69 323 VAL A N 1
ATOM 2570 C CA . VAL A 1 323 ? -1.412 -1.066 -6.937 1.00 96.69 323 VAL A CA 1
ATOM 2571 C C . VAL A 1 323 ? -2.226 -2.057 -6.133 1.00 96.69 323 VAL A C 1
ATOM 2573 O O . VAL A 1 323 ? -2.980 -2.850 -6.698 1.00 96.69 323 VAL A O 1
ATOM 2576 N N . LEU A 1 324 ? -2.040 -2.034 -4.817 1.00 95.31 324 LEU A N 1
ATOM 2577 C CA . LEU A 1 324 ? -2.642 -3.003 -3.911 1.00 95.31 324 LEU A CA 1
ATOM 2578 C C . LEU A 1 324 ? -3.714 -2.331 -3.059 1.00 95.31 324 LEU A C 1
ATOM 2580 O O . LEU A 1 324 ? -3.540 -1.207 -2.588 1.00 95.31 324 LEU A O 1
ATOM 2584 N N . TYR A 1 325 ? -4.830 -3.018 -2.853 1.00 92.81 325 TYR A N 1
ATOM 2585 C CA . TYR A 1 325 ? -5.972 -2.488 -2.121 1.00 92.81 325 TYR A CA 1
ATOM 2586 C C . TYR A 1 325 ? -6.507 -3.513 -1.126 1.00 92.81 325 TYR A C 1
ATOM 2588 O O . TYR A 1 325 ? -6.559 -4.704 -1.445 1.00 92.81 325 TYR A O 1
ATOM 2596 N N . PRO A 1 326 ? -6.928 -3.074 0.072 1.00 91.38 326 PRO A N 1
ATOM 2597 C CA . PRO A 1 326 ? -7.596 -3.948 1.020 1.00 91.38 326 PRO A CA 1
ATOM 2598 C C . PRO A 1 326 ? -8.889 -4.502 0.419 1.00 91.38 326 PRO A C 1
ATOM 2600 O O . PRO A 1 326 ? -9.662 -3.777 -0.211 1.00 91.38 326 PRO A O 1
ATOM 2603 N N . GLY A 1 327 ? -9.125 -5.796 0.624 1.00 87.31 327 GLY A N 1
ATOM 2604 C CA . GLY A 1 327 ? -10.344 -6.465 0.193 1.00 87.31 327 GLY A CA 1
ATOM 2605 C C . GLY A 1 327 ? -11.535 -6.165 1.107 1.00 87.31 327 GLY A C 1
ATOM 2606 O O . GLY A 1 327 ? -11.508 -5.287 1.971 1.00 87.31 327 GLY A O 1
ATOM 2607 N N . LYS A 1 328 ? -12.607 -6.942 0.932 1.00 81.38 328 LYS A N 1
ATOM 2608 C CA . LYS A 1 328 ? -13.846 -6.796 1.720 1.00 81.38 328 LYS A CA 1
ATOM 2609 C C . LYS A 1 328 ? -13.698 -7.254 3.170 1.00 81.38 328 LYS A C 1
ATOM 2611 O O . LYS A 1 328 ? -14.499 -6.901 4.029 1.00 81.38 328 LYS A O 1
ATOM 2616 N N . LYS A 1 329 ? -12.720 -8.119 3.436 1.00 82.69 329 LYS A N 1
ATOM 2617 C CA . LYS A 1 329 ? -12.462 -8.710 4.749 1.00 82.69 329 LYS A CA 1
ATOM 2618 C C . LYS A 1 329 ? -10.974 -8.664 5.049 1.00 82.69 329 LYS A C 1
ATOM 2620 O O . LYS A 1 329 ? -10.154 -8.708 4.134 1.00 82.69 329 LYS A O 1
ATOM 2625 N N . VAL A 1 330 ? -10.647 -8.669 6.340 1.00 81.69 330 VAL A N 1
ATOM 2626 C CA . VAL A 1 330 ? -9.270 -8.849 6.811 1.00 81.69 330 VAL A CA 1
ATOM 2627 C C . VAL A 1 330 ? -8.681 -10.114 6.189 1.00 81.69 330 VAL A C 1
ATOM 2629 O O . VAL A 1 330 ? -9.276 -11.192 6.265 1.00 81.69 330 VAL A O 1
ATOM 2632 N N . GLY A 1 331 ? -7.500 -9.977 5.586 1.00 87.56 331 GLY A N 1
ATOM 2633 C CA . GLY A 1 331 ? -6.822 -11.092 4.924 1.00 87.56 331 GLY A CA 1
ATOM 2634 C C . GLY A 1 331 ? -7.314 -11.360 3.500 1.00 87.56 331 GLY A C 1
ATOM 2635 O O . GLY A 1 331 ? -7.084 -12.450 2.980 1.00 87.56 331 GLY A O 1
ATOM 2636 N N . GLU A 1 332 ? -7.981 -10.391 2.878 1.00 90.06 332 GLU A N 1
ATOM 2637 C CA . GLU A 1 332 ? -8.295 -10.371 1.450 1.00 90.06 332 GLU A CA 1
ATOM 2638 C C . GLU A 1 332 ? -7.715 -9.097 0.820 1.00 90.06 332 GLU A C 1
ATOM 2640 O O . GLU A 1 332 ? -7.636 -8.059 1.482 1.00 90.06 332 GLU A O 1
ATOM 2645 N N . HIS A 1 333 ? -7.316 -9.156 -0.450 1.00 93.31 333 HIS A N 1
ATOM 2646 C CA . HIS A 1 333 ? -6.860 -7.980 -1.191 1.00 93.31 333 HIS A CA 1
ATOM 2647 C C . HIS A 1 333 ? -7.108 -8.104 -2.689 1.00 93.31 333 HIS A C 1
ATOM 2649 O O . HIS A 1 333 ? -7.274 -9.206 -3.217 1.00 93.31 333 HIS A O 1
ATOM 2655 N N . ILE A 1 334 ? -7.066 -6.951 -3.351 1.00 93.75 334 ILE A N 1
ATOM 2656 C CA . ILE A 1 334 ? -6.975 -6.837 -4.802 1.00 93.75 334 ILE A CA 1
ATOM 2657 C C . ILE A 1 334 ? -5.607 -6.249 -5.144 1.00 93.75 334 ILE A C 1
ATOM 2659 O O . ILE A 1 334 ? -5.224 -5.220 -4.586 1.00 93.75 334 ILE A O 1
ATOM 2663 N N . THR A 1 335 ? -4.889 -6.869 -6.078 1.00 95.81 335 THR A N 1
ATOM 2664 C CA . THR A 1 335 ? -3.748 -6.240 -6.754 1.00 95.81 335 THR A CA 1
ATOM 2665 C C . THR A 1 335 ? -4.119 -5.974 -8.199 1.00 95.81 335 THR A C 1
ATOM 2667 O O . THR A 1 335 ? -4.428 -6.906 -8.941 1.00 95.81 335 THR A O 1
ATOM 2670 N N . ARG A 1 336 ? -4.014 -4.714 -8.620 1.00 95.69 336 ARG A N 1
ATOM 2671 C CA . ARG A 1 336 ? -4.084 -4.313 -10.024 1.00 95.69 336 ARG A CA 1
ATOM 2672 C C . ARG A 1 336 ? -2.674 -4.094 -10.550 1.00 95.69 336 ARG A C 1
ATOM 2674 O O . ARG A 1 336 ? -1.935 -3.268 -10.017 1.00 95.69 336 ARG A O 1
ATOM 2681 N N . TYR A 1 337 ? -2.323 -4.818 -11.600 1.00 97.62 337 TYR A N 1
ATOM 2682 C CA . TYR A 1 337 ? -1.061 -4.680 -12.308 1.00 97.62 337 TYR A CA 1
ATOM 2683 C C . TYR A 1 337 ? -1.299 -4.177 -13.720 1.00 97.62 337 TYR A C 1
ATOM 2685 O O . TYR A 1 337 ? -2.089 -4.754 -14.465 1.00 97.62 337 TYR A O 1
ATOM 2693 N N . ARG A 1 338 ? -0.588 -3.114 -14.089 1.00 97.50 338 ARG A N 1
ATOM 2694 C CA . ARG A 1 338 ? -0.515 -2.607 -15.458 1.00 97.50 338 ARG A CA 1
ATOM 2695 C C . ARG A 1 338 ? 0.943 -2.520 -15.882 1.00 97.50 338 ARG A C 1
ATOM 2697 O O . ARG A 1 338 ? 1.775 -1.998 -15.139 1.00 97.50 338 ARG A O 1
ATOM 2704 N N . SER A 1 339 ? 1.237 -3.020 -17.077 1.00 97.44 339 SER A N 1
ATOM 2705 C CA . SER A 1 339 ? 2.556 -2.878 -17.694 1.00 97.44 339 SER A CA 1
ATOM 2706 C C . SER A 1 339 ? 2.506 -1.821 -18.775 1.00 97.44 339 SER A C 1
ATOM 2708 O O . SER A 1 339 ? 1.601 -1.831 -19.615 1.00 97.44 339 SER A O 1
ATOM 2710 N N . TYR A 1 340 ? 3.491 -0.933 -18.772 1.00 96.00 340 TYR A N 1
ATOM 2711 C CA . TYR A 1 340 ? 3.632 0.103 -19.781 1.00 96.00 340 TYR A CA 1
ATOM 2712 C C . TYR A 1 340 ? 5.006 0.027 -20.421 1.00 96.00 340 TYR A C 1
ATOM 2714 O O . TYR A 1 340 ? 6.010 -0.221 -19.755 1.00 96.00 340 TYR A O 1
ATOM 2722 N N . TRP A 1 341 ? 5.058 0.303 -21.716 1.00 93.56 341 TRP A N 1
ATOM 2723 C CA . TRP A 1 341 ? 6.291 0.302 -22.482 1.00 93.56 341 TRP A CA 1
ATOM 2724 C C . TRP A 1 341 ? 6.781 1.715 -22.765 1.00 93.56 341 TRP A C 1
ATOM 2726 O O . TRP A 1 341 ? 5.991 2.609 -23.076 1.00 93.56 341 TRP A O 1
ATOM 2736 N N . ARG A 1 342 ? 8.095 1.914 -22.657 1.00 90.00 342 ARG A N 1
ATOM 2737 C CA . ARG A 1 342 ? 8.788 3.187 -22.872 1.00 90.00 342 ARG A CA 1
ATOM 2738 C C . ARG A 1 342 ? 9.482 3.181 -24.231 1.00 90.00 342 ARG A C 1
ATOM 2740 O O . ARG A 1 342 ? 10.384 2.380 -24.475 1.00 90.00 342 ARG A O 1
ATOM 2747 N N . GLY A 1 343 ? 9.110 4.129 -25.090 1.00 80.12 343 GLY A N 1
ATOM 2748 C CA . GLY A 1 343 ? 9.716 4.306 -26.412 1.00 80.12 343 GLY A CA 1
ATOM 2749 C C . GLY A 1 343 ? 9.185 3.328 -27.465 1.00 80.12 343 GLY A C 1
ATOM 2750 O O . GLY A 1 343 ? 7.989 3.045 -27.512 1.00 80.12 343 GLY A O 1
ATOM 2751 N N . ASP A 1 344 ? 10.070 2.851 -28.348 1.00 78.44 344 ASP A N 1
ATOM 2752 C CA . ASP A 1 344 ? 9.712 1.922 -29.428 1.00 78.44 344 ASP A CA 1
ATOM 2753 C C . ASP A 1 344 ? 9.281 0.562 -28.861 1.00 78.44 344 ASP A C 1
ATOM 2755 O O . ASP A 1 344 ? 10.056 -0.128 -28.195 1.00 78.44 344 ASP A O 1
ATOM 2759 N N . ILE A 1 345 ? 8.046 0.163 -29.162 1.00 76.75 345 ILE A N 1
ATOM 2760 C CA . ILE A 1 345 ? 7.445 -1.094 -28.703 1.00 76.75 345 ILE A CA 1
ATOM 2761 C C . ILE A 1 345 ? 8.126 -2.343 -29.270 1.00 76.75 345 ILE A C 1
ATOM 2763 O O . ILE A 1 345 ? 7.987 -3.429 -28.713 1.00 76.75 345 ILE A O 1
ATOM 2767 N N . ASN A 1 346 ? 8.898 -2.190 -30.349 1.00 75.94 346 ASN A N 1
ATOM 2768 C CA . ASN A 1 346 ? 9.687 -3.270 -30.939 1.00 75.94 346 ASN A CA 1
ATOM 2769 C C . ASN A 1 346 ? 11.068 -3.422 -30.288 1.00 75.94 346 ASN A C 1
ATOM 2771 O O . ASN A 1 346 ? 11.783 -4.382 -30.584 1.00 75.94 346 ASN A O 1
ATOM 2775 N N . ARG A 1 347 ? 11.478 -2.484 -29.421 1.00 75.38 347 ARG A N 1
ATOM 2776 C CA . ARG A 1 347 ? 12.708 -2.624 -28.636 1.00 75.38 347 ARG A CA 1
ATOM 2777 C C . ARG A 1 347 ? 12.531 -3.791 -27.668 1.00 75.38 347 ARG A C 1
ATOM 2779 O O . ARG A 1 347 ? 11.510 -3.874 -27.001 1.00 75.38 347 ARG A O 1
ATOM 2786 N N . ALA A 1 348 ? 13.531 -4.662 -27.565 1.00 72.44 348 ALA A N 1
ATOM 2787 C CA . ALA A 1 348 ? 13.511 -5.741 -26.584 1.00 72.44 348 ALA A CA 1
ATOM 2788 C C . ALA A 1 348 ? 13.688 -5.200 -25.152 1.00 72.44 348 ALA A C 1
ATOM 2790 O O . ALA A 1 348 ? 14.370 -4.191 -24.942 1.00 72.44 348 ALA A O 1
ATOM 2791 N N . SER A 1 349 ? 13.105 -5.888 -24.170 1.00 72.31 349 SER A N 1
ATOM 2792 C CA . SER A 1 349 ? 13.371 -5.703 -22.745 1.00 72.31 349 SER A CA 1
ATOM 2793 C C . SER A 1 349 ? 14.845 -5.964 -22.427 1.00 72.31 349 SER A C 1
ATOM 2795 O O . SER A 1 349 ? 15.603 -6.525 -23.222 1.00 72.31 349 SER A O 1
ATOM 2797 N N . TRP A 1 350 ? 15.236 -5.652 -21.194 1.00 65.75 350 TRP A N 1
ATOM 2798 C CA . TRP A 1 350 ? 16.531 -6.058 -20.651 1.00 65.75 350 TRP A CA 1
ATOM 2799 C C . TRP A 1 350 ? 16.724 -7.596 -20.629 1.00 65.75 350 TRP A C 1
ATOM 2801 O O . TRP A 1 350 ? 17.862 -8.055 -20.658 1.00 65.75 350 TRP A O 1
ATOM 2811 N N . SER A 1 351 ? 15.644 -8.393 -20.630 1.00 64.50 351 SER A N 1
ATOM 2812 C CA . SER A 1 351 ? 15.669 -9.864 -20.727 1.00 64.50 351 SER A CA 1
ATOM 2813 C C . SER A 1 351 ? 15.601 -10.399 -22.167 1.00 64.50 351 SER A C 1
ATOM 2815 O O . SER A 1 351 ? 15.595 -11.611 -22.373 1.00 64.50 351 SER A O 1
ATOM 2817 N N . GLY A 1 352 ? 15.565 -9.519 -23.176 1.00 67.62 352 GLY A N 1
ATOM 2818 C CA . GLY A 1 352 ? 15.561 -9.878 -24.599 1.00 67.62 352 GLY A CA 1
ATOM 2819 C C . GLY A 1 352 ? 14.186 -10.214 -25.196 1.00 67.62 352 GLY A C 1
ATOM 2820 O O . GLY A 1 352 ? 14.114 -10.506 -26.388 1.00 67.62 352 GLY A O 1
ATOM 2821 N N . GLY A 1 353 ? 13.107 -10.153 -24.407 1.00 78.56 353 GLY A N 1
ATOM 2822 C CA . GLY A 1 353 ? 11.723 -10.347 -24.867 1.00 78.56 353 GLY A CA 1
ATOM 2823 C C . GLY A 1 353 ? 11.063 -9.048 -25.341 1.00 78.56 353 GLY A C 1
ATOM 2824 O O . GLY A 1 353 ? 11.550 -7.961 -25.048 1.00 78.56 353 GLY A O 1
ATOM 2825 N N . GLY A 1 354 ? 9.954 -9.134 -26.073 1.00 88.81 354 GLY A N 1
ATOM 2826 C CA . GLY A 1 354 ? 9.144 -7.965 -26.416 1.00 88.81 354 GLY A CA 1
ATOM 2827 C C . GLY A 1 354 ? 8.257 -7.506 -25.255 1.00 88.81 354 GLY A C 1
ATOM 2828 O O . GLY A 1 354 ? 8.254 -8.081 -24.162 1.00 88.81 354 GLY A O 1
ATOM 2829 N N . ALA A 1 355 ? 7.477 -6.453 -25.499 1.00 91.38 355 ALA A N 1
ATOM 2830 C CA . ALA A 1 355 ? 6.605 -5.863 -24.487 1.00 91.38 355 ALA A CA 1
ATOM 2831 C C . ALA A 1 355 ? 5.574 -6.857 -23.922 1.00 91.38 355 ALA A C 1
ATOM 2833 O O . ALA A 1 355 ? 5.347 -6.907 -22.711 1.00 91.38 355 ALA A O 1
ATOM 2834 N N . LYS A 1 356 ? 4.982 -7.689 -24.789 1.00 92.25 356 LYS A N 1
ATOM 2835 C CA . LYS A 1 356 ? 3.978 -8.683 -24.389 1.00 92.25 356 LYS A CA 1
ATOM 2836 C C . LYS A 1 356 ? 4.594 -9.833 -23.596 1.00 92.25 356 LYS A C 1
ATOM 2838 O O . LYS A 1 356 ? 4.016 -10.246 -22.596 1.00 92.25 356 LYS A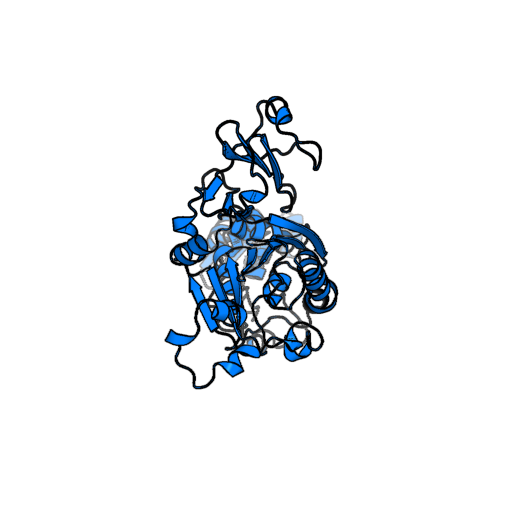 O 1
ATOM 2843 N N . GLU A 1 357 ? 5.759 -10.321 -24.012 1.00 91.75 357 GLU A N 1
ATOM 2844 C CA . GLU A 1 357 ? 6.483 -11.380 -23.307 1.00 91.75 357 GLU A CA 1
ATOM 2845 C C . GLU A 1 357 ? 6.906 -10.924 -21.909 1.00 91.75 357 GLU A C 1
ATOM 2847 O O . GLU A 1 357 ? 6.809 -11.696 -20.959 1.00 91.75 357 GLU A O 1
ATOM 2852 N N . ASN A 1 358 ? 7.323 -9.662 -21.764 1.00 91.69 358 ASN A N 1
ATOM 2853 C CA . ASN A 1 358 ? 7.637 -9.077 -20.463 1.00 91.69 358 ASN A CA 1
ATOM 2854 C C . ASN A 1 358 ? 6.399 -9.024 -19.548 1.00 91.69 358 ASN A C 1
ATOM 2856 O O . ASN A 1 358 ? 6.479 -9.465 -18.405 1.00 91.69 358 ASN A O 1
ATOM 2860 N N . PHE A 1 359 ? 5.250 -8.562 -20.056 1.00 94.94 359 PHE A N 1
ATOM 2861 C CA . PHE A 1 359 ? 3.987 -8.589 -19.305 1.00 94.94 359 PHE A CA 1
ATOM 2862 C C . PHE A 1 359 ? 3.619 -10.014 -18.854 1.00 94.94 359 PHE A C 1
ATOM 2864 O O . PHE A 1 359 ? 3.330 -10.237 -17.679 1.00 94.94 359 PHE A O 1
ATOM 2871 N N . ASP A 1 360 ? 3.681 -10.993 -19.761 1.00 95.38 360 ASP A N 1
ATOM 2872 C CA . ASP A 1 360 ? 3.344 -12.389 -19.450 1.00 95.38 360 ASP A CA 1
ATOM 2873 C C . ASP A 1 360 ? 4.307 -13.012 -18.432 1.00 95.38 360 ASP A C 1
ATOM 2875 O O . ASP A 1 360 ? 3.879 -13.770 -17.560 1.00 95.38 360 ASP A O 1
ATOM 2879 N N . PHE A 1 361 ? 5.596 -12.671 -18.511 1.00 93.00 361 PHE A N 1
ATOM 2880 C CA . PHE A 1 361 ? 6.605 -13.111 -17.553 1.00 93.00 361 PHE A CA 1
ATOM 2881 C C . PHE A 1 361 ? 6.310 -12.596 -16.141 1.00 93.00 361 PHE A C 1
ATOM 2883 O O . PHE A 1 361 ? 6.320 -13.379 -15.192 1.00 93.00 361 PHE A O 1
ATOM 2890 N N . ILE A 1 362 ? 5.991 -11.308 -15.994 1.00 94.00 362 ILE A N 1
ATOM 2891 C CA . ILE A 1 362 ? 5.654 -10.725 -14.690 1.00 94.00 362 ILE A CA 1
ATOM 2892 C C . ILE A 1 362 ? 4.378 -11.355 -14.120 1.00 94.00 362 ILE A C 1
ATOM 2894 O O . ILE A 1 362 ? 4.353 -11.722 -12.945 1.00 94.00 362 ILE 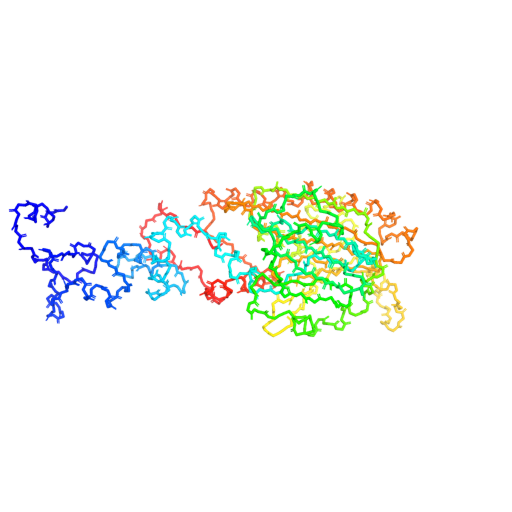A O 1
ATOM 2898 N N . VAL A 1 363 ? 3.343 -11.555 -14.947 1.00 95.88 363 VAL A N 1
ATOM 2899 C CA . VAL A 1 363 ? 2.123 -12.258 -14.515 1.00 95.88 363 VAL A CA 1
ATOM 2900 C C . VAL A 1 363 ? 2.449 -13.671 -14.031 1.00 95.88 363 VAL A C 1
ATOM 2902 O O . VAL A 1 363 ? 1.942 -14.088 -12.990 1.00 95.88 363 VAL A O 1
ATOM 2905 N N . TYR A 1 364 ? 3.307 -14.398 -14.751 1.00 94.69 364 TYR A N 1
ATOM 2906 C CA . TYR A 1 364 ? 3.732 -15.744 -14.369 1.00 94.69 364 TYR A CA 1
ATOM 2907 C C . TYR A 1 364 ? 4.449 -15.764 -13.013 1.00 94.69 364 TYR A C 1
ATOM 2909 O O . TYR A 1 364 ? 4.069 -16.559 -12.155 1.00 94.69 364 TYR A O 1
ATOM 2917 N N . VAL A 1 365 ? 5.443 -14.892 -12.804 1.00 92.31 365 VAL A N 1
ATOM 2918 C CA . VAL A 1 365 ? 6.215 -14.833 -11.548 1.00 92.31 365 VAL A CA 1
ATOM 2919 C C . VAL A 1 365 ? 5.285 -14.563 -10.366 1.00 92.31 365 VAL A C 1
ATOM 2921 O O . VAL A 1 365 ? 5.297 -15.298 -9.377 1.00 92.31 365 VAL A O 1
ATOM 2924 N N . VAL A 1 366 ? 4.397 -13.577 -10.494 1.00 92.12 366 VAL A N 1
ATOM 2925 C CA . VAL A 1 366 ? 3.481 -13.218 -9.407 1.00 92.12 366 VAL A CA 1
ATOM 2926 C C . VAL A 1 366 ? 2.481 -14.344 -9.112 1.00 92.12 366 VAL A C 1
ATOM 2928 O O . VAL A 1 366 ? 2.282 -14.707 -7.950 1.00 92.12 366 VAL A O 1
ATOM 2931 N N . ASP A 1 367 ? 1.879 -14.937 -10.149 1.00 89.75 367 ASP A N 1
ATOM 2932 C CA . ASP A 1 367 ? 0.859 -15.986 -10.008 1.00 89.75 367 ASP A CA 1
ATOM 2933 C C . ASP A 1 367 ? 1.437 -17.314 -9.493 1.00 89.75 367 ASP A C 1
ATOM 2935 O O . ASP A 1 367 ? 0.807 -18.013 -8.694 1.00 89.75 367 ASP A O 1
ATOM 2939 N N . LYS A 1 368 ? 2.630 -17.696 -9.962 1.00 89.06 368 LYS A N 1
ATOM 2940 C CA . LYS A 1 368 ? 3.206 -19.022 -9.693 1.00 89.06 368 LYS A CA 1
ATOM 2941 C C . LYS A 1 368 ? 4.210 -19.043 -8.558 1.00 89.06 368 LYS A C 1
ATOM 2943 O O . LYS A 1 368 ? 4.367 -20.098 -7.945 1.00 89.06 368 LYS A O 1
ATOM 2948 N N . GLU A 1 369 ? 4.856 -17.924 -8.257 1.00 89.31 369 GLU A N 1
ATOM 2949 C CA . GLU A 1 369 ? 6.010 -17.911 -7.358 1.00 89.31 369 GLU A CA 1
ATOM 2950 C C . GLU A 1 369 ? 5.791 -17.017 -6.135 1.00 89.31 369 GLU A C 1
ATOM 2952 O O . GLU A 1 369 ? 6.056 -17.486 -5.032 1.00 89.31 369 GLU A O 1
ATOM 2957 N N . ASP A 1 370 ? 5.213 -15.820 -6.273 1.00 88.00 370 ASP A N 1
ATOM 2958 C CA . ASP A 1 370 ? 5.086 -14.883 -5.140 1.00 88.00 370 ASP A CA 1
ATOM 2959 C C . ASP A 1 370 ? 3.809 -15.049 -4.321 1.00 88.00 370 ASP A C 1
ATOM 2961 O O . ASP A 1 370 ? 3.835 -15.314 -3.115 1.00 88.00 370 ASP A O 1
ATOM 2965 N N . TYR A 1 371 ? 2.647 -14.865 -4.944 1.00 92.12 371 TYR A N 1
ATOM 2966 C CA . TYR A 1 371 ? 1.418 -14.591 -4.194 1.00 92.12 371 TYR A CA 1
ATOM 2967 C C . TYR A 1 371 ? 0.855 -15.801 -3.441 1.00 92.12 371 TYR A C 1
ATOM 2969 O O . TYR A 1 371 ? 0.094 -15.654 -2.480 1.00 92.12 371 TYR A O 1
ATOM 2977 N N . TRP A 1 372 ? 1.279 -17.017 -3.783 1.00 88.62 372 TRP A N 1
ATOM 2978 C CA . TRP A 1 372 ? 0.963 -18.188 -2.965 1.00 88.62 372 TRP A CA 1
ATOM 2979 C C . TRP A 1 372 ? 1.724 -18.180 -1.622 1.00 88.62 372 TRP A C 1
ATOM 2981 O O . TRP A 1 372 ? 1.212 -18.722 -0.633 1.00 88.62 372 TRP A O 1
ATOM 2991 N N . VAL A 1 373 ? 2.911 -17.555 -1.555 1.00 90.00 373 VAL A N 1
ATOM 2992 C CA . VAL A 1 373 ? 3.696 -17.400 -0.319 1.00 90.00 373 VAL A CA 1
ATOM 2993 C C . VAL A 1 373 ? 2.979 -16.451 0.630 1.00 90.00 373 VAL A C 1
ATOM 2995 O O . VAL A 1 373 ? 2.729 -16.833 1.776 1.00 90.00 373 VAL A O 1
ATOM 2998 N N . SER A 1 374 ? 2.558 -15.274 0.154 1.00 89.88 374 SER A N 1
ATOM 2999 C CA . SER A 1 374 ? 1.799 -14.309 0.967 1.00 89.88 374 SER A CA 1
ATOM 3000 C C . SER A 1 374 ? 0.502 -14.929 1.507 1.00 89.88 374 SER A C 1
ATOM 3002 O O . SER A 1 374 ? 0.235 -14.873 2.711 1.00 89.88 374 SER A O 1
ATOM 3004 N N . ALA A 1 375 ? -0.233 -15.675 0.674 1.00 90.06 375 ALA A N 1
ATOM 3005 C CA . ALA A 1 375 ? -1.421 -16.417 1.100 1.00 90.06 375 ALA A CA 1
ATOM 3006 C C . ALA A 1 375 ? -1.123 -17.491 2.167 1.00 90.06 375 ALA A C 1
ATOM 3008 O O . ALA A 1 375 ? -1.935 -17.734 3.064 1.00 90.06 375 ALA A O 1
ATOM 3009 N N . ASN A 1 376 ? 0.035 -18.153 2.118 1.00 89.25 376 ASN A N 1
ATOM 3010 C CA . ASN A 1 376 ? 0.424 -19.127 3.141 1.00 89.25 376 ASN A CA 1
ATOM 3011 C C . ASN A 1 376 ? 0.910 -18.477 4.443 1.00 89.25 376 ASN A C 1
ATOM 3013 O O . ASN A 1 376 ? 0.650 -19.021 5.526 1.00 89.25 376 ASN A O 1
ATOM 3017 N N . VAL A 1 377 ? 1.546 -17.305 4.368 1.00 88.62 377 VAL A N 1
ATOM 3018 C CA . VAL A 1 377 ? 1.822 -16.474 5.548 1.00 88.62 377 VAL A CA 1
ATOM 3019 C C . VAL A 1 377 ? 0.502 -16.066 6.203 1.00 88.62 377 VAL A C 1
ATOM 3021 O O . VAL A 1 377 ? 0.333 -16.303 7.400 1.00 88.62 377 VAL A O 1
ATOM 3024 N N . GLN A 1 378 ? -0.488 -15.606 5.428 1.00 89.44 378 GLN A N 1
ATOM 3025 C CA . GLN A 1 378 ? -1.824 -15.283 5.942 1.00 89.44 378 GLN A CA 1
ATOM 3026 C C . GLN A 1 378 ? -2.479 -16.475 6.653 1.00 89.44 378 GLN A C 1
ATOM 3028 O O . GLN A 1 378 ? -2.998 -16.326 7.759 1.00 89.44 378 GLN A O 1
ATOM 3033 N N . LYS A 1 379 ? -2.435 -17.682 6.069 1.00 88.50 379 LYS A N 1
ATOM 3034 C CA . LYS A 1 379 ? -2.955 -18.897 6.731 1.00 88.50 379 LYS A CA 1
ATOM 3035 C C . LYS A 1 379 ? -2.260 -19.164 8.066 1.00 88.50 379 LYS A C 1
ATOM 3037 O O . LYS A 1 379 ? -2.911 -19.583 9.021 1.00 88.50 379 LYS A O 1
ATOM 3042 N N . SER A 1 380 ? -0.953 -18.924 8.139 1.00 84.69 380 SER A N 1
ATOM 3043 C CA . SER A 1 380 ? -0.165 -19.117 9.361 1.00 84.69 380 SER A CA 1
ATOM 3044 C C . SER A 1 380 ? -0.524 -18.100 10.449 1.00 84.69 380 SER A C 1
ATOM 3046 O O . SER A 1 380 ? -0.619 -18.482 11.619 1.00 84.69 380 SER A O 1
ATOM 3048 N N . LEU A 1 381 ? -0.776 -16.843 10.063 1.00 81.12 381 LEU A N 1
ATOM 3049 C CA . LEU A 1 381 ? -1.268 -15.786 10.955 1.00 81.12 381 LEU A CA 1
ATOM 3050 C C . LEU A 1 381 ? -2.686 -16.095 11.453 1.00 81.12 381 LEU A C 1
ATOM 3052 O O . LEU A 1 381 ? -2.932 -16.064 12.654 1.00 81.12 381 LEU A O 1
ATOM 3056 N N . ASN A 1 382 ? -3.590 -16.513 10.561 1.00 81.94 382 ASN A N 1
ATOM 3057 C CA . ASN A 1 382 ? -4.958 -16.906 10.921 1.00 81.94 382 ASN A CA 1
ATOM 3058 C C . ASN A 1 382 ? -4.990 -18.108 11.878 1.00 81.94 382 ASN A C 1
ATOM 3060 O O . ASN A 1 382 ? -5.867 -18.205 12.730 1.00 81.94 382 ASN A O 1
ATOM 3064 N N . ALA A 1 383 ? -4.028 -19.026 11.752 1.00 82.56 383 ALA A N 1
ATOM 3065 C CA . ALA A 1 383 ? -3.874 -20.164 12.654 1.00 82.56 383 ALA A CA 1
ATOM 3066 C C . ALA A 1 383 ? -3.247 -19.790 14.012 1.00 82.56 383 ALA A C 1
ATOM 3068 O O . ALA A 1 383 ? -3.006 -20.682 14.827 1.00 82.56 383 ALA A O 1
ATOM 3069 N N . ASN A 1 384 ? -2.938 -18.507 14.238 1.00 71.94 384 ASN A N 1
ATOM 3070 C CA . ASN A 1 384 ? -2.305 -17.975 15.443 1.00 71.94 384 ASN A CA 1
ATOM 3071 C C . ASN A 1 384 ? -0.998 -18.704 15.823 1.00 71.94 384 ASN A C 1
ATOM 3073 O O . ASN A 1 384 ? -0.662 -18.856 16.997 1.00 71.94 384 ASN A O 1
ATOM 3077 N N . ARG A 1 385 ? -0.258 -19.214 14.822 1.00 68.00 385 ARG A N 1
ATOM 3078 C CA . ARG A 1 385 ? 0.995 -19.966 15.048 1.00 68.00 385 ARG A CA 1
ATOM 3079 C C . ARG A 1 385 ? 2.196 -19.061 15.307 1.00 68.00 385 ARG A C 1
ATOM 3081 O O . ARG A 1 385 ? 3.173 -19.506 15.904 1.00 68.00 385 ARG A O 1
ATOM 3088 N N . ARG A 1 386 ? 2.142 -17.815 14.836 1.00 61.78 386 ARG A N 1
ATOM 3089 C CA . ARG A 1 386 ? 3.117 -16.758 15.121 1.00 61.78 386 ARG A CA 1
ATOM 3090 C C . ARG A 1 386 ? 2.358 -15.488 15.484 1.00 61.78 386 ARG A C 1
ATOM 3092 O O . ARG A 1 386 ? 1.482 -15.076 14.735 1.00 61.78 386 ARG A O 1
ATOM 3099 N N . LYS A 1 387 ? 2.717 -14.901 16.627 1.00 58.72 387 LYS A N 1
ATOM 3100 C CA . LYS A 1 387 ? 2.081 -13.699 17.192 1.00 58.72 387 LYS A CA 1
ATOM 3101 C C . LYS A 1 387 ? 2.620 -12.400 16.578 1.00 58.72 387 LYS A C 1
ATOM 3103 O O . LYS A 1 387 ? 1.971 -11.368 16.647 1.00 58.72 387 LYS A O 1
ATOM 3108 N N . PHE A 1 388 ? 3.821 -12.448 16.003 1.00 67.81 388 PHE A N 1
ATOM 3109 C CA . PHE A 1 388 ? 4.508 -11.304 15.411 1.00 67.81 388 PHE A CA 1
ATOM 3110 C C . PHE A 1 388 ? 5.423 -11.754 14.268 1.00 67.81 388 PHE A C 1
ATOM 3112 O O . PHE A 1 388 ? 5.841 -12.917 14.208 1.00 67.81 388 PHE A O 1
ATOM 3119 N N . SER A 1 389 ? 5.749 -10.808 13.388 1.00 74.00 389 SER A N 1
ATOM 3120 C CA . SER A 1 389 ? 6.849 -10.920 12.433 1.00 74.00 389 SER A CA 1
ATOM 3121 C C . SER A 1 389 ? 7.984 -10.002 12.876 1.00 74.00 389 SER A C 1
ATOM 3123 O O . SER A 1 389 ? 7.746 -8.877 13.311 1.00 74.00 389 SER A O 1
ATOM 3125 N N . THR A 1 390 ? 9.219 -10.487 12.801 1.00 79.81 390 THR A N 1
ATOM 3126 C CA . THR A 1 390 ? 10.406 -9.689 13.113 1.00 79.81 390 THR A CA 1
ATOM 3127 C C . THR A 1 390 ? 11.130 -9.397 11.817 1.00 79.81 390 THR A C 1
ATOM 3129 O O . THR A 1 390 ? 11.640 -10.323 11.193 1.00 79.81 390 THR A O 1
ATOM 3132 N N . PHE A 1 391 ? 11.215 -8.118 11.457 1.00 85.94 391 PHE A N 1
ATOM 3133 C CA . PHE A 1 391 ? 12.036 -7.689 10.334 1.00 85.94 391 PHE A CA 1
ATOM 3134 C C . PHE A 1 391 ? 13.494 -7.533 10.767 1.00 85.94 391 PHE A C 1
ATOM 3136 O O . PHE A 1 391 ? 13.817 -6.845 11.742 1.00 85.94 391 PHE A O 1
ATOM 3143 N N . GLY A 1 392 ? 14.383 -8.208 10.053 1.00 84.06 392 GLY A N 1
ATOM 3144 C CA . GLY A 1 392 ? 15.817 -8.177 10.267 1.00 84.06 392 GLY A CA 1
ATOM 3145 C C . GLY A 1 392 ? 16.471 -6.898 9.746 1.00 84.06 392 GLY A C 1
ATOM 3146 O O . GLY A 1 392 ? 15.889 -6.079 9.040 1.00 84.06 392 GLY A O 1
ATOM 3147 N N . LYS A 1 393 ? 17.766 -6.741 10.044 1.00 85.56 393 LYS A N 1
ATOM 3148 C CA . LYS A 1 393 ? 18.561 -5.587 9.576 1.00 85.56 393 LYS A CA 1
ATOM 3149 C C . LYS A 1 393 ? 18.668 -5.490 8.047 1.00 85.56 393 LYS A C 1
ATOM 3151 O O . LYS A 1 393 ? 18.981 -4.416 7.545 1.00 85.56 393 LYS A O 1
ATOM 3156 N N . ASN A 1 394 ? 18.434 -6.595 7.338 1.00 87.38 394 ASN A N 1
ATOM 3157 C CA . ASN A 1 394 ? 18.450 -6.662 5.877 1.00 87.38 394 ASN A CA 1
ATOM 3158 C C . ASN A 1 394 ? 17.089 -6.317 5.237 1.00 87.38 394 ASN A C 1
ATOM 3160 O O . ASN A 1 394 ? 16.943 -6.429 4.028 1.00 87.38 394 ASN A O 1
ATOM 3164 N N . GLU A 1 395 ? 16.102 -5.888 6.032 1.00 91.69 395 GLU A N 1
ATOM 3165 C CA . GLU A 1 395 ? 14.730 -5.599 5.589 1.00 91.69 395 GLU A CA 1
ATOM 3166 C C . GLU A 1 395 ? 14.329 -4.121 5.846 1.00 91.69 395 GLU A C 1
ATOM 3168 O O . GLU A 1 395 ? 13.267 -3.836 6.407 1.00 91.69 395 GLU A O 1
ATOM 3173 N N . PRO A 1 396 ? 15.171 -3.125 5.490 1.00 92.81 396 PRO A N 1
ATOM 3174 C CA . PRO A 1 396 ? 14.948 -1.724 5.870 1.00 92.81 396 PRO A CA 1
ATOM 3175 C C . PRO A 1 396 ? 13.709 -1.079 5.219 1.00 92.81 396 PRO A C 1
ATOM 3177 O O . PRO A 1 396 ? 13.120 -0.154 5.784 1.00 92.81 396 PRO A O 1
ATOM 3180 N N . SER A 1 397 ? 13.321 -1.555 4.041 1.00 94.94 397 SER A N 1
ATOM 3181 C CA . SER A 1 397 ? 12.110 -1.218 3.275 1.00 94.94 397 SER A CA 1
ATOM 3182 C C . SER A 1 397 ? 10.844 -1.715 3.961 1.00 94.94 397 SER A C 1
ATOM 3184 O O . SER A 1 397 ? 9.954 -0.901 4.213 1.00 94.94 397 SER A O 1
ATOM 3186 N N . LEU A 1 398 ? 10.804 -2.996 4.348 1.00 93.94 398 LEU A N 1
ATOM 3187 C CA . LEU A 1 398 ? 9.718 -3.585 5.142 1.00 93.94 398 LEU A CA 1
ATOM 3188 C C . LEU A 1 398 ? 9.533 -2.809 6.450 1.00 93.94 398 LEU A C 1
ATOM 3190 O O . LEU A 1 398 ? 8.436 -2.339 6.751 1.00 93.94 398 LEU A O 1
ATOM 3194 N N . ILE A 1 399 ? 10.630 -2.563 7.176 1.00 92.50 399 ILE A N 1
ATOM 3195 C CA . ILE A 1 399 ? 10.615 -1.766 8.411 1.00 92.50 399 ILE A CA 1
ATOM 3196 C C . ILE A 1 399 ? 10.013 -0.382 8.158 1.00 92.50 399 ILE A C 1
ATOM 3198 O O . ILE A 1 399 ? 9.152 0.068 8.910 1.00 92.50 399 ILE A O 1
ATOM 3202 N N . ASN A 1 400 ? 10.451 0.325 7.115 1.00 94.00 400 ASN A N 1
ATOM 3203 C CA . ASN A 1 400 ? 9.937 1.662 6.840 1.00 94.00 400 ASN A CA 1
ATOM 3204 C C . ASN A 1 400 ? 8.461 1.648 6.447 1.00 94.00 400 ASN A C 1
ATOM 3206 O O . ASN A 1 400 ? 7.707 2.489 6.929 1.00 94.00 400 ASN A O 1
ATOM 3210 N N . MET A 1 401 ? 8.044 0.713 5.597 1.00 94.56 401 MET A N 1
ATOM 3211 C CA . MET A 1 401 ? 6.656 0.585 5.164 1.00 94.56 401 MET A CA 1
ATOM 3212 C C . MET A 1 401 ? 5.727 0.341 6.360 1.00 94.56 401 MET A C 1
ATOM 3214 O O . MET A 1 401 ? 4.845 1.160 6.628 1.00 94.56 401 MET A O 1
ATOM 3218 N N . HIS A 1 402 ? 5.994 -0.703 7.149 1.00 92.12 402 HIS A N 1
ATOM 3219 C CA . HIS A 1 402 ? 5.161 -1.072 8.298 1.00 92.12 402 HIS A CA 1
ATOM 3220 C C . HIS A 1 402 ? 5.150 -0.005 9.392 1.00 92.12 402 HIS A C 1
ATOM 3222 O O . HIS A 1 402 ? 4.094 0.299 9.939 1.00 92.12 402 HIS A O 1
ATOM 3228 N N . ARG A 1 403 ? 6.276 0.670 9.658 1.00 89.56 403 ARG A N 1
ATOM 3229 C CA . ARG A 1 403 ? 6.305 1.814 10.591 1.00 89.56 403 ARG A CA 1
ATOM 3230 C C . ARG A 1 403 ? 5.408 2.964 10.145 1.00 89.56 403 ARG A C 1
ATOM 3232 O O . ARG A 1 403 ? 4.770 3.601 10.979 1.00 89.56 403 ARG A O 1
ATOM 3239 N N . ASN A 1 404 ? 5.360 3.250 8.845 1.00 90.56 404 ASN A N 1
ATOM 3240 C CA . ASN A 1 404 ? 4.492 4.302 8.324 1.00 90.56 404 ASN A CA 1
ATOM 3241 C C . ASN A 1 404 ? 3.014 3.891 8.350 1.00 90.56 404 ASN A C 1
ATOM 3243 O O . ASN A 1 404 ? 2.173 4.746 8.621 1.00 90.56 404 ASN A O 1
ATOM 3247 N N . PHE A 1 405 ? 2.688 2.609 8.152 1.00 90.00 405 PHE A N 1
ATOM 3248 C CA . PHE A 1 405 ? 1.327 2.105 8.371 1.00 90.00 405 PHE A CA 1
ATOM 3249 C C . PHE A 1 405 ? 0.912 2.219 9.838 1.00 90.00 405 PHE A C 1
ATOM 3251 O O . PHE A 1 405 ? -0.116 2.836 10.112 1.00 90.00 405 PHE A O 1
ATOM 3258 N N . LEU A 1 406 ? 1.751 1.758 10.774 1.00 81.94 406 LEU A N 1
ATOM 3259 C CA . LEU A 1 406 ? 1.522 1.914 12.216 1.00 81.94 406 LEU A CA 1
ATOM 3260 C C . LEU A 1 406 ? 1.270 3.379 12.588 1.00 81.94 406 LEU A C 1
ATOM 3262 O O . LEU A 1 406 ? 0.267 3.697 13.224 1.00 81.94 406 LEU A O 1
ATOM 3266 N N . SER A 1 407 ? 2.131 4.290 12.126 1.00 81.88 407 SER A N 1
ATOM 3267 C CA . SER A 1 407 ? 1.970 5.718 12.402 1.00 81.88 407 SER A CA 1
ATOM 3268 C C . SER A 1 407 ? 0.663 6.284 11.834 1.00 81.88 407 SER A C 1
ATOM 3270 O O . SER A 1 407 ? -0.005 7.065 12.515 1.00 81.88 407 SER A O 1
ATOM 3272 N N . ALA A 1 408 ? 0.262 5.875 10.625 1.00 82.94 408 ALA A N 1
ATOM 3273 C CA . ALA A 1 408 ? -0.966 6.345 9.983 1.00 82.94 408 ALA A CA 1
ATOM 3274 C C . ALA A 1 408 ? -2.231 5.911 10.738 1.00 82.94 408 ALA A C 1
ATOM 3276 O O . ALA A 1 408 ? -3.163 6.707 10.896 1.00 82.94 408 ALA A O 1
ATOM 3277 N N . VAL A 1 409 ? -2.243 4.692 11.283 1.00 76.19 409 VAL A N 1
ATOM 3278 C CA . VAL A 1 409 ? -3.348 4.200 12.124 1.00 76.19 409 VAL A CA 1
ATOM 3279 C C . VAL A 1 409 ? -3.263 4.683 13.582 1.00 76.19 409 VAL A C 1
ATOM 3281 O O . VAL A 1 409 ? -4.143 4.381 14.386 1.00 76.19 409 VAL A O 1
ATOM 3284 N N . GLY A 1 410 ? -2.263 5.506 13.920 1.00 71.19 410 GLY A N 1
ATOM 3285 C CA . GLY A 1 410 ? -2.106 6.130 15.237 1.00 71.19 410 GLY A CA 1
ATOM 3286 C C . GLY A 1 410 ? -1.410 5.255 16.281 1.00 71.19 410 GLY A C 1
ATOM 3287 O O . GLY A 1 410 ? -1.544 5.527 17.475 1.00 71.19 410 GLY A O 1
ATOM 3288 N N . LEU A 1 411 ? -0.690 4.221 15.845 1.00 68.81 411 LEU A N 1
ATOM 3289 C CA . LEU A 1 411 ? 0.141 3.358 16.681 1.00 68.81 411 LEU A CA 1
ATOM 3290 C C . LEU A 1 411 ? 1.595 3.853 16.718 1.00 68.81 411 LEU A C 1
ATOM 3292 O O . LEU A 1 411 ? 2.038 4.616 15.856 1.00 68.81 411 LEU A O 1
ATOM 3296 N N . ASP A 1 412 ? 2.337 3.419 17.738 1.00 71.19 412 ASP A N 1
ATOM 3297 C CA . ASP A 1 412 ? 3.752 3.758 17.898 1.00 71.19 412 ASP A CA 1
ATOM 3298 C C . ASP A 1 412 ? 4.611 2.998 16.859 1.00 71.19 412 ASP A C 1
ATOM 3300 O O . ASP A 1 412 ? 4.624 1.766 16.860 1.00 71.19 412 ASP A O 1
ATOM 3304 N N . PRO A 1 413 ? 5.339 3.686 15.958 1.00 71.81 413 PRO A N 1
ATOM 3305 C CA . PRO A 1 413 ? 6.221 3.034 14.989 1.00 71.81 413 PRO A CA 1
ATOM 3306 C C . PRO A 1 413 ? 7.505 2.460 15.618 1.00 71.81 413 PRO A C 1
ATOM 3308 O O . PRO A 1 413 ? 8.243 1.732 14.955 1.00 71.81 413 PRO A O 1
ATOM 3311 N N . ASP A 1 414 ? 7.826 2.812 16.862 1.00 70.50 414 ASP A N 1
ATOM 3312 C CA . ASP A 1 414 ? 9.010 2.373 17.605 1.00 70.50 414 ASP A CA 1
ATOM 3313 C C . ASP A 1 414 ? 8.689 1.305 18.659 1.00 70.50 414 ASP A C 1
ATOM 3315 O O . ASP A 1 414 ? 9.417 1.180 19.644 1.00 70.50 414 ASP A O 1
ATOM 3319 N N . ILE A 1 415 ? 7.648 0.494 18.451 1.00 61.56 415 ILE A N 1
ATOM 3320 C CA . ILE A 1 415 ? 7.420 -0.709 19.264 1.00 61.56 415 ILE A CA 1
ATOM 3321 C C . ILE A 1 415 ? 8.651 -1.627 19.108 1.00 61.56 415 ILE A C 1
ATOM 3323 O O . ILE A 1 415 ? 8.821 -2.316 18.104 1.00 61.56 415 ILE A O 1
ATOM 3327 N N . LYS A 1 416 ? 9.572 -1.548 20.079 1.00 46.47 416 LYS A N 1
ATOM 3328 C CA . LYS A 1 416 ? 10.911 -2.174 20.055 1.00 46.47 416 LYS A CA 1
ATOM 3329 C C . LYS A 1 416 ? 10.945 -3.581 20.636 1.00 46.47 416 LYS A C 1
ATOM 3331 O O . LYS A 1 416 ? 11.917 -4.297 20.419 1.00 46.47 416 LYS A O 1
ATOM 3336 N N . GLU A 1 417 ? 9.904 -3.970 21.354 1.00 41.06 417 GLU A N 1
ATOM 3337 C CA . GLU A 1 417 ? 9.797 -5.259 22.021 1.00 41.06 417 GLU A CA 1
ATOM 3338 C C . GLU A 1 417 ? 8.425 -5.845 21.688 1.00 41.06 417 GLU A C 1
ATOM 3340 O O . GLU A 1 417 ? 7.410 -5.145 21.748 1.00 41.06 417 GLU A O 1
ATOM 3345 N N . ALA A 1 418 ? 8.382 -7.137 21.344 1.00 39.62 418 ALA A N 1
ATOM 3346 C CA . ALA A 1 418 ? 7.177 -7.895 21.643 1.00 39.62 418 ALA A CA 1
ATOM 3347 C C . ALA A 1 418 ? 6.969 -7.736 23.158 1.00 39.62 418 ALA A C 1
ATOM 3349 O O . ALA A 1 418 ? 7.947 -7.926 23.882 1.00 39.62 418 ALA A O 1
ATOM 3350 N N . PRO A 1 419 ? 5.783 -7.340 23.654 1.00 39.88 419 PRO A N 1
ATOM 3351 C CA . PRO A 1 419 ? 5.565 -7.303 25.093 1.00 39.88 419 PRO A CA 1
ATOM 3352 C C . PRO A 1 419 ? 6.005 -8.647 25.677 1.00 39.88 419 PRO A C 1
ATOM 3354 O O . PRO A 1 419 ? 5.656 -9.696 25.127 1.00 39.88 419 PRO A O 1
ATOM 3357 N N . ASP A 1 420 ? 6.834 -8.598 26.718 1.00 38.69 420 ASP A N 1
ATOM 3358 C CA . ASP A 1 420 ? 7.504 -9.766 27.282 1.00 38.69 420 ASP A CA 1
ATOM 3359 C C . ASP A 1 420 ? 6.452 -10.726 27.864 1.00 38.69 420 ASP A C 1
ATOM 3361 O O . ASP A 1 420 ? 5.938 -10.555 28.968 1.00 38.69 420 ASP A O 1
ATOM 3365 N N . TRP A 1 421 ? 6.011 -11.693 27.055 1.00 38.25 421 TRP A N 1
ATOM 3366 C CA . TRP A 1 421 ? 4.852 -12.534 27.378 1.00 38.25 421 TRP A CA 1
ATOM 3367 C C . TRP A 1 421 ? 5.188 -13.620 28.410 1.00 38.25 421 TRP A C 1
ATOM 3369 O O . TRP A 1 421 ? 4.283 -14.186 29.032 1.00 38.25 421 TRP A O 1
ATOM 3379 N N . GLU A 1 422 ? 6.482 -13.911 28.586 1.00 36.00 422 GLU A N 1
ATOM 3380 C CA . GLU A 1 422 ? 6.991 -14.850 29.592 1.00 36.00 422 GLU A CA 1
ATOM 3381 C C . GLU A 1 422 ? 6.813 -14.305 31.012 1.00 36.00 422 GLU A C 1
ATOM 3383 O O . GLU A 1 422 ? 6.446 -15.072 31.904 1.00 36.00 422 GLU A O 1
ATOM 3388 N N . ASP A 1 423 ? 6.934 -12.988 31.194 1.00 37.12 423 ASP A N 1
ATOM 3389 C CA . ASP A 1 423 ? 6.625 -12.340 32.467 1.00 37.12 423 ASP A CA 1
ATOM 3390 C C . ASP A 1 423 ? 5.118 -12.154 32.675 1.00 37.12 423 ASP A C 1
ATOM 3392 O O . ASP A 1 423 ? 4.700 -12.071 33.824 1.00 37.12 423 ASP A O 1
ATOM 3396 N N . LEU A 1 424 ? 4.301 -12.153 31.606 1.00 35.66 424 LEU A N 1
ATOM 3397 C CA . LEU A 1 424 ? 2.885 -11.751 31.646 1.00 35.66 424 LEU A CA 1
ATOM 3398 C C . LEU A 1 424 ? 1.853 -12.895 31.749 1.00 35.66 424 LEU A C 1
ATOM 3400 O O . LEU A 1 424 ? 0.720 -12.646 32.129 1.00 35.66 424 LEU A O 1
ATOM 3404 N N . THR A 1 425 ? 2.176 -14.168 31.501 1.00 37.31 425 THR A N 1
ATOM 3405 C CA . THR A 1 425 ? 1.121 -15.216 31.581 1.00 37.31 425 THR A CA 1
ATOM 3406 C C . THR A 1 425 ? 1.255 -16.262 32.659 1.00 37.31 425 THR A C 1
ATOM 3408 O O . THR A 1 425 ? 0.229 -16.789 33.075 1.00 37.31 425 THR A O 1
ATOM 3411 N N . GLY A 1 426 ? 2.452 -16.637 33.108 1.00 37.38 426 GLY A N 1
ATOM 3412 C CA . GLY A 1 426 ? 2.600 -17.820 33.973 1.00 37.38 426 GLY A CA 1
ATOM 3413 C C . GLY A 1 426 ? 1.976 -19.121 33.413 1.00 37.38 426 GLY A C 1
ATOM 3414 O O . GLY A 1 426 ? 2.029 -20.156 34.073 1.00 37.38 426 GLY A O 1
ATOM 3415 N N . ASP A 1 427 ? 1.412 -19.098 32.200 1.00 37.28 427 ASP A N 1
ATOM 3416 C CA . ASP A 1 427 ? 0.647 -20.163 31.570 1.00 37.28 427 ASP A CA 1
ATOM 3417 C C . ASP A 1 427 ? 0.961 -20.188 30.070 1.00 37.28 427 ASP A C 1
ATOM 3419 O O . ASP A 1 427 ? 0.835 -19.207 29.339 1.00 37.28 427 ASP A O 1
ATOM 3423 N N . LYS A 1 428 ? 1.376 -21.365 29.608 1.00 39.16 428 LYS A N 1
ATOM 3424 C CA . LYS A 1 428 ? 1.848 -21.645 28.250 1.00 39.16 428 LYS A CA 1
ATOM 3425 C C . LYS A 1 428 ? 0.706 -21.825 27.236 1.00 39.16 428 LYS A C 1
ATOM 3427 O O . LYS A 1 428 ? 0.974 -22.284 26.127 1.00 39.16 428 LYS A O 1
ATOM 3432 N N . SER A 1 429 ? -0.547 -21.529 27.595 1.00 33.59 429 SER A N 1
ATOM 3433 C CA . SER A 1 429 ? -1.724 -22.000 26.848 1.00 33.59 429 SER A CA 1
ATOM 3434 C C . SER A 1 429 ? -2.546 -20.938 26.096 1.00 33.59 429 SER A C 1
ATOM 3436 O O . SER A 1 429 ? -3.355 -21.320 25.250 1.00 33.59 429 SER A O 1
ATOM 3438 N N . THR A 1 430 ? -2.335 -19.630 26.301 1.00 31.33 430 THR A N 1
ATOM 3439 C CA . THR A 1 430 ? -3.182 -18.584 25.685 1.00 31.33 430 THR A CA 1
ATOM 3440 C C . THR A 1 430 ? -2.412 -17.656 24.728 1.00 31.33 430 THR A C 1
ATOM 3442 O O . THR A 1 430 ? -1.332 -17.128 25.012 1.00 31.33 430 THR A O 1
ATOM 3445 N N . GLY A 1 431 ? -2.940 -17.516 23.506 1.00 39.31 431 GLY A N 1
ATOM 3446 C CA . GLY A 1 431 ? -2.323 -16.784 22.395 1.00 39.31 431 GLY A CA 1
ATOM 3447 C C . GLY A 1 431 ? -3.029 -15.457 22.071 1.00 39.31 431 GLY A C 1
ATOM 3448 O O . GLY A 1 431 ? -4.255 -15.450 22.048 1.00 39.31 431 GLY A O 1
ATOM 3449 N N . PRO A 1 432 ? -2.298 -14.369 21.750 1.00 35.91 432 PRO A N 1
ATOM 3450 C CA . PRO A 1 432 ? -2.853 -13.130 21.192 1.00 35.91 432 PRO A CA 1
ATOM 3451 C C . PRO A 1 432 ? -2.445 -12.840 19.742 1.00 35.91 432 PRO A C 1
ATOM 3453 O O . PRO A 1 432 ? -1.501 -13.408 19.199 1.00 35.91 432 PRO A O 1
ATOM 3456 N N . VAL A 1 433 ? -3.222 -11.907 19.194 1.00 29.27 433 VAL A N 1
ATOM 3457 C CA . VAL A 1 433 ? -3.457 -11.488 17.809 1.00 29.27 433 VAL A CA 1
ATOM 3458 C C . VAL A 1 433 ? -2.300 -10.671 17.215 1.00 29.27 433 VAL A C 1
ATOM 3460 O O . VAL A 1 433 ? -1.683 -9.868 17.911 1.00 29.27 433 VAL A O 1
ATOM 3463 N N . ALA A 1 434 ? -2.038 -10.887 15.922 1.00 27.39 434 ALA A N 1
ATOM 3464 C CA . ALA A 1 434 ? -1.017 -10.209 15.124 1.00 27.39 434 ALA A CA 1
ATOM 3465 C C . ALA A 1 434 ? -1.357 -8.732 14.842 1.00 27.39 434 ALA A C 1
ATOM 3467 O O . ALA A 1 434 ? -2.521 -8.394 14.624 1.00 27.39 434 ALA A O 1
ATOM 3468 N N . ALA A 1 435 ? -0.317 -7.892 14.836 1.00 29.56 435 ALA A N 1
ATOM 3469 C CA . ALA A 1 435 ? -0.328 -6.546 14.261 1.00 29.56 435 ALA A CA 1
ATOM 3470 C C . ALA A 1 435 ? -0.251 -6.590 12.730 1.00 29.56 435 ALA A C 1
ATOM 3472 O O . ALA A 1 435 ? 0.414 -7.522 12.213 1.00 29.56 435 ALA A O 1
#

Secondary structure (DSSP, 8-state):
-HHHHHHHTT--EEEE---GGGGGG--SSEEEEETTTTEEE-HHHHHHHHSS-GGGHHHHHHHH-BTTTTBPPPTT--HHHHHHHHHHHSSHHHHHHTHHHHHIIIIITTS-EEEEEGGGG-STT-EEEE--STT--EEEEE-TTS-EEEEE-TTPPTT---GGGTTTSGGG-EEEPEEEETTEEEE-S-TTS---HHHHHGGGHHHHHTT-GGG-EEEEEEEEEESS-HHHHHHTTS--SSHHHHSTTTGGGTB-TT--EEEEESSS--EEEEEEEBGGGGGGTTS-GGG-TGGGGGSEEEEEEETTTEEEEE-SSEEEEEEEEE-SSTT-EEEEEEEEE-S-TTSPPTTS--HHHHHHHHHHHIIIIIHHHHHHHHHHHHTTS-S-----TT-HHHHHHHHHHHHHTT--TT--S---HHHHHS-TT------

Sequence (435 aa):
TLAQNATEEGAIVTIFSSDKDLMQLVSHDIKMYDPIRNIFIDIDKVREKFGVTPDKVIDVQALIGDRVDNIPGVPGVGIKTASNLISKFKNVENLLASYEEIDKERIFFKEPLLVGFSCEMANPGDCFMFQDLENINVLMIRDSEGKAHALLNSSLEAGQVSAGDLNKCGENIQHLPCEEKYGMLYICLDKASAVNIDKHLADLTPWFKQWDLADTQLIGEHVWDLKSNWKLALDTFCEGYHFDILHKDSVGDFSLGNISQYKRFGSPQRHHRMTFPNKPMLDLRGTDDKDWGMEIQTHFQLVHFIYPNVSLLISPTAVEFFVLYPGKKVGEHITRYRSYWRGDINRASWSGGGAKENFDFIVYVVDKEDYWVSANVQKSLNANRRKFSTFGKNEPSLINMHRNFLSAVGLDPDIKEAPDWEDLTGDKSTGPVAA

Radius of gyration: 26.72 Å; chains: 1; bounding box: 72×43×82 Å

pLDDT: mean 83.77, std 15.48, range [27.39, 98.06]

Foldseek 3Di:
DVCVVVVVVVAQEEAEDLDCLCLLVADPRYWYADPVVRDIHHQVNNCVVQVDGSVCNVQLCQACDDPVQLGHHPAQDDSVNSNVLCVVQVGNVSSQFCVQVLCCVQFAQQDKDFDFFLQQAVDAFRWDWDPFADQWIWIWGQHPVRDIWIKTDSPDDPPPDTSVCVVVSPPPIDTFAWDHDLRIIITHNPRVHHDDPCQQQPVVVVVSNPQSNNPWAWDDKDKDKDQAFLLLLVLLLQAFQCCCPLVVVASNVWWDGLDWDKDFTHVVRQKIKIKTFTPCVVVCVPPDPVPPPPCVQLGIWIWIDRGPFWTWIDGQFKIWIWGKGGDPTHRIIMIMIIMITDDDQPDADSVRHGSNVVVVSVVCCCVPGNPVVSNVVRVCQVVLVDQEDDDDPSRVRSLSNVLVSCVSSPHHSPPPDDPPVVSRDVDPPDGDHHD